Protein AF-0000000082285190 (afdb_homodimer)

Nearest PDB structures (foldseek):
  2ej2-assembly1_A  TM=8.551E-01  e=5.994E-19  Thermus thermophilus HB8
  2ej2-assembly1_F  TM=8.429E-01  e=4.702E-19  Thermus thermophilus HB8
  2ej0-assembly1_F  TM=8.413E-01  e=1.584E-18  Thermus thermophilus HB8
  7neb-assembly1_A  TM=8.436E-01  e=7.682E-18  Thermobaculum terrenum ATCC BAA-798
  7lv7-assembly1_B  TM=7.358E-01  e=7.722E-17  Giardia lamblia ATCC 50803

Radius of gyration: 26.36 Å; Cα contacts (8 Å, |Δi|>4): 1448; chains: 2; bounding box: 58×84×66 Å

InterPro domains:
  IPR001544 Aminotransferase class IV [PF01063] (46-298)
  IPR050571 Class-IV Pyridoxal-Phosphate-Dependent Aminotransferase [PTHR42743] (12-309)

Sequence (658 aa):
MASNEATVDTEVPIEERFVSINGRVISTFDAATISIFDTSFHRGDGVFEVMRIIPTSNGDAKIRCLDQQLGRLQTSADAVGCPLPPKDTLVQWLQDAATASGNRPGSLRLIATKGNHAYKVEPSVIISWSPIPPWPDTFTLYPVLAPWHPAGFPGWETPIKWTSYGPNVVSSNKAKAVGFTDALLLSPHWVERPVPPQTWNDVDIRKFHILDGPNFALAFVEEANDDVGGSQPILYLPCNERLGLLPSITQSRLAWVAEDTLGMAVKREMYTLGQMLDVADEVFVMSTTRGVRAVTKIGDHEIPCKSTSSGKERKSLWVDKFSKLLESEMASNEATVDTEVPIEERFVSINGRVISTFDAATISIFDTSFHRGDGVFEVMRIIPTSNGDAKIRCLDQQLGRLQTSADAVGCPLPPKDTLVQWLQDAATASGNRPGSLRLIATKGNHAYKVEPSVIISWSPIPPWPDTFTLYPVLAPWHPAGFPGWETPIKWTSYGPNVVSSNKAKAVGFTDALLLSPHWVERPVPPQTWNDVDIRKFHILDGPNFALAFVEEANDDVGGSQPILYLPCNERLGLLPSITQSRLAWVAEDTLGMAVKREMYTLGQMLDVADEVFVMSTTRGVRAVTKIGDHEIPCKSTSSGKERKSLWVDKFSKLLESE

Structure (mmCIF, N/CA/C/O backbone):
data_AF-0000000082285190-model_v1
#
loop_
_entity.id
_entity.type
_entity.pdbx_description
1 polymer Aminotransferase
#
loop_
_atom_site.group_PDB
_atom_site.id
_atom_site.type_symbol
_atom_site.label_atom_id
_atom_site.label_alt_id
_atom_site.label_comp_id
_atom_site.label_asym_id
_atom_site.label_entity_id
_atom_site.label_seq_id
_atom_site.pdbx_PDB_ins_code
_atom_site.Cartn_x
_atom_site.Cartn_y
_atom_site.Cartn_z
_atom_site.occupancy
_atom_site.B_iso_or_equiv
_atom_site.auth_seq_id
_atom_site.auth_comp_id
_atom_site.auth_asym_id
_atom_site.auth_atom_id
_atom_site.pdbx_PDB_model_num
ATOM 1 N N . MET A 1 1 ? -11.086 1.583 -29.516 1 22.03 1 MET A N 1
ATOM 2 C CA . MET A 1 1 ? -12.125 1.445 -28.5 1 22.03 1 MET A CA 1
ATOM 3 C C . MET A 1 1 ? -11.898 0.202 -27.641 1 22.03 1 MET A C 1
ATOM 5 O O . MET A 1 1 ? -12.344 -0.89 -28 1 22.03 1 MET A O 1
ATOM 9 N N . ALA A 1 2 ? -10.695 0.034 -27.062 1 24.72 2 ALA A N 1
ATOM 10 C CA . ALA A 1 2 ? -10.211 -1.219 -26.484 1 24.72 2 ALA A CA 1
ATOM 11 C C . ALA A 1 2 ? -11.117 -1.682 -25.344 1 24.72 2 ALA A C 1
ATOM 13 O O . ALA A 1 2 ? -11.211 -1.021 -24.312 1 24.72 2 ALA A O 1
ATOM 14 N N . SER A 1 3 ? -12.25 -2.301 -25.656 1 26.39 3 SER A N 1
ATOM 15 C CA . SER A 1 3 ? -13.195 -2.928 -24.734 1 26.39 3 SER A CA 1
ATOM 16 C C . SER A 1 3 ? -12.492 -3.936 -23.828 1 26.39 3 SER A C 1
ATOM 18 O O . SER A 1 3 ? -12.25 -5.074 -24.234 1 26.39 3 SER A O 1
ATOM 20 N N . ASN A 1 4 ? -11.414 -3.645 -23.297 1 28.25 4 ASN A N 1
ATOM 21 C CA . ASN A 1 4 ? -10.758 -4.57 -22.391 1 28.25 4 ASN A CA 1
ATOM 22 C C . ASN A 1 4 ? -11.688 -4.98 -21.25 1 28.25 4 ASN A C 1
ATOM 24 O O . ASN A 1 4 ? -11.914 -4.211 -20.312 1 28.25 4 ASN A O 1
ATOM 28 N N . GLU A 1 5 ? -12.688 -5.727 -21.672 1 29.81 5 GLU A N 1
ATOM 29 C CA . GLU A 1 5 ? -13.648 -6.336 -20.75 1 29.81 5 GLU A CA 1
ATOM 30 C C . GLU A 1 5 ? -12.945 -7.105 -19.641 1 29.81 5 GLU A C 1
ATOM 32 O O . GLU A 1 5 ? -12.25 -8.094 -19.906 1 29.81 5 GLU A O 1
ATOM 37 N N . ALA A 1 6 ? -12.469 -6.477 -18.703 1 34.25 6 ALA A N 1
ATOM 38 C CA . ALA A 1 6 ? -12.164 -7.254 -17.516 1 34.25 6 ALA A CA 1
ATOM 39 C C . ALA A 1 6 ? -13.18 -8.375 -17.312 1 34.25 6 ALA A C 1
ATOM 41 O O . ALA A 1 6 ? -14.383 -8.125 -17.234 1 34.25 6 ALA A O 1
ATOM 42 N N . THR A 1 7 ? -12.992 -9.523 -17.859 1 32.69 7 THR A N 1
ATOM 43 C CA . THR A 1 7 ? -13.828 -10.688 -17.609 1 32.69 7 THR A CA 1
ATOM 44 C C . THR A 1 7 ? -14.227 -10.766 -16.141 1 32.69 7 THR A C 1
ATOM 46 O O . THR A 1 7 ? -13.383 -10.984 -15.273 1 32.69 7 THR A O 1
ATOM 49 N N . VAL A 1 8 ? -15.172 -10.039 -15.719 1 37.19 8 VAL A N 1
ATOM 50 C CA . VAL A 1 8 ? -15.898 -10.18 -14.461 1 37.19 8 VAL A CA 1
ATOM 51 C C . VAL A 1 8 ? -16.172 -11.656 -14.18 1 37.19 8 VAL A C 1
ATOM 53 O O . VAL A 1 8 ? -16.609 -12.398 -15.07 1 37.19 8 VAL A O 1
ATOM 56 N N . ASP A 1 9 ? -15.508 -12.133 -13.281 1 41.06 9 ASP A N 1
ATOM 57 C CA . ASP A 1 9 ? -15.898 -13.406 -12.695 1 41.06 9 ASP A CA 1
ATOM 58 C C . ASP A 1 9 ? -17.422 -13.508 -12.562 1 41.06 9 ASP A C 1
ATOM 60 O O . ASP A 1 9 ? -17.9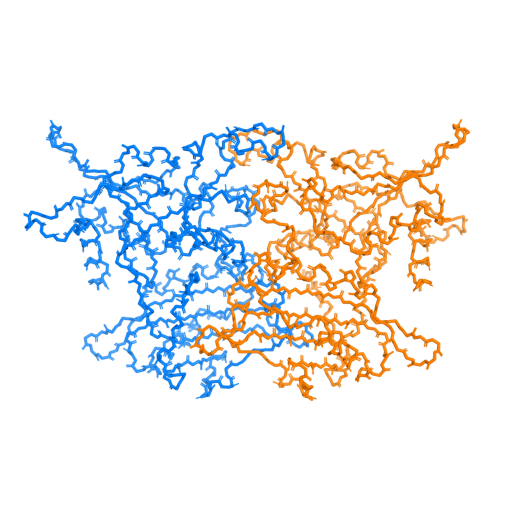69 -13.281 -11.484 1 41.06 9 ASP A O 1
ATOM 64 N N . THR A 1 10 ? -18.141 -13.016 -13.5 1 41.97 10 THR A N 1
ATOM 65 C CA . THR A 1 10 ? -19.578 -12.828 -13.594 1 41.97 10 THR A CA 1
ATOM 66 C C . THR A 1 10 ? -20.312 -14.164 -13.492 1 41.97 10 THR A C 1
ATOM 68 O O . THR A 1 10 ? -21.531 -14.203 -13.305 1 41.97 10 THR A O 1
ATOM 71 N N . GLU A 1 11 ? -19.609 -15.242 -13.617 1 46.38 11 GLU A N 1
ATOM 72 C CA . GLU A 1 11 ? -20.562 -16.281 -13.992 1 46.38 11 GLU A CA 1
ATOM 73 C C . GLU A 1 11 ? -21.125 -16.984 -12.758 1 46.38 11 GLU A C 1
ATOM 75 O O . GLU A 1 11 ? -22.141 -17.688 -12.836 1 46.38 11 GLU A O 1
ATOM 80 N N . VAL A 1 12 ? -20.406 -17.062 -11.742 1 51.62 12 VAL A N 1
ATOM 81 C CA . VAL A 1 12 ? -21.016 -17.891 -10.719 1 51.62 12 VAL A CA 1
ATOM 82 C C . VAL A 1 12 ? -21.969 -17.062 -9.859 1 51.62 12 VAL A C 1
ATOM 84 O O . VAL A 1 12 ? -21.547 -16.078 -9.234 1 51.62 12 VAL A O 1
ATOM 87 N N . PRO A 1 13 ? -23.203 -17.375 -10.055 1 56.09 13 PRO A N 1
ATOM 88 C CA . PRO A 1 13 ? -24.172 -16.703 -9.203 1 56.09 13 PRO A CA 1
ATOM 89 C C . PRO A 1 13 ? -23.734 -16.641 -7.738 1 56.09 13 PRO A C 1
ATOM 91 O O . PRO A 1 13 ? -23.172 -17.609 -7.219 1 56.09 13 PRO A O 1
ATOM 94 N N . ILE A 1 14 ? -23.703 -15.461 -7.145 1 56.25 14 ILE A N 1
ATOM 95 C CA . ILE A 1 14 ? -23.375 -15.195 -5.746 1 56.25 14 ILE A CA 1
ATOM 96 C C . ILE A 1 14 ? -24.016 -16.266 -4.855 1 56.25 14 ILE A C 1
ATOM 98 O O . ILE A 1 14 ? -23.469 -16.609 -3.811 1 56.25 14 ILE A O 1
ATOM 102 N N . GLU A 1 15 ? -25.109 -16.812 -5.391 1 56.94 15 GLU A N 1
ATOM 103 C CA . GLU A 1 15 ? -25.828 -17.812 -4.621 1 56.94 15 GLU A CA 1
ATOM 104 C C . GLU A 1 15 ? -24.984 -19.078 -4.422 1 56.94 15 GLU A C 1
ATOM 106 O O . GLU A 1 15 ? -25.234 -19.844 -3.496 1 56.94 15 GLU A O 1
ATOM 111 N N . GLU A 1 16 ? -23.953 -19.109 -5.164 1 64.75 16 GLU A N 1
ATOM 112 C CA . GLU A 1 16 ? -23.156 -20.328 -5.07 1 64.75 16 GLU A CA 1
ATOM 113 C C . GLU A 1 16 ? -21.859 -20.078 -4.293 1 64.75 16 GLU A C 1
ATOM 115 O O . GLU A 1 16 ? -21.062 -21 -4.098 1 64.75 16 GLU A O 1
ATOM 120 N N . ARG A 1 17 ? -21.891 -18.891 -3.75 1 72.81 17 ARG A N 1
ATOM 121 C CA . ARG A 1 17 ? -20.688 -18.562 -2.994 1 72.81 17 ARG A CA 1
ATOM 122 C C . ARG A 1 17 ? -20.906 -18.766 -1.498 1 72.81 17 ARG A C 1
ATOM 124 O O . ARG A 1 17 ? -22.047 -18.797 -1.032 1 72.81 17 ARG A O 1
ATOM 131 N N . PHE A 1 18 ? -19.922 -19.219 -0.866 1 81.5 18 PHE A N 1
ATOM 132 C CA . PHE A 1 18 ? -19.906 -19.328 0.588 1 81.5 18 PHE A CA 1
ATOM 133 C C . PHE A 1 18 ? -19.141 -18.156 1.21 1 81.5 18 PHE A C 1
ATOM 135 O O . PHE A 1 18 ? -18.109 -17.734 0.688 1 81.5 18 PHE A O 1
ATOM 142 N N . VAL A 1 19 ? -19.797 -17.578 2.168 1 88.44 19 VAL A N 1
ATOM 143 C CA . VAL A 1 19 ? -19.109 -16.547 2.936 1 88.44 19 VAL A CA 1
ATOM 144 C C . VAL A 1 19 ? -19.328 -16.781 4.43 1 88.44 19 VAL A C 1
ATOM 146 O O . VAL A 1 19 ? -20.438 -17.094 4.855 1 88.44 19 VAL A O 1
ATOM 149 N N . SER A 1 20 ? -18.25 -16.672 5.117 1 92.5 20 SER A N 1
ATOM 150 C CA . SER A 1 20 ? -18.344 -16.672 6.574 1 92.5 20 SER A CA 1
ATOM 151 C C . SER A 1 20 ? -17.562 -15.516 7.172 1 92.5 20 SER A C 1
ATOM 153 O O . SER A 1 20 ? -16.5 -15.133 6.648 1 92.5 20 SER A O 1
ATOM 155 N N . ILE A 1 21 ? -18.062 -14.922 8.234 1 92.81 21 ILE A N 1
ATOM 156 C CA . ILE A 1 21 ? -17.406 -13.867 9 1 92.81 21 ILE A CA 1
ATOM 157 C C . ILE A 1 21 ? -17.281 -14.297 10.461 1 92.81 21 ILE A C 1
ATOM 159 O O . ILE A 1 21 ? -18.297 -14.508 11.141 1 92.81 21 ILE A O 1
ATOM 163 N N . ASN A 1 22 ? -16.078 -14.438 10.852 1 93 22 ASN A N 1
ATOM 164 C CA . ASN A 1 22 ? -15.789 -14.898 12.203 1 93 22 ASN A CA 1
ATOM 165 C C . ASN A 1 22 ? -16.5 -16.219 12.516 1 93 22 ASN A C 1
ATOM 167 O O . ASN A 1 22 ? -17.109 -16.359 13.57 1 93 22 ASN A O 1
ATOM 171 N N . GLY A 1 23 ? -16.453 -17.031 11.523 1 91.88 23 GLY A N 1
ATOM 172 C CA . GLY A 1 23 ? -17 -18.359 11.703 1 91.88 23 GLY A CA 1
ATOM 173 C C . GLY A 1 23 ? -18.5 -18.438 11.461 1 91.88 23 GLY A C 1
ATOM 174 O O . GLY A 1 23 ? -19.062 -19.531 11.422 1 91.88 23 GLY A O 1
ATOM 175 N N . ARG A 1 24 ? -19.125 -17.344 11.297 1 90.69 24 ARG A N 1
ATOM 176 C CA . ARG A 1 24 ? -20.562 -17.328 11.047 1 90.69 24 ARG A CA 1
ATOM 177 C C . ARG A 1 24 ? -20.859 -17.297 9.547 1 90.69 24 ARG A C 1
ATOM 179 O O . ARG A 1 24 ? -20.406 -16.391 8.836 1 90.69 24 ARG A O 1
ATOM 186 N N . VAL A 1 25 ? -21.641 -18.219 9.141 1 88.88 25 VAL A N 1
ATOM 187 C CA . VAL A 1 25 ? -21.984 -18.344 7.727 1 88.88 25 VAL A CA 1
ATOM 188 C C . VAL A 1 25 ? -22.953 -17.234 7.332 1 88.88 25 VAL A C 1
ATOM 190 O O . VAL A 1 25 ? -23.922 -16.953 8.055 1 88.88 25 VAL A O 1
ATOM 193 N N . ILE A 1 26 ? -22.609 -16.625 6.27 1 87.06 26 ILE A N 1
ATOM 194 C CA . ILE A 1 26 ? -23.469 -15.594 5.711 1 87.06 26 ILE A CA 1
ATOM 195 C C . ILE A 1 26 ? -24.266 -16.156 4.539 1 87.06 26 ILE A C 1
ATOM 197 O O . ILE A 1 26 ? -23.688 -16.641 3.564 1 87.06 26 ILE A O 1
ATOM 201 N N . SER A 1 27 ? -25.516 -16.047 4.566 1 76.69 27 SER A N 1
ATOM 202 C CA . SER A 1 27 ? -26.375 -16.812 3.674 1 76.69 27 SER A CA 1
ATOM 203 C C . SER A 1 27 ? -26.656 -16.047 2.385 1 76.69 27 SER A C 1
ATOM 205 O O . SER A 1 27 ? -27.016 -16.641 1.367 1 76.69 27 SER A O 1
ATOM 207 N N . THR A 1 28 ? -26.562 -14.688 2.51 1 78.25 28 THR A N 1
ATOM 208 C CA . THR A 1 28 ? -26.891 -13.922 1.314 1 78.25 28 THR A CA 1
ATOM 209 C C . THR A 1 28 ? -25.75 -13.008 0.917 1 78.25 28 THR A C 1
ATOM 211 O O . THR A 1 28 ? -24.953 -12.586 1.768 1 78.25 28 THR A O 1
ATOM 214 N N . PHE A 1 29 ? -25.766 -12.75 -0.296 1 75.88 29 PHE A N 1
ATOM 215 C CA . PHE A 1 29 ? -24.719 -11.898 -0.865 1 75.88 29 PHE A CA 1
ATOM 216 C C . PHE A 1 29 ? -24.781 -10.492 -0.267 1 75.88 29 PHE A C 1
ATOM 218 O O . PHE A 1 29 ? -23.75 -9.906 0.062 1 75.88 29 PHE A O 1
ATOM 225 N N . ASP A 1 30 ? -25.938 -10.031 -0.08 1 78.31 30 ASP A N 1
ATOM 226 C CA . ASP A 1 30 ? -26.141 -8.68 0.439 1 78.31 30 ASP A CA 1
ATOM 227 C C . ASP A 1 30 ? -25.672 -8.578 1.888 1 78.31 30 ASP A C 1
ATOM 229 O O . ASP A 1 30 ? -25.312 -7.492 2.35 1 78.31 30 ASP A O 1
ATOM 233 N N . ALA A 1 31 ? -25.641 -9.742 2.486 1 84 31 ALA A N 1
ATOM 234 C CA . ALA A 1 31 ? -25.25 -9.758 3.891 1 84 31 ALA A CA 1
ATOM 235 C C . ALA A 1 31 ? -23.734 -9.953 4.027 1 84 31 ALA A C 1
ATOM 237 O O . ALA A 1 31 ? -23.188 -9.797 5.117 1 84 31 ALA A O 1
ATOM 238 N N . ALA A 1 32 ? -23.141 -10.273 2.967 1 89.25 32 ALA A N 1
ATOM 239 C CA . ALA A 1 32 ? -21.688 -10.43 2.982 1 89.25 32 ALA A CA 1
ATOM 240 C C . ALA A 1 32 ? -20.984 -9.078 2.934 1 89.25 32 ALA A C 1
ATOM 242 O O . ALA A 1 32 ? -20.547 -8.633 1.868 1 89.25 32 ALA A O 1
ATOM 243 N N . THR A 1 33 ? -20.984 -8.445 4.105 1 90.56 33 THR A N 1
ATOM 244 C CA . THR A 1 33 ? -20.5 -7.066 4.18 1 90.56 33 THR A CA 1
ATOM 245 C C . THR A 1 33 ? -19.562 -6.883 5.367 1 90.56 33 THR A C 1
ATOM 247 O O . THR A 1 33 ? -19.516 -7.727 6.266 1 90.56 33 THR A O 1
ATOM 250 N N . ILE A 1 34 ? -18.812 -5.918 5.316 1 91.12 34 ILE A N 1
ATOM 251 C CA . ILE A 1 34 ? -17.984 -5.457 6.422 1 91.12 34 ILE A CA 1
ATOM 252 C C . ILE A 1 34 ? -18.281 -3.99 6.719 1 91.12 34 ILE A C 1
ATOM 254 O O . ILE A 1 34 ? -18.812 -3.273 5.867 1 91.12 34 ILE A O 1
ATOM 258 N N . SER A 1 35 ? -17.984 -3.629 7.934 1 90.88 35 SER A N 1
ATOM 259 C CA . SER A 1 35 ? -18.188 -2.238 8.328 1 90.88 35 SER A CA 1
ATOM 260 C C . SER A 1 35 ? -17.375 -1.29 7.449 1 90.88 35 SER A C 1
ATOM 262 O O . SER A 1 35 ? -16.219 -1.568 7.137 1 90.88 35 SER A O 1
ATOM 264 N N . ILE A 1 36 ? -17.922 -0.127 7.113 1 91.38 36 ILE A N 1
ATOM 265 C CA . ILE A 1 36 ? -17.188 0.883 6.359 1 91.38 36 ILE A CA 1
ATOM 266 C C . ILE A 1 36 ? -16.094 1.48 7.23 1 91.38 36 ILE A C 1
ATOM 268 O O . ILE A 1 36 ? -15.211 2.193 6.734 1 91.38 36 ILE A O 1
ATOM 272 N N . PHE A 1 37 ? -16.062 1.166 8.508 1 90.62 37 PHE A N 1
ATOM 273 C CA . PHE A 1 37 ? -15.078 1.721 9.43 1 90.62 37 PHE A CA 1
ATOM 274 C C . PHE A 1 37 ? -13.977 0.713 9.719 1 90.62 37 PHE A C 1
ATOM 276 O O . PHE A 1 37 ? -13.141 0.932 10.594 1 90.62 37 PHE A O 1
ATOM 283 N N . ASP A 1 38 ? -14.055 -0.398 9.008 1 93.06 38 ASP A N 1
ATOM 284 C CA . ASP A 1 38 ? -12.969 -1.363 9.141 1 93.06 38 ASP A CA 1
ATOM 285 C C . ASP A 1 38 ? -11.633 -0.739 8.75 1 93.06 38 ASP A C 1
ATOM 287 O O . ASP A 1 38 ? -11.531 -0.06 7.723 1 93.06 38 ASP A O 1
ATOM 291 N N . THR A 1 39 ? -10.594 -0.983 9.492 1 94 39 THR A N 1
ATOM 292 C CA . THR A 1 39 ? -9.312 -0.319 9.266 1 94 39 THR A CA 1
ATOM 293 C C . THR A 1 39 ? -8.688 -0.791 7.957 1 94 39 THR A C 1
ATOM 295 O O . THR A 1 39 ? -7.973 -0.032 7.293 1 94 39 THR A O 1
ATOM 298 N N . SER A 1 40 ? -8.914 -2.049 7.637 1 96 40 SER A N 1
ATOM 299 C CA . SER A 1 40 ? -8.359 -2.541 6.383 1 96 40 SER A CA 1
ATOM 300 C C . SER A 1 40 ? -9.031 -1.876 5.184 1 96 40 SER A C 1
ATOM 302 O O . SER A 1 40 ? -8.391 -1.651 4.152 1 96 40 SER A O 1
ATOM 304 N N . PHE A 1 41 ? -10.32 -1.594 5.316 1 96.06 41 PHE A N 1
ATOM 305 C CA . PHE A 1 41 ? -11 -0.857 4.254 1 96.06 41 PHE A CA 1
ATOM 306 C C . PHE A 1 41 ? -10.445 0.559 4.141 1 96.06 41 PHE A C 1
ATOM 308 O O . PHE A 1 41 ? -10.312 1.094 3.039 1 96.06 41 PHE A O 1
ATOM 315 N N . HIS A 1 42 ? -10.031 1.138 5.223 1 95.75 42 HIS A N 1
ATOM 316 C CA . HIS A 1 42 ? -9.562 2.52 5.254 1 95.75 42 HIS A CA 1
ATOM 317 C C . HIS A 1 42 ? -8.102 2.617 4.844 1 95.75 42 HIS A C 1
ATOM 319 O O . HIS A 1 42 ? -7.695 3.578 4.184 1 95.75 42 HIS A O 1
ATOM 325 N N . ARG A 1 43 ? -7.348 1.581 5.25 1 96 43 ARG A N 1
ATOM 326 C CA . ARG A 1 43 ? -5.91 1.823 5.207 1 96 43 ARG A CA 1
ATOM 327 C C . ARG A 1 43 ? -5.176 0.649 4.566 1 96 43 ARG A C 1
ATOM 329 O O . ARG A 1 43 ? -3.957 0.695 4.391 1 96 43 ARG A O 1
ATOM 336 N N . GLY A 1 44 ? -5.855 -0.415 4.281 1 97.06 44 GLY A N 1
ATOM 337 C CA . GLY A 1 44 ? -5.215 -1.567 3.67 1 97.06 44 GLY A CA 1
ATOM 338 C C . GLY A 1 44 ? -4.27 -2.293 4.609 1 97.06 44 GLY A C 1
ATOM 339 O O . GLY A 1 44 ? -3.242 -2.818 4.18 1 97.06 44 GLY A O 1
ATOM 340 N N . ASP A 1 45 ? -4.59 -2.307 5.898 1 96 45 ASP A N 1
ATOM 341 C CA . ASP A 1 45 ? -3.684 -2.939 6.852 1 96 45 ASP A CA 1
ATOM 342 C C . ASP A 1 45 ? -4.191 -4.32 7.258 1 96 45 ASP A C 1
ATOM 344 O O . ASP A 1 45 ? -3.834 -4.832 8.32 1 96 45 ASP A O 1
ATOM 348 N N . GLY A 1 46 ? -5.094 -4.906 6.461 1 97.44 46 GLY A N 1
ATOM 349 C CA . GLY A 1 46 ? -5.461 -6.309 6.602 1 97.44 46 GLY A CA 1
ATOM 350 C C . GLY A 1 46 ? -4.477 -7.254 5.945 1 97.44 46 GLY A C 1
ATOM 351 O O . GLY A 1 46 ? -3.576 -6.816 5.219 1 97.44 46 GLY A O 1
ATOM 352 N N . VAL A 1 47 ? -4.648 -8.523 6.25 1 98.19 47 VAL A N 1
ATOM 353 C CA . VAL A 1 47 ? -3.818 -9.57 5.652 1 98.19 47 VAL A CA 1
ATOM 354 C C . VAL A 1 47 ? -4.707 -10.656 5.055 1 98.19 47 VAL A C 1
ATOM 356 O O . VAL A 1 47 ? -5.871 -10.797 5.438 1 98.19 47 VAL A O 1
ATOM 359 N N . PHE A 1 48 ? -4.121 -11.43 4.078 1 98.56 48 PHE A N 1
ATOM 360 C CA . PHE A 1 48 ? -5 -12.398 3.441 1 98.56 48 PHE A CA 1
ATOM 361 C C . PHE A 1 48 ? -4.211 -13.609 2.943 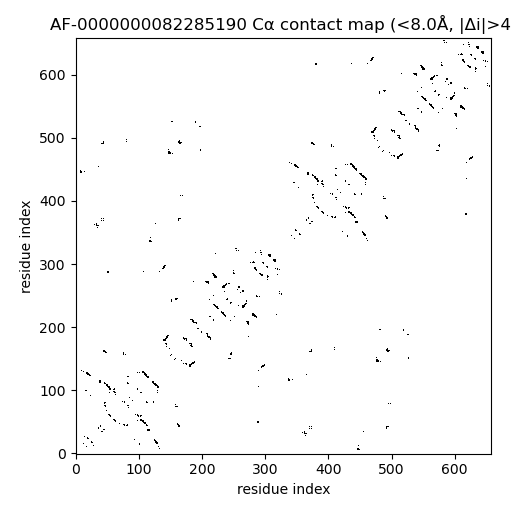1 98.56 48 PHE A C 1
ATOM 363 O O . PHE A 1 48 ? -2.98 -13.57 2.9 1 98.56 48 PHE A O 1
ATOM 370 N N . GLU A 1 49 ? -4.902 -14.617 2.668 1 98.38 49 GLU A N 1
ATOM 371 C CA . GLU A 1 49 ? -4.441 -15.812 1.958 1 98.38 49 GLU A CA 1
ATOM 372 C C . GLU A 1 49 ? -5.473 -16.281 0.933 1 98.38 49 GLU A C 1
ATOM 374 O O . GLU A 1 49 ? -6.676 -16.062 1.111 1 98.38 49 GLU A O 1
ATOM 379 N N . VAL A 1 50 ? -5.062 -16.828 -0.099 1 96.88 50 VAL A N 1
ATOM 380 C CA . VAL A 1 50 ? -5.887 -17.547 -1.067 1 96.88 50 VAL A CA 1
ATOM 381 C C . VAL A 1 50 ? -5.445 -19 -1.148 1 96.88 50 VAL A C 1
ATOM 383 O O . VAL A 1 50 ? -4.266 -19.297 -1.379 1 96.88 50 VAL A O 1
ATOM 386 N N . MET A 1 51 ? -6.41 -19.844 -0.973 1 95.81 51 MET A N 1
ATOM 387 C CA . MET A 1 51 ? -6.113 -21.281 -0.905 1 95.81 51 MET A CA 1
ATOM 388 C C . MET A 1 51 ? -6.949 -22.062 -1.917 1 95.81 51 MET A C 1
ATOM 390 O O . MET A 1 51 ? -8.062 -21.641 -2.26 1 95.81 51 MET A O 1
ATOM 394 N N . ARG A 1 52 ? -6.438 -23.125 -2.322 1 92.94 52 ARG A N 1
ATOM 395 C CA . ARG A 1 52 ? -7.137 -23.969 -3.281 1 92.94 52 ARG A CA 1
ATOM 396 C C . ARG A 1 52 ? -7.773 -25.172 -2.588 1 92.94 52 ARG A C 1
ATOM 398 O O . ARG A 1 52 ? -7.141 -25.828 -1.755 1 92.94 52 ARG A O 1
ATOM 405 N N . ILE A 1 53 ? -9 -25.438 -2.926 1 91 53 ILE A N 1
ATOM 406 C CA . ILE A 1 53 ? -9.688 -26.656 -2.492 1 91 53 ILE A CA 1
ATOM 407 C C . ILE A 1 53 ? -9.5 -27.75 -3.533 1 91 53 ILE A C 1
ATOM 409 O O . ILE A 1 53 ? -9.773 -27.547 -4.719 1 91 53 ILE A O 1
ATOM 413 N N . ILE A 1 54 ? -9.086 -28.875 -3.047 1 85.44 54 ILE A N 1
ATOM 414 C CA . ILE A 1 54 ? -8.898 -30.047 -3.906 1 85.44 54 ILE A CA 1
ATOM 415 C C . ILE A 1 54 ? -9.836 -31.156 -3.463 1 85.44 54 ILE A C 1
ATOM 417 O O . ILE A 1 54 ? -9.766 -31.625 -2.322 1 85.44 54 ILE A O 1
ATOM 421 N N . PRO A 1 55 ? -10.633 -31.547 -4.41 1 82.62 55 PRO A N 1
ATOM 422 C CA . PRO A 1 55 ? -11.477 -32.688 -4.055 1 82.62 55 PRO A CA 1
ATOM 423 C C . PRO A 1 55 ? -10.672 -33.969 -3.834 1 82.62 55 PRO A C 1
ATOM 425 O O . PRO A 1 55 ? -9.656 -34.188 -4.492 1 82.62 55 PRO A O 1
ATOM 428 N N . THR A 1 56 ? -11.102 -34.719 -2.865 1 83.25 56 THR A N 1
ATOM 429 C CA . THR A 1 56 ? -10.484 -36.031 -2.609 1 83.25 56 THR A CA 1
ATOM 430 C C . THR A 1 56 ? -11.383 -37.156 -3.109 1 83.25 56 THR A C 1
ATOM 432 O O . THR A 1 56 ? -12.547 -36.938 -3.426 1 83.25 56 THR A O 1
ATOM 435 N N . SER A 1 57 ? -10.75 -38.312 -3.189 1 81.88 57 SER A N 1
ATOM 436 C CA . SER A 1 57 ? -11.445 -39.5 -3.723 1 81.88 57 SER A CA 1
ATOM 437 C C . SER A 1 57 ? -12.602 -39.906 -2.822 1 81.88 57 SER A C 1
ATOM 439 O O . SER A 1 57 ? -13.562 -40.531 -3.285 1 81.88 57 SER A O 1
ATOM 441 N N . ASN A 1 58 ? -12.602 -39.594 -1.626 1 83 58 ASN A N 1
ATOM 442 C CA . ASN A 1 58 ? -13.625 -40 -0.681 1 83 58 ASN A CA 1
ATOM 443 C C . ASN A 1 58 ? -14.758 -38.969 -0.577 1 83 58 ASN A C 1
ATOM 445 O O . ASN A 1 58 ? -15.594 -39.062 0.325 1 83 58 ASN A O 1
ATOM 449 N N . GLY A 1 59 ? -14.766 -38 -1.44 1 78.88 59 GLY A N 1
ATOM 450 C CA . GLY A 1 59 ? -15.82 -37 -1.429 1 78.88 59 GLY A CA 1
ATOM 451 C C . GLY A 1 59 ? -15.531 -35.812 -0.512 1 78.88 59 GLY A C 1
ATOM 452 O O . GLY A 1 59 ? -16.297 -34.875 -0.462 1 78.88 59 GLY A O 1
ATOM 453 N N . ASP A 1 60 ? -14.5 -36 0.207 1 83.75 60 ASP A N 1
ATOM 454 C CA . ASP A 1 60 ? -14.055 -34.875 1.044 1 83.75 60 ASP A CA 1
ATOM 455 C C . ASP A 1 60 ? -13.211 -33.875 0.246 1 83.75 60 ASP A C 1
ATOM 457 O O . ASP A 1 60 ? -13.156 -33.969 -0.984 1 83.75 60 ASP A O 1
ATOM 461 N N . ALA A 1 61 ? -12.922 -32.812 0.882 1 85.81 61 ALA A N 1
ATOM 462 C CA . ALA A 1 61 ? -12.039 -31.828 0.246 1 85.81 61 ALA A CA 1
ATOM 463 C C . ALA A 1 61 ? -10.852 -31.5 1.146 1 85.81 61 ALA A C 1
ATOM 465 O O . ALA A 1 61 ? -10.961 -31.531 2.373 1 85.81 61 ALA A O 1
ATOM 466 N N . LYS A 1 62 ? -9.781 -31.406 0.489 1 88.44 62 LYS A N 1
ATOM 467 C CA . LYS A 1 62 ? -8.57 -30.938 1.161 1 88.44 62 LYS A CA 1
ATOM 468 C C . LYS A 1 62 ? -8.18 -29.547 0.691 1 88.44 62 LYS A C 1
ATOM 470 O O . LYS A 1 62 ? -8.43 -29.172 -0.458 1 88.44 62 LYS A O 1
ATOM 475 N N . ILE A 1 63 ? -7.695 -28.766 1.656 1 93.5 63 ILE A N 1
ATOM 476 C CA . ILE A 1 63 ? -7.129 -27.469 1.317 1 93.5 63 ILE A CA 1
ATOM 477 C C . ILE A 1 63 ? -5.621 -27.594 1.104 1 93.5 63 ILE A C 1
ATOM 479 O O . ILE A 1 63 ? -4.895 -28.016 2.008 1 93.5 63 ILE A O 1
ATOM 483 N N . ARG A 1 64 ? -5.18 -27.266 -0.045 1 92.19 64 ARG A N 1
ATOM 484 C CA . ARG A 1 64 ? -3.783 -27.453 -0.422 1 92.19 64 ARG A CA 1
ATOM 485 C C . ARG A 1 64 ? -2.869 -26.562 0.417 1 92.19 64 ARG A C 1
ATOM 487 O O . ARG A 1 64 ? -3.1 -25.359 0.535 1 92.19 64 ARG A O 1
ATOM 494 N N . CYS A 1 65 ? -1.797 -27.172 1.045 1 94.31 65 CYS A N 1
ATOM 495 C CA . CYS A 1 65 ? -0.717 -26.484 1.745 1 94.31 65 CYS A CA 1
ATOM 496 C C . CYS A 1 65 ? -1.267 -25.594 2.859 1 94.31 65 CYS A C 1
ATOM 498 O O . CYS A 1 65 ? -0.799 -24.469 3.053 1 94.31 65 CYS A O 1
ATOM 500 N N . LEU A 1 66 ? -2.232 -26.078 3.555 1 96.12 66 LEU A N 1
ATOM 501 C CA . LEU A 1 66 ? -2.938 -25.297 4.562 1 96.12 66 LEU A CA 1
ATOM 502 C C . LEU A 1 66 ? -1.974 -24.812 5.637 1 96.12 66 LEU A C 1
ATOM 504 O O . LEU A 1 66 ? -1.99 -23.625 5.996 1 96.12 66 LEU A O 1
ATOM 508 N N . ASP A 1 67 ? -1.113 -25.656 6.109 1 96.62 67 ASP A N 1
ATOM 509 C CA . ASP A 1 67 ? -0.185 -25.281 7.172 1 96.62 67 ASP A CA 1
ATOM 510 C C . ASP A 1 67 ? 0.75 -24.172 6.707 1 96.62 67 ASP A C 1
ATOM 512 O O . ASP A 1 67 ? 1.002 -23.219 7.449 1 96.62 67 ASP A O 1
ATOM 516 N N . GLN A 1 68 ? 1.289 -24.328 5.508 1 96.38 68 GLN A N 1
ATOM 517 C CA . GLN A 1 68 ? 2.188 -23.312 4.953 1 96.38 68 GLN A CA 1
ATOM 518 C C . GLN A 1 68 ? 1.469 -21.984 4.77 1 96.38 68 GLN A C 1
ATOM 520 O O . GLN A 1 68 ? 2.035 -20.922 5.047 1 96.38 68 GLN A O 1
ATOM 525 N N . GLN A 1 69 ? 0.242 -22.062 4.336 1 97.56 69 GLN A N 1
ATOM 526 C CA . GLN A 1 69 ? -0.545 -20.859 4.129 1 97.56 69 GLN A CA 1
ATOM 527 C C . GLN A 1 69 ? -0.838 -20.156 5.453 1 97.56 69 GLN A C 1
ATOM 529 O O . GLN A 1 69 ? -0.72 -18.938 5.555 1 97.56 69 GLN A O 1
ATOM 534 N N . LEU A 1 70 ? -1.185 -20.891 6.43 1 98.12 70 LEU A N 1
ATOM 535 C CA . LEU A 1 70 ? -1.486 -20.297 7.73 1 98.12 70 LEU A CA 1
ATOM 536 C C . LEU A 1 70 ? -0.227 -19.734 8.375 1 98.12 70 LEU A C 1
ATOM 538 O O . LEU A 1 70 ? -0.285 -18.734 9.086 1 98.12 70 LEU A O 1
ATOM 542 N N . GLY A 1 71 ? 0.875 -20.438 8.188 1 97.38 71 GLY A N 1
ATOM 543 C CA . GLY A 1 71 ? 2.139 -19.875 8.648 1 97.38 71 GLY A CA 1
ATOM 544 C C . GLY A 1 71 ? 2.463 -18.531 8.031 1 97.38 71 GLY A C 1
ATOM 545 O O . GLY A 1 71 ? 2.869 -17.609 8.727 1 97.38 71 GLY A O 1
ATOM 546 N N . ARG A 1 72 ? 2.291 -18.438 6.754 1 96.75 72 ARG A N 1
ATOM 547 C CA . ARG A 1 72 ? 2.537 -17.172 6.062 1 96.75 72 ARG A CA 1
ATOM 548 C C . ARG A 1 72 ? 1.542 -16.094 6.508 1 96.75 72 ARG A C 1
ATOM 550 O O . ARG A 1 72 ? 1.902 -14.93 6.648 1 96.75 72 ARG A O 1
ATOM 557 N N . LEU A 1 73 ? 0.312 -16.484 6.715 1 98.25 73 LEU A N 1
ATOM 558 C CA . LEU A 1 73 ? -0.683 -15.562 7.258 1 98.25 73 LEU A CA 1
ATOM 559 C C . LEU A 1 73 ? -0.226 -14.992 8.594 1 98.25 73 LEU A C 1
ATOM 561 O O . LEU A 1 73 ? -0.339 -13.789 8.828 1 98.25 73 LEU A O 1
ATOM 565 N N . GLN A 1 74 ? 0.251 -15.859 9.422 1 97.44 74 GLN A N 1
ATOM 566 C CA . GLN A 1 74 ? 0.704 -15.43 10.734 1 97.44 74 GLN A CA 1
ATOM 567 C C . GLN A 1 74 ? 1.852 -14.43 10.625 1 97.44 74 GLN A C 1
ATOM 569 O O . GLN A 1 74 ? 1.879 -13.43 11.344 1 97.44 74 GLN A O 1
ATOM 574 N N . THR A 1 75 ? 2.781 -14.727 9.758 1 94.75 75 THR A N 1
ATOM 575 C CA . THR A 1 75 ? 3.906 -13.82 9.547 1 94.75 75 THR A CA 1
ATOM 576 C C . THR A 1 75 ? 3.418 -12.445 9.109 1 94.75 75 THR A C 1
ATOM 578 O O . THR A 1 75 ? 3.869 -11.422 9.633 1 94.75 75 THR A O 1
ATOM 581 N N . SER A 1 76 ? 2.496 -12.422 8.164 1 96.25 76 SER A N 1
ATOM 582 C CA . SER A 1 76 ? 1.943 -11.156 7.688 1 96.25 76 SER A CA 1
ATOM 583 C C . SER A 1 76 ? 1.189 -10.43 8.797 1 96.25 76 SER A C 1
ATOM 585 O O . SER A 1 76 ? 1.316 -9.219 8.945 1 96.25 76 SER A O 1
ATOM 587 N N . ALA A 1 77 ? 0.395 -11.156 9.539 1 96.44 77 ALA A N 1
ATOM 588 C CA . ALA A 1 77 ? -0.393 -10.578 10.625 1 96.44 77 ALA A CA 1
ATOM 589 C C . ALA A 1 77 ? 0.509 -9.938 11.672 1 96.44 77 ALA A C 1
ATOM 591 O O . ALA A 1 77 ? 0.235 -8.836 12.148 1 96.44 77 ALA A O 1
ATOM 592 N N . ASP A 1 78 ? 1.586 -10.602 12.016 1 93.5 78 ASP A N 1
ATOM 593 C CA . ASP A 1 78 ? 2.539 -10.078 12.992 1 93.5 78 ASP A CA 1
ATOM 594 C C . ASP A 1 78 ? 3.164 -8.773 12.508 1 93.5 78 ASP A C 1
ATOM 596 O O . ASP A 1 78 ? 3.34 -7.836 13.289 1 93.5 78 ASP A O 1
ATOM 600 N N . ALA A 1 79 ? 3.406 -8.703 11.289 1 91.38 79 ALA A N 1
ATOM 601 C CA . ALA A 1 79 ? 4.078 -7.547 10.711 1 91.38 79 ALA A CA 1
ATOM 602 C C . ALA A 1 79 ? 3.199 -6.301 10.805 1 91.38 79 ALA A C 1
ATOM 604 O O . ALA A 1 79 ? 3.707 -5.184 10.938 1 91.38 79 ALA A O 1
ATOM 605 N N . VAL A 1 80 ? 1.876 -6.461 10.781 1 92.88 80 VAL A N 1
ATOM 606 C CA . VAL A 1 80 ? 1.001 -5.293 10.766 1 92.88 80 VAL A CA 1
ATOM 607 C C . VAL A 1 80 ? 0.315 -5.145 12.125 1 92.88 80 VAL A C 1
ATOM 609 O O . VAL A 1 80 ? -0.475 -4.223 12.328 1 92.88 80 VAL A O 1
ATOM 612 N N . GLY A 1 81 ? 0.561 -6.047 13.016 1 91.31 81 GLY A N 1
ATOM 613 C CA . GLY A 1 81 ? -0.073 -6.023 14.32 1 91.31 81 GLY A CA 1
ATOM 614 C C . GLY A 1 81 ? -1.536 -6.426 14.281 1 91.31 81 GLY A C 1
ATOM 615 O O . GLY A 1 81 ? -2.363 -5.84 14.984 1 91.31 81 GLY A O 1
ATOM 616 N N . CYS A 1 82 ? -1.895 -7.328 13.461 1 94.25 82 CYS A N 1
ATOM 617 C CA . CYS A 1 82 ? -3.256 -7.836 13.344 1 94.25 82 CYS A CA 1
ATOM 618 C C . CYS A 1 82 ? -3.436 -9.109 14.164 1 94.25 82 CYS A C 1
ATOM 620 O O . CYS A 1 82 ? -2.824 -10.133 13.867 1 94.25 82 CYS A O 1
ATOM 622 N N . PRO A 1 83 ? -4.254 -9.062 15.133 1 93.75 83 PRO A N 1
ATOM 623 C CA . PRO A 1 83 ? -4.484 -10.289 15.898 1 93.75 83 PRO A CA 1
ATOM 624 C C . PRO A 1 83 ? -5.27 -11.336 15.102 1 93.75 83 PRO A C 1
ATOM 626 O O . PRO A 1 83 ? -6.18 -10.992 14.352 1 93.75 83 PRO A O 1
ATOM 629 N N . LEU A 1 84 ? -4.855 -12.555 15.266 1 97 84 LEU A N 1
ATOM 630 C CA . LEU A 1 84 ? -5.555 -13.68 14.648 1 97 84 LEU A CA 1
ATOM 631 C C . LEU A 1 84 ? -6.148 -14.594 15.711 1 97 84 LEU A C 1
ATOM 633 O O . LEU A 1 84 ? -5.609 -14.711 16.812 1 97 84 LEU A O 1
ATOM 637 N N . PRO A 1 85 ? -7.227 -15.242 15.367 1 96.12 85 PRO A N 1
ATOM 638 C CA . PRO A 1 85 ? -7.668 -16.328 16.234 1 96.12 85 PRO A CA 1
ATOM 639 C C . PRO A 1 85 ? -6.66 -17.484 16.297 1 96.12 85 PRO A C 1
ATOM 641 O O . PRO A 1 85 ? -5.738 -17.547 15.484 1 96.12 85 PRO A O 1
ATOM 644 N N . PRO A 1 86 ? -6.891 -18.344 17.297 1 96.81 86 PRO A N 1
ATOM 645 C CA . PRO A 1 86 ? -6.035 -19.531 17.344 1 96.81 86 PRO A CA 1
ATOM 646 C C . PRO A 1 86 ? -6.043 -20.312 16.031 1 96.81 86 PRO A C 1
ATOM 648 O O . PRO A 1 86 ? -7.07 -20.375 15.344 1 96.81 86 PRO A O 1
ATOM 651 N N . LYS A 1 87 ? -4.926 -20.906 15.758 1 97.5 87 LYS A N 1
ATOM 652 C CA . LYS A 1 87 ? -4.758 -21.656 14.516 1 97.5 87 LYS A CA 1
ATOM 653 C C . LYS A 1 87 ? -5.848 -22.703 14.352 1 97.5 87 LYS A C 1
ATOM 655 O O . LYS A 1 87 ? -6.402 -22.859 13.258 1 97.5 87 LYS A O 1
ATOM 660 N N . ASP A 1 88 ? -6.176 -23.391 15.391 1 97.56 88 ASP A N 1
ATOM 661 C CA . ASP A 1 88 ? -7.188 -24.453 15.336 1 97.56 88 ASP A CA 1
ATOM 662 C C . ASP A 1 88 ? -8.547 -23.891 14.93 1 97.56 88 ASP A C 1
ATOM 664 O O . ASP A 1 88 ? -9.297 -24.531 14.195 1 97.56 88 ASP A O 1
ATOM 668 N N . THR A 1 89 ? -8.859 -22.734 15.422 1 97.5 89 THR A N 1
ATOM 669 C CA . THR A 1 89 ? -10.109 -22.062 15.055 1 97.5 89 THR A CA 1
ATOM 670 C C . THR A 1 89 ? -10.125 -21.719 13.57 1 97.5 89 THR A C 1
ATOM 672 O O . THR A 1 89 ? -11.117 -21.953 12.883 1 97.5 89 THR A O 1
ATOM 675 N N . LEU A 1 90 ? -9.039 -21.219 13.078 1 97.81 90 LEU A N 1
ATOM 676 C CA . LEU A 1 90 ? -8.938 -20.891 11.664 1 97.81 90 LEU A CA 1
ATOM 677 C C . LEU A 1 90 ? -9.094 -22.125 10.797 1 97.81 90 LEU A C 1
ATOM 679 O O . LEU A 1 90 ? -9.797 -22.094 9.781 1 97.81 90 LEU A O 1
ATOM 683 N N . VAL A 1 91 ? -8.43 -23.188 11.195 1 97.12 91 VAL A N 1
ATOM 684 C CA . VAL A 1 91 ? -8.508 -24.453 10.461 1 97.12 91 VAL A CA 1
ATOM 685 C C . VAL A 1 91 ? -9.953 -24.922 10.398 1 97.12 91 VAL A C 1
ATOM 687 O O . VAL A 1 91 ? -10.445 -25.312 9.336 1 97.12 91 VAL A O 1
ATOM 690 N N . GLN A 1 92 ? -10.594 -24.859 11.5 1 96.19 92 GLN A N 1
ATOM 691 C CA . GLN A 1 92 ? -11.992 -25.281 11.555 1 96.19 92 GLN A CA 1
ATOM 692 C C . GLN A 1 92 ? -12.859 -24.438 10.641 1 96.19 92 GLN A C 1
ATOM 694 O O . GLN A 1 92 ? -13.688 -24.953 9.891 1 96.19 92 GLN A O 1
ATOM 699 N N . TRP A 1 93 ? -12.695 -23.109 10.695 1 95.94 93 TRP A N 1
ATOM 700 C CA . TRP A 1 93 ? -13.492 -22.203 9.867 1 95.94 93 TRP A CA 1
ATOM 701 C C . TRP A 1 93 ? -13.242 -22.469 8.383 1 95.94 93 TRP A C 1
ATOM 703 O O . TRP A 1 93 ? -14.172 -22.438 7.574 1 95.94 93 TRP A O 1
ATOM 713 N N . LEU A 1 94 ? -12.039 -22.766 8.039 1 96 94 LEU A N 1
ATOM 714 C CA . LEU A 1 94 ? -11.688 -23.047 6.652 1 96 94 LEU A CA 1
ATOM 715 C C . LEU A 1 94 ? -12.289 -24.375 6.199 1 96 94 LEU A C 1
ATOM 717 O O . LEU A 1 94 ? -12.812 -24.469 5.086 1 96 94 LEU A O 1
ATOM 721 N N . GLN A 1 95 ? -12.219 -25.328 7.027 1 92.56 95 GLN A N 1
ATOM 722 C CA . GLN A 1 95 ? -12.82 -26.625 6.715 1 92.56 95 GLN A CA 1
ATOM 723 C C . GLN A 1 95 ? -14.336 -26.5 6.574 1 92.56 95 GLN A C 1
ATOM 725 O O . GLN A 1 95 ? -14.93 -27.109 5.68 1 92.56 95 GLN A O 1
ATOM 730 N N . ASP A 1 96 ? -14.883 -25.75 7.434 1 91.25 96 ASP A N 1
ATOM 731 C CA . ASP A 1 96 ? -16.328 -25.5 7.344 1 91.25 96 ASP A CA 1
ATOM 732 C C . ASP A 1 96 ? -16.688 -24.844 6.012 1 91.25 96 ASP A C 1
ATOM 734 O O . ASP A 1 96 ? -17.688 -25.203 5.395 1 91.25 96 ASP A O 1
ATOM 738 N N . ALA A 1 97 ? -15.891 -23.938 5.656 1 89.94 97 ALA A N 1
ATOM 739 C CA . ALA A 1 97 ? -16.125 -23.266 4.387 1 89.94 97 ALA A CA 1
ATOM 740 C C . ALA A 1 97 ? -16.031 -24.234 3.215 1 89.94 97 ALA A C 1
ATOM 742 O O . ALA A 1 97 ? -16.844 -24.188 2.293 1 89.94 97 ALA A O 1
ATOM 743 N N . ALA A 1 98 ? -15.039 -25.094 3.236 1 89.44 98 ALA A N 1
ATOM 744 C CA . ALA A 1 98 ? -14.875 -26.109 2.191 1 89.44 98 ALA A CA 1
ATOM 745 C C . ALA A 1 98 ? -16.094 -27.031 2.131 1 89.44 98 ALA A C 1
ATOM 747 O O . ALA A 1 98 ? -16.625 -27.281 1.053 1 89.44 98 ALA A O 1
ATOM 748 N N . THR A 1 99 ? -16.516 -27.406 3.273 1 87.81 99 THR A N 1
ATOM 749 C CA . THR A 1 99 ? -17.672 -28.297 3.359 1 87.81 99 THR A CA 1
ATOM 750 C C . THR A 1 99 ? -18.938 -27.594 2.859 1 87.81 99 THR A C 1
ATOM 752 O O . THR A 1 99 ? -19.719 -28.188 2.104 1 87.81 99 THR A O 1
ATOM 755 N N . ALA A 1 100 ? -19.062 -26.406 3.211 1 84.25 100 ALA A N 1
ATOM 756 C CA . ALA A 1 100 ? -20.25 -25.641 2.838 1 84.25 100 ALA A CA 1
ATOM 757 C C . ALA A 1 100 ? -20.297 -25.391 1.331 1 84.25 100 ALA A C 1
ATOM 759 O O . ALA A 1 100 ? -21.375 -25.234 0.757 1 84.25 100 ALA A O 1
ATOM 760 N N . SER A 1 101 ? -19.219 -25.391 0.741 1 82.62 101 SER A N 1
ATOM 761 C CA . SER A 1 101 ? -19.156 -25.203 -0.706 1 82.62 101 SER A CA 1
ATOM 762 C C . SER A 1 101 ? -19.453 -26.516 -1.437 1 82.62 101 SER A C 1
ATOM 764 O O . SER A 1 101 ? -19.391 -26.562 -2.668 1 82.62 101 SER A O 1
ATOM 766 N N . GLY A 1 102 ? -19.719 -27.547 -0.721 1 82.5 102 GLY A N 1
ATOM 767 C CA . GLY A 1 102 ? -19.953 -28.859 -1.3 1 82.5 102 GLY A CA 1
ATOM 768 C C . GLY A 1 102 ? -18.688 -29.594 -1.668 1 82.5 102 GLY A C 1
ATOM 769 O O . GLY A 1 102 ? -18.688 -30.453 -2.553 1 82.5 102 GLY A O 1
ATOM 770 N N . ASN A 1 103 ? -17.562 -29.109 -1.125 1 79.44 103 ASN A N 1
ATOM 771 C CA . ASN A 1 103 ? -16.25 -29.688 -1.404 1 79.44 103 ASN A CA 1
ATOM 772 C C . ASN A 1 103 ? -15.906 -29.594 -2.887 1 79.44 103 ASN A C 1
ATOM 774 O O . ASN A 1 103 ? -15.188 -30.438 -3.416 1 79.44 103 ASN A O 1
ATOM 778 N N . ARG A 1 104 ? -16.516 -28.578 -3.559 1 84.88 104 ARG A N 1
ATOM 779 C CA . ARG A 1 104 ? -16.234 -28.328 -4.973 1 84.88 104 ARG A CA 1
ATOM 780 C C . ARG A 1 104 ? -14.883 -27.656 -5.16 1 84.88 104 ARG A C 1
ATOM 782 O O . ARG A 1 104 ? -14.43 -26.906 -4.293 1 84.88 104 ARG A O 1
ATOM 789 N N . PRO A 1 105 ? -14.273 -28.047 -6.297 1 87.12 105 PRO A N 1
ATOM 790 C CA . PRO A 1 105 ? -13.047 -27.312 -6.59 1 87.12 105 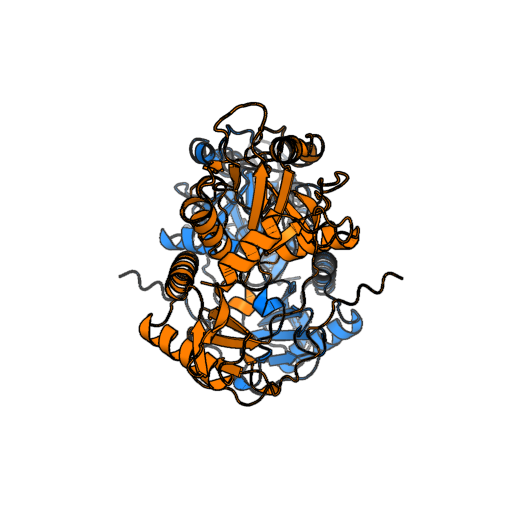PRO A CA 1
ATOM 791 C C . PRO A 1 105 ? -13.258 -25.797 -6.609 1 87.12 105 PRO A C 1
ATOM 793 O O . PRO A 1 105 ? -14.305 -25.328 -7.047 1 87.12 105 PRO A O 1
ATOM 796 N N . GLY A 1 106 ? -12.344 -25.062 -6.031 1 90.69 106 GLY A N 1
ATOM 797 C CA . GLY A 1 106 ? -12.422 -23.609 -5.957 1 90.69 106 GLY A CA 1
ATOM 798 C C . GLY A 1 106 ? -11.352 -23 -5.066 1 90.69 106 GLY A C 1
ATOM 799 O O . GLY A 1 106 ? -10.352 -23.656 -4.754 1 90.69 106 GLY A O 1
ATOM 800 N N . SER A 1 107 ? -11.523 -21.75 -4.816 1 92.75 107 SER A N 1
ATOM 801 C CA . SER A 1 107 ? -10.578 -21.031 -3.973 1 92.75 107 SER A CA 1
ATOM 802 C C . SER A 1 107 ? -11.25 -20.5 -2.711 1 92.75 107 SER A C 1
ATOM 804 O O . SER A 1 107 ? -12.406 -20.078 -2.744 1 92.75 107 SER A O 1
ATOM 806 N N . LEU A 1 108 ? -10.523 -20.609 -1.636 1 94.69 108 LEU A N 1
ATOM 807 C CA . LEU A 1 108 ? -10.891 -19.953 -0.385 1 94.69 108 LEU A CA 1
ATOM 808 C C . LEU A 1 108 ? -10.023 -18.719 -0.148 1 94.69 108 LEU A C 1
ATOM 810 O O . LEU A 1 108 ? -8.789 -18.812 -0.115 1 94.69 108 LEU A O 1
ATOM 814 N N . ARG A 1 109 ? -10.672 -17.625 -0.057 1 95.69 109 ARG A N 1
ATOM 815 C CA . ARG A 1 109 ? -9.969 -16.422 0.344 1 95.69 109 ARG A CA 1
ATOM 816 C C . ARG A 1 109 ? -10.242 -16.094 1.81 1 95.69 109 ARG A C 1
ATOM 818 O O . ARG A 1 109 ? -11.391 -16 2.232 1 95.69 109 ARG A O 1
ATOM 825 N N . LEU A 1 110 ? -9.227 -15.992 2.557 1 98 110 LEU A N 1
ATOM 826 C CA . LEU A 1 110 ? -9.297 -15.547 3.943 1 98 110 LEU A CA 1
ATOM 827 C C . LEU A 1 110 ? -8.711 -14.148 4.098 1 98 110 LEU A C 1
ATOM 829 O O . LEU A 1 110 ? -7.574 -13.891 3.682 1 98 110 LEU A O 1
ATOM 833 N N . ILE A 1 111 ? -9.461 -13.211 4.625 1 98.31 111 ILE A N 1
ATOM 834 C CA . ILE A 1 111 ? -8.984 -11.883 4.973 1 98.31 111 ILE A CA 1
ATOM 835 C C . ILE A 1 111 ? -9.148 -11.648 6.473 1 98.31 111 ILE A C 1
ATOM 837 O O . ILE A 1 111 ? -10.234 -11.867 7.023 1 98.31 111 ILE A O 1
ATOM 841 N N . ALA A 1 112 ? -8.109 -11.273 7.117 1 98.12 112 ALA A N 1
ATOM 842 C CA . ALA A 1 112 ? -8.148 -10.867 8.523 1 98.12 112 ALA A CA 1
ATOM 843 C C . ALA A 1 112 ? -7.867 -9.375 8.672 1 98.12 112 ALA A C 1
ATOM 845 O O . ALA A 1 112 ? -6.984 -8.836 8 1 98.12 112 ALA A O 1
ATOM 846 N N . THR A 1 113 ? -8.641 -8.734 9.453 1 97.06 113 THR A N 1
ATOM 847 C CA . THR A 1 113 ? -8.477 -7.309 9.719 1 97.06 113 THR A CA 1
ATOM 848 C C . THR A 1 113 ? -8.484 -7.039 11.227 1 97.06 113 THR A C 1
ATOM 850 O O . THR A 1 113 ? -8.859 -7.902 12.016 1 97.06 113 THR A O 1
ATOM 853 N N . LYS A 1 114 ? -8.047 -5.848 11.586 1 94 114 LYS A N 1
ATOM 854 C CA . LYS A 1 114 ? -8.055 -5.434 12.984 1 94 114 LYS A CA 1
ATOM 855 C C . LYS A 1 114 ? -9.453 -4.996 13.422 1 94 114 LYS A C 1
ATOM 857 O O . LYS A 1 114 ? -9.68 -4.73 14.602 1 94 114 LYS A O 1
ATOM 862 N N . GLY A 1 115 ? -10.297 -4.922 12.539 1 89.81 115 GLY A N 1
ATOM 863 C CA . GLY A 1 115 ? -11.68 -4.594 12.859 1 89.81 115 GLY A CA 1
ATOM 864 C C . GLY A 1 115 ? -11.969 -3.107 12.789 1 89.81 115 GLY A C 1
ATOM 865 O O . GLY A 1 115 ? -11.266 -2.361 12.109 1 89.81 115 GLY A O 1
ATOM 866 N N . ASN A 1 116 ? -13.086 -2.734 13.453 1 77.31 116 ASN A N 1
ATOM 867 C CA . ASN A 1 116 ? -13.664 -1.394 13.406 1 77.31 116 ASN A CA 1
ATOM 868 C C . ASN A 1 116 ? -12.977 -0.455 14.398 1 77.31 116 ASN A C 1
ATOM 870 O O . ASN A 1 116 ? -12.938 -0.735 15.594 1 77.31 116 ASN A O 1
ATOM 874 N N . HIS A 1 117 ? -12.469 0.657 13.906 1 67.31 117 HIS A N 1
ATOM 875 C CA . HIS A 1 117 ? -11.75 1.579 14.781 1 67.31 117 HIS A CA 1
ATOM 876 C C . HIS A 1 117 ? -12.703 2.568 15.445 1 67.31 117 HIS A C 1
ATOM 878 O O . HIS A 1 117 ? -12.328 3.279 16.375 1 67.31 117 HIS A O 1
ATOM 884 N N . ALA A 1 118 ? -13.891 2.744 14.891 1 58.59 118 ALA A N 1
ATOM 885 C CA . ALA A 1 118 ? -14.844 3.719 15.422 1 58.59 118 ALA A CA 1
ATOM 886 C C . ALA A 1 118 ? -15.492 3.209 16.703 1 58.59 118 ALA A C 1
ATOM 888 O O . ALA A 1 118 ? -15.977 4 17.516 1 58.59 118 ALA A O 1
ATOM 889 N N . TYR A 1 119 ? -15.625 1.896 16.859 1 56.28 119 TYR A N 1
ATOM 890 C CA . TYR A 1 119 ? -16.266 1.381 18.062 1 56.28 119 TYR A CA 1
ATOM 891 C C . TYR A 1 119 ? -15.398 0.314 18.719 1 56.28 119 TYR A C 1
ATOM 893 O O . TYR A 1 119 ? -14.195 0.508 18.906 1 56.28 119 TYR A O 1
ATOM 901 N N . LYS A 1 120 ? -15.992 -0.816 18.922 1 55.44 120 LYS A N 1
ATOM 902 C CA . LYS A 1 120 ? -15.297 -1.958 19.5 1 55.44 120 LYS A CA 1
ATOM 903 C C . LYS A 1 120 ? -14.43 -2.664 18.469 1 55.44 120 LYS A C 1
ATOM 905 O O . LYS A 1 120 ? -14.93 -3.082 17.422 1 55.44 120 LYS A O 1
ATOM 910 N N . VAL A 1 121 ? -13.086 -2.221 18.547 1 61.12 121 VAL A N 1
ATOM 911 C CA . VAL A 1 121 ? -12.125 -2.885 17.672 1 61.12 121 VAL A CA 1
ATOM 912 C C . VAL A 1 121 ? -12.164 -4.391 17.906 1 61.12 121 VAL A C 1
ATOM 914 O O . VAL A 1 121 ? -11.602 -4.879 18.891 1 61.12 121 VAL A O 1
ATOM 917 N N . GLU A 1 122 ? -13.109 -5.129 17.062 1 78.88 122 GLU A N 1
ATOM 918 C CA . GLU A 1 122 ? -12.953 -6.582 17.062 1 78.88 122 GLU A CA 1
ATOM 919 C C . GLU A 1 122 ? -12.375 -7.074 15.742 1 78.88 122 GLU A C 1
ATOM 921 O O . GLU A 1 122 ? -12.906 -6.77 14.672 1 78.88 122 GLU A O 1
ATOM 926 N N . PRO A 1 123 ? -11.266 -7.707 15.852 1 89.12 123 PRO A N 1
ATOM 927 C CA . PRO A 1 123 ? -10.688 -8.312 14.648 1 89.12 123 PRO A CA 1
ATOM 928 C C . PRO A 1 123 ? -11.688 -9.172 13.891 1 89.12 123 PRO A C 1
ATOM 930 O O . PRO A 1 123 ? -12.609 -9.734 14.484 1 89.12 123 PRO A O 1
ATOM 933 N N . SER A 1 124 ? -11.688 -9.07 12.641 1 93.38 124 SER A N 1
ATOM 934 C CA . SER A 1 124 ? -12.578 -9.852 11.789 1 93.38 124 SER A CA 1
ATOM 935 C C . SER A 1 124 ? -11.805 -10.789 10.875 1 93.38 124 SER A C 1
ATOM 937 O O . SER A 1 124 ? -10.734 -10.438 10.375 1 93.38 124 SER A O 1
ATOM 939 N N . VAL A 1 125 ? -12.336 -11.984 10.742 1 97.06 125 VAL A N 1
ATOM 940 C CA . VAL A 1 125 ? -11.852 -12.938 9.75 1 97.06 125 VAL A CA 1
ATOM 941 C C . VAL A 1 125 ? -12.961 -13.266 8.766 1 97.06 125 VAL A C 1
ATOM 943 O O . VAL A 1 125 ? -14.023 -13.75 9.156 1 97.06 125 VAL A O 1
ATOM 946 N N . ILE A 1 126 ? -12.711 -12.977 7.527 1 96.56 126 ILE A N 1
ATOM 947 C CA . ILE A 1 126 ? -13.648 -13.258 6.441 1 96.56 126 ILE A CA 1
ATOM 948 C C . ILE A 1 126 ? -13.125 -14.406 5.594 1 96.56 126 ILE A C 1
ATOM 950 O O . ILE A 1 126 ? -11.961 -14.398 5.172 1 96.56 126 ILE A O 1
ATOM 954 N N . ILE A 1 127 ? -13.922 -15.383 5.395 1 96.19 127 ILE A N 1
ATOM 955 C CA . ILE A 1 127 ? -13.594 -16.484 4.5 1 96.19 127 ILE A CA 1
ATOM 956 C C . ILE A 1 127 ? -14.648 -16.609 3.406 1 96.19 127 ILE A C 1
ATOM 958 O O . ILE A 1 127 ? -15.852 -16.641 3.695 1 96.19 127 ILE A O 1
ATOM 962 N N . SER A 1 128 ? -14.203 -16.609 2.162 1 93 128 SER A N 1
ATOM 963 C CA . SER A 1 128 ? -15.125 -16.75 1.035 1 93 128 SER A CA 1
ATOM 964 C C . SER A 1 128 ? -14.641 -17.797 0.046 1 93 128 SER A C 1
ATOM 966 O O . SER A 1 128 ? -13.438 -17.938 -0.185 1 93 128 SER A O 1
ATOM 968 N N . TRP A 1 129 ? -15.539 -18.531 -0.462 1 91.56 129 TRP A N 1
ATOM 969 C CA . TRP A 1 129 ? -15.258 -19.484 -1.533 1 91.56 129 TRP A CA 1
ATOM 970 C C . TRP A 1 129 ? -15.727 -18.938 -2.879 1 91.56 129 TRP A C 1
ATOM 972 O O . TRP A 1 129 ? -16.812 -18.359 -2.979 1 91.56 129 TRP A O 1
ATOM 982 N N . SER A 1 130 ? -14.953 -19.094 -3.908 1 86.75 130 SER A N 1
ATOM 983 C CA . SER A 1 130 ? -15.297 -18.781 -5.289 1 86.75 130 SER A CA 1
ATOM 984 C C . SER A 1 130 ? -14.695 -19.797 -6.258 1 86.75 130 SER A C 1
ATOM 986 O O . SER A 1 130 ? -13.688 -20.438 -5.949 1 86.75 130 SER A O 1
ATOM 988 N N . PRO A 1 131 ? -15.375 -20 -7.375 1 86.12 131 PRO A N 1
ATOM 989 C CA . PRO A 1 131 ? -14.695 -20.812 -8.398 1 86.12 131 PRO A CA 1
ATOM 990 C C . PRO A 1 131 ? -13.375 -20.188 -8.852 1 86.12 131 PRO A C 1
ATOM 992 O O . PRO A 1 131 ? -13.203 -18.969 -8.766 1 86.12 131 PRO A O 1
ATOM 995 N N . ILE A 1 132 ? -12.469 -21.062 -9.273 1 86.56 132 ILE A N 1
ATOM 996 C CA . ILE A 1 132 ? -11.219 -20.562 -9.836 1 86.56 132 ILE A CA 1
ATOM 997 C C . ILE A 1 132 ? -11.508 -19.828 -11.148 1 86.56 132 ILE A C 1
ATOM 999 O O . ILE A 1 132 ? -12.164 -20.375 -12.039 1 86.56 132 ILE A O 1
ATOM 1003 N N . PRO A 1 133 ? -11.062 -18.625 -11.219 1 80.25 133 PRO A N 1
ATOM 1004 C CA . PRO A 1 133 ? -11.281 -17.906 -12.477 1 80.25 133 PRO A CA 1
ATOM 1005 C C . PRO A 1 133 ? -10.523 -18.531 -13.648 1 80.25 133 PRO A C 1
ATOM 1007 O O . PRO A 1 133 ? -9.484 -19.156 -13.445 1 80.25 133 PRO A O 1
ATOM 1010 N N . PRO A 1 134 ? -11.078 -18.297 -14.805 1 85.12 134 PRO A N 1
ATOM 1011 C CA . PRO A 1 134 ? -10.312 -18.734 -15.977 1 85.12 134 PRO A CA 1
ATOM 1012 C C . PRO A 1 134 ? -9.062 -17.875 -16.219 1 85.12 134 PRO A C 1
ATOM 1014 O O . PRO A 1 134 ? -9.102 -16.656 -16.031 1 85.12 134 PRO A O 1
ATOM 1017 N N . TRP A 1 135 ? -7.988 -18.531 -16.516 1 86.94 135 TRP A N 1
ATOM 1018 C CA . TRP A 1 135 ? -6.746 -17.844 -16.828 1 86.94 135 TRP A CA 1
ATOM 1019 C C . TRP A 1 135 ? -6.273 -18.172 -18.234 1 86.94 135 TRP A C 1
ATOM 1021 O O . TRP A 1 135 ? -6.469 -19.297 -18.719 1 86.94 135 TRP A O 1
ATOM 1031 N N . PRO A 1 136 ? -5.617 -17.203 -18.891 1 88.88 136 PRO A N 1
ATOM 1032 C CA . PRO A 1 136 ? -5.008 -17.531 -20.188 1 88.88 136 PRO A CA 1
A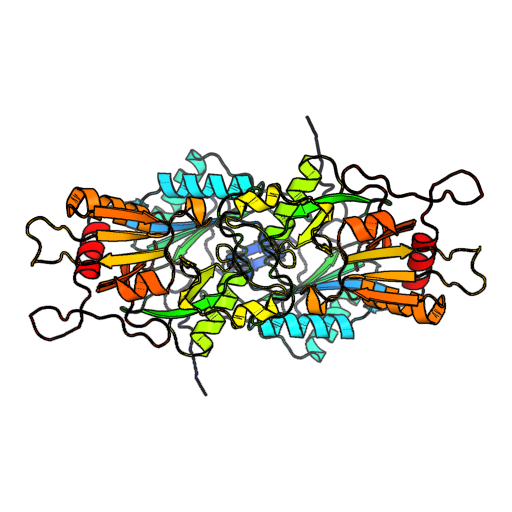TOM 1033 C C . PRO A 1 136 ? -3.924 -18.609 -20.062 1 88.88 136 PRO A C 1
ATOM 1035 O O . PRO A 1 136 ? -3.248 -18.688 -19.031 1 88.88 136 PRO A O 1
ATOM 1038 N N . ASP A 1 137 ? -3.758 -19.312 -21.125 1 84.75 137 ASP A N 1
ATOM 1039 C CA . ASP A 1 137 ? -2.756 -20.375 -21.141 1 84.75 137 ASP A CA 1
ATOM 1040 C C . ASP A 1 137 ? -1.343 -19.797 -21.125 1 84.75 137 ASP A C 1
ATOM 1042 O O . ASP A 1 137 ? -0.412 -20.422 -20.625 1 84.75 137 ASP A O 1
ATOM 1046 N N . THR A 1 138 ? -1.289 -18.672 -21.766 1 91.81 138 THR A N 1
ATOM 1047 C CA . THR A 1 138 ? 0.018 -18.016 -21.844 1 91.81 138 THR A CA 1
ATOM 1048 C C . THR A 1 138 ? -0.058 -16.578 -21.359 1 91.81 138 THR A C 1
ATOM 1050 O O . THR A 1 138 ? -1.119 -15.953 -21.422 1 91.81 138 THR A O 1
ATOM 1053 N N . PHE A 1 139 ? 1.049 -16.156 -20.859 1 95.06 139 PHE A N 1
ATOM 1054 C CA . PHE A 1 139 ? 1.167 -14.797 -20.375 1 95.06 139 PHE A CA 1
ATOM 1055 C C . PHE A 1 139 ? 2.186 -14.008 -21.188 1 95.06 139 PHE A C 1
ATOM 1057 O O . PHE A 1 139 ? 3.209 -14.555 -21.609 1 95.06 139 PHE A O 1
ATOM 1064 N N . THR A 1 140 ? 1.888 -12.781 -21.438 1 97.56 140 THR A N 1
ATOM 1065 C CA . THR A 1 140 ? 2.855 -11.773 -21.859 1 97.56 140 THR A CA 1
ATOM 1066 C C . THR A 1 140 ? 3.098 -10.766 -20.734 1 97.56 140 THR A C 1
ATOM 1068 O O . THR A 1 140 ? 2.154 -10.328 -20.078 1 97.56 140 THR A O 1
ATOM 1071 N N . LEU A 1 141 ? 4.387 -10.445 -20.531 1 98.62 141 LEU A N 1
ATOM 1072 C CA . LEU A 1 141 ? 4.723 -9.609 -19.391 1 98.62 141 LEU A CA 1
ATOM 1073 C C . LEU A 1 141 ? 5.414 -8.328 -19.844 1 98.62 141 LEU A C 1
ATOM 1075 O O . LEU A 1 141 ? 6.285 -8.359 -20.719 1 98.62 141 LEU A O 1
ATOM 1079 N N . TYR A 1 142 ? 4.98 -7.23 -19.297 1 98.62 142 TYR A N 1
ATOM 1080 C CA . TYR A 1 142 ? 5.617 -5.938 -19.516 1 98.62 142 TYR A CA 1
ATOM 1081 C C . TYR A 1 142 ? 6.504 -5.562 -18.328 1 98.62 142 TYR A C 1
ATOM 1083 O O . TYR A 1 142 ? 6.035 -5.48 -17.188 1 98.62 142 TYR A O 1
ATOM 1091 N N . PRO A 1 143 ? 7.879 -5.371 -18.594 1 97.94 143 PRO A N 1
ATOM 1092 C CA . PRO A 1 143 ? 8.734 -4.965 -17.469 1 97.94 143 PRO A CA 1
ATOM 1093 C C . PRO A 1 143 ? 8.352 -3.604 -16.891 1 97.94 143 PRO A C 1
ATOM 1095 O O . PRO A 1 143 ? 8.242 -2.623 -17.641 1 97.94 143 PRO A O 1
ATOM 1098 N N . VAL A 1 144 ? 8.125 -3.562 -15.609 1 95.69 144 VAL A N 1
ATOM 1099 C CA . VAL A 1 144 ? 7.754 -2.342 -14.898 1 95.69 144 VAL A CA 1
ATOM 1100 C C . VAL A 1 144 ? 8.648 -2.17 -13.672 1 95.69 144 VAL A C 1
ATOM 1102 O O . VAL A 1 144 ? 8.758 -3.074 -12.836 1 95.69 144 VAL A O 1
ATOM 1105 N N . LEU A 1 145 ? 9.352 -1.028 -13.586 1 93.44 145 LEU A N 1
ATOM 1106 C CA . LEU A 1 145 ? 10.117 -0.74 -12.375 1 93.44 145 LEU A CA 1
ATOM 1107 C C . LEU A 1 145 ? 9.195 -0.606 -11.164 1 93.44 145 LEU A C 1
ATOM 1109 O O . LEU A 1 145 ? 8.133 0.003 -11.258 1 93.44 145 LEU A O 1
ATOM 1113 N N . ALA A 1 146 ? 9.656 -1.179 -10.062 1 92.19 146 ALA A N 1
ATOM 1114 C CA . ALA A 1 146 ? 8.859 -1.174 -8.836 1 92.19 146 ALA A CA 1
ATOM 1115 C C . ALA A 1 146 ? 9.609 -0.479 -7.707 1 92.19 146 ALA A C 1
ATOM 1117 O O . ALA A 1 146 ? 9.945 -1.107 -6.699 1 92.19 146 ALA A O 1
ATOM 1118 N N . PRO A 1 147 ? 9.75 0.818 -7.758 1 89.5 147 PRO A N 1
ATOM 1119 C CA . PRO A 1 147 ? 10.422 1.536 -6.676 1 89.5 147 PRO A CA 1
ATOM 1120 C C . PRO A 1 147 ? 9.648 1.485 -5.359 1 89.5 147 PRO A C 1
ATOM 1122 O O . PRO A 1 147 ? 10.195 1.824 -4.309 1 89.5 147 PRO A O 1
ATOM 1125 N N . TRP A 1 148 ? 8.406 1.047 -5.395 1 90.12 148 TRP A N 1
ATOM 1126 C CA . TRP A 1 148 ? 7.543 0.965 -4.223 1 90.12 148 TRP A CA 1
ATOM 1127 C C . TRP A 1 148 ? 7.801 -0.317 -3.441 1 90.12 148 TRP A C 1
ATOM 1129 O O . TRP A 1 148 ? 7.344 -0.462 -2.305 1 90.12 148 TRP A O 1
ATOM 1139 N N . HIS A 1 149 ? 8.461 -1.234 -4.062 1 91.81 149 HIS A N 1
ATOM 1140 C CA . HIS A 1 149 ? 8.82 -2.467 -3.373 1 91.81 149 HIS A CA 1
ATOM 1141 C C . HIS A 1 149 ? 10.148 -2.314 -2.635 1 91.81 149 HIS A C 1
ATOM 1143 O O . HIS A 1 149 ? 11.164 -1.959 -3.238 1 91.81 149 HIS A O 1
ATOM 1149 N N . PRO A 1 150 ? 10.227 -2.582 -1.349 1 86.5 150 PRO A N 1
ATOM 1150 C CA . PRO A 1 150 ? 11.414 -2.273 -0.55 1 86.5 150 PRO A CA 1
ATOM 1151 C C . PRO A 1 150 ? 12.562 -3.244 -0.808 1 86.5 150 PRO A C 1
ATOM 1153 O O . PRO A 1 150 ? 13.688 -3.014 -0.346 1 86.5 150 PRO A O 1
ATOM 1156 N N . ALA A 1 151 ? 12.523 -4.199 -1.642 1 74.44 151 ALA A N 1
ATOM 1157 C CA . ALA A 1 151 ? 13.523 -5.125 -2.166 1 74.44 151 ALA A CA 1
ATOM 1158 C C . ALA A 1 151 ? 14.477 -5.59 -1.062 1 74.44 151 ALA A C 1
ATOM 1160 O O . ALA A 1 151 ? 15.695 -5.508 -1.212 1 74.44 151 ALA A O 1
ATOM 1161 N N . GLY A 1 152 ? 14.055 -5.973 0.025 1 78 152 GLY A N 1
ATOM 1162 C CA . GLY A 1 152 ? 14.859 -6.617 1.057 1 78 152 GLY A CA 1
ATOM 1163 C C . GLY A 1 152 ? 15.516 -5.629 2.004 1 78 152 GLY A C 1
ATOM 1164 O O . GLY A 1 152 ? 16.469 -5.973 2.701 1 78 152 GLY A O 1
ATOM 1165 N N . PHE A 1 153 ? 15.148 -4.359 1.924 1 80.81 153 PHE A N 1
ATOM 1166 C CA . PHE A 1 153 ? 15.672 -3.393 2.881 1 80.81 153 PHE A CA 1
ATOM 1167 C C . PHE A 1 153 ? 15.484 -3.889 4.309 1 80.81 153 PHE A C 1
ATOM 1169 O O . PHE A 1 153 ? 14.375 -4.27 4.699 1 80.81 153 PHE A O 1
ATOM 1176 N N . PRO A 1 154 ? 16.75 -3.812 4.969 1 71 154 PRO A N 1
ATOM 1177 C CA . PRO A 1 154 ? 16.625 -4.258 6.359 1 71 154 PRO A CA 1
ATOM 1178 C C . PRO A 1 154 ? 15.789 -3.309 7.211 1 71 154 PRO A C 1
ATOM 1180 O O . PRO A 1 154 ? 15.875 -2.088 7.055 1 71 154 PRO A O 1
ATOM 1183 N N . GLY A 1 155 ? 14.891 -3.797 7.992 1 67.62 155 GLY A N 1
ATOM 1184 C CA . GLY A 1 155 ? 14.039 -2.994 8.852 1 67.62 155 GLY A CA 1
ATOM 1185 C C . GLY A 1 155 ? 12.586 -2.967 8.406 1 67.62 155 GLY A C 1
ATOM 1186 O O . GLY A 1 155 ? 11.703 -2.582 9.172 1 67.62 155 GLY A O 1
ATOM 1187 N N . TRP A 1 156 ? 12.539 -2.98 7.105 1 69.75 156 TRP A N 1
ATOM 1188 C CA . TRP A 1 156 ? 11.164 -3.197 6.676 1 69.75 156 TRP A CA 1
ATOM 1189 C C . TRP A 1 156 ? 10.758 -4.656 6.855 1 69.75 156 TRP A C 1
ATOM 1191 O O . TRP A 1 156 ? 11.586 -5.559 6.723 1 69.75 156 TRP A O 1
ATOM 1201 N N . GLU A 1 157 ? 9.711 -4.633 7.531 1 63.09 157 GLU A N 1
ATOM 1202 C CA . GLU A 1 157 ? 9.211 -5.988 7.75 1 63.09 157 GLU A CA 1
ATOM 1203 C C . GLU A 1 157 ? 9.102 -6.754 6.434 1 63.09 157 GLU A C 1
ATOM 1205 O O . GLU A 1 157 ? 8.93 -6.152 5.371 1 63.09 157 GLU A O 1
ATOM 1210 N N . THR A 1 158 ? 9.203 -8.125 6.465 1 65.25 158 THR A N 1
ATOM 1211 C CA . THR A 1 158 ? 9.07 -9.242 5.527 1 65.25 158 THR A CA 1
ATOM 1212 C C . THR A 1 158 ? 8.016 -8.922 4.469 1 65.25 158 THR A C 1
ATOM 1214 O O . THR A 1 158 ? 7.203 -8.016 4.645 1 65.25 158 THR A O 1
ATOM 1217 N N . PRO A 1 159 ? 8.164 -9.406 3.291 1 82.62 159 PRO A N 1
ATOM 1218 C CA . PRO A 1 159 ? 6.996 -9.344 2.412 1 82.62 159 PRO A CA 1
ATOM 1219 C C . PRO A 1 159 ? 5.688 -9.633 3.148 1 82.62 159 PRO A C 1
ATOM 1221 O O . PRO A 1 159 ? 5.652 -10.492 4.035 1 82.62 159 PRO A O 1
ATOM 1224 N N . ILE A 1 160 ? 4.891 -8.789 3.168 1 93.19 160 ILE A N 1
ATOM 1225 C CA . ILE A 1 160 ? 3.576 -8.891 3.795 1 93.19 160 ILE A CA 1
ATOM 1226 C C . ILE A 1 160 ? 2.514 -9.156 2.73 1 93.19 160 ILE A C 1
ATOM 1228 O O . ILE A 1 160 ? 2.443 -8.445 1.723 1 93.19 160 ILE A O 1
ATOM 1232 N N . LYS A 1 161 ? 1.848 -10.266 2.9 1 96.88 161 LYS A N 1
ATOM 1233 C CA . LYS A 1 161 ? 0.67 -10.461 2.061 1 96.88 161 LYS A CA 1
ATOM 1234 C C . LYS A 1 161 ? -0.542 -9.734 2.631 1 96.88 161 LYS A C 1
ATOM 1236 O O . LYS A 1 161 ? -1.321 -10.312 3.391 1 96.88 161 LYS A O 1
ATOM 1241 N N . TRP A 1 162 ? -0.756 -8.5 2.199 1 96.94 162 TRP A N 1
ATOM 1242 C CA . TRP A 1 162 ? -1.727 -7.605 2.822 1 96.94 162 TRP A CA 1
ATOM 1243 C C . TRP A 1 162 ? -2.658 -7 1.778 1 96.94 162 TRP A C 1
ATOM 1245 O O . TRP A 1 162 ? -2.559 -7.316 0.59 1 96.94 162 TRP A O 1
ATOM 1255 N N . THR A 1 163 ? -3.623 -6.246 2.293 1 97.94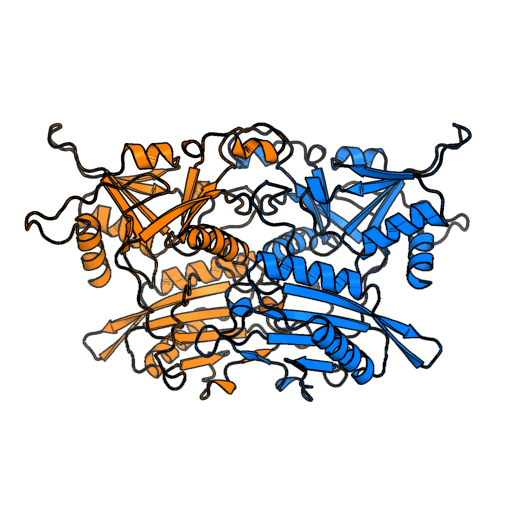 163 THR A N 1
ATOM 1256 C CA . THR A 1 163 ? -4.633 -5.664 1.415 1 97.94 163 THR A CA 1
ATOM 1257 C C . THR A 1 163 ? -4.152 -4.328 0.852 1 97.94 163 THR A C 1
ATOM 1259 O O . THR A 1 163 ? -4.91 -3.625 0.18 1 97.94 163 THR A O 1
ATOM 1262 N N . SER A 1 164 ? -2.898 -3.99 1.018 1 96.88 164 SER A N 1
ATOM 1263 C CA . SER A 1 164 ? -2.305 -2.797 0.423 1 96.88 164 SER A CA 1
ATOM 1264 C C . SER A 1 164 ? -1.597 -3.125 -0.888 1 96.88 164 SER A C 1
ATOM 1266 O O . SER A 1 164 ? -0.411 -2.83 -1.05 1 96.88 164 SER A O 1
ATOM 1268 N N . TYR A 1 165 ? -2.365 -3.602 -1.842 1 96.44 165 TYR A N 1
ATOM 1269 C CA . TYR A 1 165 ? -1.841 -4.004 -3.143 1 96.44 165 TYR A CA 1
ATOM 1270 C C . TYR A 1 165 ? -2.021 -2.893 -4.172 1 96.44 165 TYR A C 1
ATOM 1272 O O . TYR A 1 165 ? -1.862 -3.119 -5.371 1 96.44 165 TYR A O 1
ATOM 1280 N N . GLY A 1 166 ? -2.299 -1.713 -3.697 1 94.75 166 GLY A N 1
ATOM 1281 C CA . GLY A 1 166 ? -2.455 -0.6 -4.621 1 94.75 166 GLY A CA 1
ATOM 1282 C C . GLY A 1 166 ? -1.332 -0.508 -5.637 1 94.75 166 GLY A C 1
ATOM 1283 O O . GLY A 1 166 ? -1.583 -0.452 -6.844 1 94.75 166 GLY A O 1
ATOM 1284 N N . PRO A 1 167 ? -0.104 -0.512 -5.211 1 94.19 167 PRO A N 1
ATOM 1285 C CA . PRO A 1 167 ? 1.005 -0.414 -6.164 1 94.19 167 PRO A CA 1
ATOM 1286 C C . PRO A 1 167 ? 1.039 -1.578 -7.152 1 94.19 167 PRO A C 1
ATOM 1288 O O . PRO A 1 167 ? 1.41 -1.396 -8.312 1 94.19 167 PRO A O 1
ATOM 1291 N N . ASN A 1 168 ? 0.662 -2.75 -6.695 1 95.5 168 ASN A N 1
ATOM 1292 C CA . ASN A 1 168 ? 0.549 -3.895 -7.594 1 95.5 168 ASN A CA 1
ATOM 1293 C C . ASN A 1 168 ? -0.489 -3.65 -8.688 1 95.5 168 ASN A C 1
ATOM 1295 O O . ASN A 1 168 ? -0.24 -3.934 -9.859 1 95.5 168 ASN A O 1
ATOM 1299 N N . VAL A 1 169 ? -1.622 -3.115 -8.234 1 94.94 169 VAL A N 1
ATOM 1300 C CA . VAL A 1 169 ? -2.711 -2.838 -9.164 1 94.94 169 VAL A CA 1
ATOM 1301 C C . VAL A 1 169 ? -2.254 -1.818 -10.211 1 94.94 169 VAL A C 1
ATOM 1303 O O . VAL A 1 169 ? -2.467 -2.01 -11.406 1 94.94 169 VAL A O 1
ATOM 1306 N N . VAL A 1 170 ? -1.597 -0.798 -9.781 1 93.94 170 VAL A N 1
ATOM 1307 C CA . VAL A 1 170 ? -1.133 0.246 -10.688 1 93.94 170 VAL A CA 1
ATOM 1308 C C . VAL A 1 170 ? -0.123 -0.336 -11.672 1 93.94 170 VAL A C 1
ATOM 1310 O O . VAL A 1 170 ? -0.158 -0.024 -12.867 1 93.94 170 VAL A O 1
ATOM 1313 N N . SER A 1 171 ? 0.749 -1.174 -11.242 1 95.44 171 SER A N 1
ATOM 1314 C CA . SER A 1 171 ? 1.732 -1.816 -12.102 1 95.44 171 SER A CA 1
ATOM 1315 C C . SER A 1 171 ? 1.059 -2.707 -13.141 1 95.44 171 SER A C 1
ATOM 1317 O O . SER A 1 171 ? 1.438 -2.699 -14.312 1 95.44 171 SER A O 1
ATOM 1319 N N . SER A 1 172 ? 0.061 -3.445 -12.688 1 96.88 172 SER A N 1
ATOM 1320 C CA . SER A 1 172 ? -0.7 -4.27 -13.617 1 96.88 172 SER A CA 1
ATOM 1321 C C . SER A 1 172 ? -1.393 -3.412 -14.672 1 96.88 172 SER A C 1
ATOM 1323 O O . SER A 1 172 ? -1.38 -3.75 -15.859 1 96.88 172 SER A O 1
ATOM 1325 N N . ASN A 1 173 ? -1.993 -2.354 -14.195 1 94.25 173 ASN A N 1
ATOM 1326 C CA . ASN A 1 173 ? -2.691 -1.46 -15.117 1 94.25 173 ASN A CA 1
ATOM 1327 C C . ASN A 1 173 ? -1.755 -0.915 -16.188 1 94.25 173 ASN A C 1
ATOM 1329 O O . ASN A 1 173 ? -2.141 -0.792 -17.344 1 94.25 173 ASN A O 1
ATOM 1333 N N . LYS A 1 174 ? -0.545 -0.607 -15.844 1 94.69 174 LYS A N 1
ATOM 1334 C CA . LYS A 1 174 ? 0.437 -0.104 -16.797 1 94.69 174 LYS A CA 1
ATOM 1335 C C . LYS A 1 174 ? 0.716 -1.132 -17.891 1 94.69 174 LYS A C 1
ATOM 1337 O O . LYS A 1 174 ? 0.774 -0.788 -19.078 1 94.69 174 LYS A O 1
ATOM 1342 N N . ALA A 1 175 ? 0.879 -2.342 -17.5 1 97.62 175 ALA A N 1
ATOM 1343 C CA . ALA A 1 175 ? 1.154 -3.41 -18.453 1 97.62 175 ALA A CA 1
ATOM 1344 C C . ALA A 1 175 ? -0.042 -3.646 -19.375 1 97.62 175 ALA A C 1
ATOM 1346 O O . ALA A 1 175 ? 0.115 -3.754 -20.594 1 97.62 175 ALA A O 1
ATOM 1347 N N . LYS A 1 176 ? -1.192 -3.652 -18.781 1 96.69 176 LYS A N 1
ATOM 1348 C CA . LYS A 1 176 ? -2.41 -3.918 -19.547 1 96.69 176 LYS A CA 1
ATOM 1349 C C . LYS A 1 176 ? -2.711 -2.781 -20.516 1 96.69 176 LYS A C 1
ATOM 1351 O O . LYS A 1 176 ? -3.215 -3.014 -21.625 1 96.69 176 LYS A O 1
ATOM 1356 N N . ALA A 1 177 ? -2.391 -1.611 -20.125 1 95.12 177 ALA A N 1
ATOM 1357 C CA . ALA A 1 177 ? -2.635 -0.441 -20.953 1 95.12 177 ALA A CA 1
ATOM 1358 C C . ALA A 1 177 ? -1.857 -0.535 -22.266 1 95.12 177 ALA A C 1
ATOM 1360 O O . ALA A 1 177 ? -2.238 0.079 -23.266 1 95.12 177 ALA A O 1
ATOM 1361 N N . VAL A 1 178 ? -0.819 -1.314 -22.266 1 97.12 178 VAL A N 1
ATOM 1362 C CA . VAL A 1 178 ? -0.02 -1.409 -23.484 1 97.12 178 VAL A CA 1
ATOM 1363 C C . VAL A 1 178 ? -0.163 -2.805 -24.094 1 97.12 178 VAL A C 1
ATOM 1365 O O . VAL A 1 178 ? 0.676 -3.23 -24.891 1 97.12 178 VAL A O 1
ATOM 1368 N N . GLY A 1 179 ? -1.112 -3.598 -23.594 1 97.31 179 GLY A N 1
ATOM 1369 C CA . GLY A 1 179 ? -1.542 -4.793 -24.312 1 97.31 179 GLY A CA 1
ATOM 1370 C C . GLY A 1 179 ? -0.933 -6.066 -23.75 1 97.31 179 GLY A C 1
ATOM 1371 O O . GLY A 1 179 ? -1.08 -7.137 -24.344 1 97.31 179 GLY A O 1
ATOM 1372 N N . PHE A 1 180 ? -0.245 -6.039 -22.719 1 98.31 180 PHE A N 1
ATOM 1373 C CA . PHE A 1 180 ? 0.331 -7.23 -22.109 1 98.31 180 PHE A CA 1
ATOM 1374 C C . PHE A 1 180 ? -0.626 -7.836 -21.094 1 98.31 180 PHE A C 1
ATOM 1376 O O . PHE A 1 180 ? -1.547 -7.164 -20.625 1 98.31 180 PHE A O 1
ATOM 1383 N N . THR A 1 181 ? -0.429 -9.125 -20.781 1 97.62 181 THR A N 1
ATOM 1384 C CA . THR A 1 181 ? -1.268 -9.789 -19.781 1 97.62 181 THR A CA 1
ATOM 1385 C C . THR A 1 181 ? -1.084 -9.164 -18.406 1 97.62 181 THR A C 1
ATOM 1387 O O . THR A 1 181 ? -2.057 -8.945 -17.688 1 97.62 181 THR A O 1
ATOM 1390 N N . ASP A 1 182 ? 0.139 -8.875 -18 1 98.31 182 ASP A N 1
ATOM 1391 C CA . ASP A 1 182 ? 0.432 -8.289 -16.703 1 98.31 182 ASP A CA 1
ATOM 1392 C C . ASP A 1 182 ? 1.857 -7.746 -16.641 1 98.31 182 ASP A C 1
ATOM 1394 O O . ASP A 1 182 ? 2.547 -7.703 -17.672 1 98.31 182 ASP A O 1
ATOM 1398 N N . ALA A 1 183 ? 2.27 -7.297 -15.469 1 98.44 183 ALA A N 1
ATOM 1399 C CA . ALA A 1 183 ? 3.586 -6.688 -15.305 1 98.44 183 ALA A CA 1
ATOM 1400 C C . ALA A 1 183 ? 4.609 -7.711 -14.82 1 98.44 183 ALA A C 1
ATOM 1402 O O . ALA A 1 183 ? 4.27 -8.633 -14.078 1 98.44 183 ALA A O 1
ATOM 1403 N N . LEU A 1 184 ? 5.84 -7.617 -15.266 1 98.81 184 LEU A N 1
ATOM 1404 C CA . LEU A 1 184 ? 7.023 -8.133 -14.586 1 98.81 184 LEU A CA 1
ATOM 1405 C C . LEU A 1 184 ? 7.691 -7.043 -13.758 1 98.81 184 LEU A C 1
ATOM 1407 O O . LEU A 1 184 ? 8.219 -6.074 -14.305 1 98.81 184 LEU A O 1
ATOM 1411 N N . LEU A 1 185 ? 7.668 -7.207 -12.508 1 97.38 185 LEU A N 1
ATOM 1412 C CA . LEU A 1 185 ? 8.203 -6.176 -11.625 1 97.38 185 LEU A CA 1
ATOM 1413 C C . LEU A 1 185 ? 9.727 -6.266 -11.539 1 97.38 185 LEU A C 1
ATOM 1415 O O . LEU A 1 185 ? 10.281 -7.359 -11.414 1 97.38 185 LEU A O 1
ATOM 1419 N N . LEU A 1 186 ? 10.367 -5.129 -11.594 1 96.44 186 LEU A N 1
ATOM 1420 C CA . LEU A 1 186 ? 11.82 -5.035 -11.5 1 96.44 186 LEU A CA 1
ATOM 1421 C C . LEU A 1 186 ? 12.242 -4.148 -10.336 1 96.44 186 LEU A C 1
ATOM 1423 O O . LEU A 1 186 ? 11.625 -3.104 -10.094 1 96.44 186 LEU A O 1
ATOM 1427 N N . SER A 1 187 ? 13.258 -4.551 -9.625 1 93.5 187 SER A N 1
ATOM 1428 C CA . SER A 1 187 ? 13.773 -3.758 -8.516 1 93.5 187 SER A CA 1
ATOM 1429 C C . SER A 1 187 ? 14.883 -2.82 -8.977 1 93.5 187 SER A C 1
ATOM 1431 O O . SER A 1 187 ? 15.875 -3.262 -9.57 1 93.5 187 SER A O 1
ATOM 1433 N N . PRO A 1 188 ? 14.734 -1.62 -8.633 1 89.19 188 PRO A N 1
ATOM 1434 C CA . PRO A 1 188 ? 15.828 -0.7 -8.938 1 89.19 188 PRO A CA 1
ATOM 1435 C C . PRO A 1 188 ? 16.859 -0.609 -7.816 1 89.19 188 PRO A C 1
ATOM 1437 O O . PRO A 1 188 ? 17.875 0.07 -7.965 1 89.19 188 PRO A O 1
ATOM 1440 N N . HIS A 1 189 ? 16.734 -1.369 -6.738 1 87.81 189 HIS A N 1
ATOM 1441 C CA . HIS A 1 189 ? 17.453 -1.073 -5.508 1 87.81 189 HIS A CA 1
ATOM 1442 C C . HIS A 1 189 ? 18.812 -1.764 -5.484 1 87.81 189 HIS A C 1
ATOM 1444 O O . HIS A 1 189 ? 19.672 -1.424 -4.668 1 87.81 189 HIS A O 1
ATOM 1450 N N . TRP A 1 190 ? 19 -2.635 -6.348 1 89.25 190 TRP A N 1
ATOM 1451 C CA . TRP A 1 190 ? 20.203 -3.447 -6.297 1 89.25 190 TRP A CA 1
ATOM 1452 C C . TRP A 1 190 ? 21.203 -3.006 -7.367 1 89.25 190 TRP A C 1
ATOM 1454 O O . TRP A 1 190 ? 22.219 -3.672 -7.594 1 89.25 190 TRP A O 1
ATOM 1464 N N . VAL A 1 191 ? 20.859 -1.952 -8.023 1 88.5 191 VAL A N 1
ATOM 1465 C CA . VAL A 1 191 ? 21.734 -1.36 -9.023 1 88.5 191 VAL A CA 1
ATOM 1466 C C . VAL A 1 191 ? 22.156 0.04 -8.586 1 88.5 191 VAL A C 1
ATOM 1468 O O . VAL A 1 191 ? 21.312 0.853 -8.195 1 88.5 191 VAL A O 1
ATOM 1471 N N . GLU A 1 192 ? 23.453 0.221 -8.594 1 83.5 192 GLU A N 1
ATOM 1472 C CA . GLU A 1 192 ? 23.906 1.59 -8.352 1 83.5 192 GLU A CA 1
ATOM 1473 C C . GLU A 1 192 ? 23.438 2.523 -9.469 1 83.5 192 GLU A C 1
ATOM 1475 O O . GLU A 1 192 ? 23.547 2.189 -10.648 1 83.5 192 GLU A O 1
ATOM 1480 N N . ARG A 1 193 ? 22.891 3.59 -9.031 1 78.94 193 ARG A N 1
ATOM 1481 C CA . ARG A 1 193 ? 22.328 4.512 -10.016 1 78.94 193 ARG A CA 1
ATOM 1482 C C . ARG A 1 193 ? 22.641 5.957 -9.648 1 78.94 193 ARG A C 1
ATOM 1484 O O . ARG A 1 193 ? 22.828 6.281 -8.477 1 78.94 193 ARG A O 1
ATOM 1491 N N . PRO A 1 194 ? 22.656 6.68 -10.734 1 80.75 194 PRO A N 1
ATOM 1492 C CA . PRO A 1 194 ? 22.812 8.117 -10.461 1 80.75 194 PRO A CA 1
ATOM 1493 C C . PRO A 1 194 ? 21.609 8.703 -9.727 1 80.75 194 PRO A C 1
ATOM 1495 O O . PRO A 1 194 ? 20.5 8.164 -9.805 1 80.75 194 PRO A O 1
ATOM 1498 N N . VAL A 1 195 ? 21.891 9.695 -8.977 1 84.38 195 VAL A N 1
ATOM 1499 C CA . VAL A 1 195 ? 20.875 10.516 -8.336 1 84.38 195 VAL A CA 1
ATOM 1500 C C . VAL A 1 195 ? 20.688 11.82 -9.109 1 84.38 195 VAL A C 1
ATOM 1502 O O . VAL A 1 195 ? 21.656 12.414 -9.57 1 84.38 195 VAL A O 1
ATOM 1505 N N . PRO A 1 196 ? 19.312 12.055 -9.375 1 84.44 196 PRO A N 1
ATOM 1506 C CA . PRO A 1 196 ? 18.047 11.719 -8.734 1 84.44 196 PRO A CA 1
ATOM 1507 C C . PRO A 1 196 ? 17.344 10.531 -9.398 1 84.44 196 PRO A C 1
ATOM 1509 O O . PRO A 1 196 ? 17.781 10.062 -10.445 1 84.44 196 PRO A O 1
ATOM 1512 N N . PRO A 1 197 ? 16.219 10.078 -8.758 1 84.19 197 PRO A N 1
ATOM 1513 C CA . PRO A 1 197 ? 15.484 8.914 -9.266 1 84.19 197 PRO A CA 1
ATOM 1514 C C . PRO A 1 197 ? 15.062 9.078 -10.727 1 84.19 197 PRO A C 1
ATOM 1516 O O . PRO A 1 197 ? 14.914 8.086 -11.445 1 84.19 197 PRO A O 1
ATOM 1519 N N . GLN A 1 198 ? 14.945 10.219 -11.172 1 83.56 198 GLN A N 1
ATOM 1520 C CA . GLN A 1 198 ? 14.555 10.477 -12.555 1 83.56 198 GLN A CA 1
ATOM 1521 C C . GLN A 1 198 ? 15.547 9.859 -13.539 1 83.56 198 GLN A C 1
ATOM 1523 O O . GLN A 1 198 ? 15.188 9.523 -14.664 1 83.56 198 GLN A O 1
ATOM 1528 N N . THR A 1 199 ? 16.75 9.672 -13.094 1 87.06 199 THR A N 1
ATOM 1529 C CA . THR A 1 199 ? 17.812 9.203 -13.969 1 87.06 199 THR A CA 1
ATOM 1530 C C . THR A 1 199 ? 17.766 7.684 -14.125 1 87.06 199 THR A C 1
ATOM 1532 O O . THR A 1 199 ? 18.453 7.113 -14.977 1 87.06 199 THR A O 1
ATOM 1535 N N . TRP A 1 200 ? 16.906 7.062 -13.352 1 86.12 200 TRP A N 1
ATOM 1536 C CA . TRP A 1 200 ? 16.859 5.605 -13.414 1 86.12 200 TRP A CA 1
ATOM 1537 C C . TRP A 1 200 ? 16.359 5.137 -14.781 1 86.12 200 TRP A C 1
ATOM 1539 O O . TRP A 1 200 ? 16.703 4.039 -15.227 1 86.12 200 TRP A O 1
ATOM 1549 N N . ASN A 1 201 ? 15.578 5.957 -15.406 1 84.88 201 ASN A N 1
ATOM 1550 C CA . ASN A 1 201 ? 15.07 5.629 -16.734 1 84.88 201 ASN A CA 1
ATOM 1551 C C . ASN A 1 201 ? 16.203 5.59 -17.766 1 84.88 201 ASN A C 1
ATOM 1553 O O . ASN A 1 201 ? 16.016 5.078 -18.875 1 84.88 201 ASN A O 1
ATOM 1557 N N . ASP A 1 202 ? 17.312 6.117 -17.359 1 88.56 202 ASP A N 1
ATOM 1558 C CA . ASP A 1 202 ? 18.453 6.125 -18.266 1 88.56 202 ASP A CA 1
ATOM 1559 C C . ASP A 1 202 ? 19.266 4.828 -18.156 1 88.56 202 ASP A C 1
ATOM 1561 O O . ASP A 1 202 ? 20.156 4.57 -18.953 1 88.56 202 ASP A O 1
ATOM 1565 N N . VAL A 1 203 ? 18.953 4.105 -17.203 1 91.56 203 VAL A N 1
ATOM 1566 C CA . VAL A 1 203 ? 19.625 2.824 -17.016 1 91.56 203 VAL A CA 1
ATOM 1567 C C . VAL A 1 203 ? 18.969 1.753 -17.875 1 91.56 203 VAL A C 1
ATOM 1569 O O . VAL A 1 203 ? 17.734 1.682 -17.953 1 91.56 203 VAL A O 1
ATOM 1572 N N . ASP A 1 204 ? 19.797 0.943 -18.531 1 94.75 204 ASP A N 1
ATOM 1573 C CA . ASP A 1 204 ? 19.266 -0.176 -19.312 1 94.75 204 ASP A CA 1
ATOM 1574 C C . ASP A 1 204 ? 18.375 -1.066 -18.453 1 94.75 204 ASP A C 1
ATOM 1576 O O . ASP A 1 204 ? 18.797 -1.553 -17.406 1 94.75 204 ASP A O 1
ATOM 1580 N N . ILE A 1 205 ? 17.203 -1.294 -18.906 1 95.19 205 ILE A N 1
ATOM 1581 C CA . ILE A 1 205 ? 16.188 -2.039 -18.172 1 95.19 205 ILE A CA 1
ATOM 1582 C C . ILE A 1 205 ? 16.688 -3.447 -17.875 1 95.19 205 ILE A C 1
ATOM 1584 O O . ILE A 1 205 ? 16.281 -4.062 -16.891 1 95.19 205 ILE A O 1
ATOM 1588 N N . ARG A 1 206 ? 17.594 -3.951 -18.641 1 96.94 206 ARG A N 1
ATOM 1589 C CA . ARG A 1 206 ? 18.141 -5.297 -18.5 1 96.94 206 ARG A CA 1
ATOM 1590 C C . ARG A 1 206 ? 19 -5.41 -17.25 1 96.94 206 ARG A C 1
ATOM 1592 O O . ARG A 1 206 ? 19.328 -6.52 -16.812 1 96.94 206 ARG A O 1
ATOM 1599 N N . LYS A 1 207 ? 19.391 -4.301 -16.688 1 96.44 207 LYS A N 1
ATOM 1600 C CA . LYS A 1 207 ? 20.297 -4.305 -15.555 1 96.44 207 LYS A CA 1
ATOM 1601 C C . LYS A 1 207 ? 19.531 -4.418 -14.242 1 96.44 207 LYS A C 1
ATOM 1603 O O . LYS A 1 207 ? 20.125 -4.68 -13.188 1 96.44 207 LYS A O 1
ATOM 1608 N N . PHE A 1 208 ? 18.297 -4.184 -14.289 1 95.69 208 PHE A N 1
ATOM 1609 C CA . PHE A 1 208 ? 17.5 -4.246 -13.07 1 95.69 208 PHE A CA 1
ATOM 1610 C C . PHE A 1 208 ? 17.141 -5.688 -12.727 1 95.69 208 PHE A C 1
ATOM 1612 O O . PHE A 1 208 ? 17.047 -6.539 -13.609 1 95.69 208 PHE A O 1
ATOM 1619 N N . HIS A 1 209 ? 17.016 -5.938 -11.445 1 96.69 209 HIS A N 1
ATOM 1620 C CA . HIS A 1 209 ? 16.766 -7.293 -10.977 1 96.69 209 HIS A CA 1
ATOM 1621 C C . HIS A 1 209 ? 15.273 -7.645 -11.055 1 96.69 209 HIS A C 1
ATOM 1623 O O . HIS A 1 209 ? 14.422 -6.809 -10.75 1 96.69 209 HIS A O 1
ATOM 1629 N N . ILE A 1 210 ? 14.992 -8.875 -11.438 1 98.12 210 ILE A N 1
ATOM 1630 C CA . ILE A 1 210 ? 13.617 -9.336 -11.555 1 98.12 210 ILE A CA 1
ATOM 1631 C C . ILE A 1 210 ? 13.07 -9.68 -10.172 1 98.12 210 ILE A C 1
ATOM 1633 O O . ILE A 1 210 ? 13.789 -10.227 -9.328 1 98.12 210 ILE A O 1
ATOM 1637 N N . LEU A 1 211 ? 11.922 -9.258 -9.961 1 96.75 211 LEU A N 1
ATOM 1638 C CA . LEU A 1 211 ? 11.148 -9.688 -8.797 1 96.75 211 LEU A CA 1
ATOM 1639 C C . LEU A 1 211 ? 10.148 -10.766 -9.172 1 96.75 211 LEU A C 1
ATOM 1641 O O . LEU A 1 211 ? 10.523 -11.805 -9.727 1 96.75 211 LEU A O 1
ATOM 1645 N N . ASP A 1 212 ? 8.898 -10.695 -8.922 1 97.25 212 ASP A N 1
ATOM 1646 C CA . ASP A 1 212 ? 7.711 -11.438 -9.336 1 97.25 212 ASP A CA 1
ATOM 1647 C C . ASP A 1 212 ? 6.742 -10.539 -10.102 1 97.25 212 ASP A C 1
ATOM 1649 O O . ASP A 1 212 ? 7.141 -9.5 -10.641 1 97.25 212 ASP A O 1
ATOM 1653 N N . GLY A 1 213 ? 5.648 -11 -10.398 1 97.75 213 GLY A N 1
ATOM 1654 C CA . GLY A 1 213 ? 4.555 -10.148 -10.852 1 97.75 213 GLY A CA 1
ATOM 1655 C C . GLY A 1 213 ? 3.73 -9.578 -9.711 1 97.75 213 GLY A C 1
ATOM 1656 O O . GLY A 1 213 ? 4.047 -9.797 -8.539 1 97.75 213 GLY A O 1
ATOM 1657 N N . PRO A 1 214 ? 2.768 -8.805 -10.039 1 97.06 214 PRO A N 1
ATOM 1658 C CA . PRO A 1 214 ? 1.943 -8.172 -9.008 1 97.06 214 PRO A CA 1
ATOM 1659 C C . PRO A 1 214 ? 1.21 -9.188 -8.141 1 97.06 214 PRO A C 1
ATOM 1661 O O . PRO A 1 214 ? 0.924 -8.914 -6.969 1 97.06 214 PRO A O 1
ATOM 1664 N N . ASN A 1 215 ? 0.844 -10.352 -8.664 1 96.12 215 ASN A N 1
ATOM 1665 C CA . ASN A 1 215 ? 0.067 -11.312 -7.898 1 96.12 215 ASN A CA 1
ATOM 1666 C C . ASN A 1 215 ? 0.445 -12.75 -8.258 1 96.12 215 ASN A C 1
ATOM 1668 O O . ASN A 1 215 ? -0.381 -13.656 -8.148 1 96.12 215 ASN A O 1
ATOM 1672 N N . PHE A 1 216 ? 1.657 -12.914 -8.773 1 97.38 216 PHE A N 1
ATOM 1673 C CA . PHE A 1 216 ? 2.152 -14.242 -9.109 1 97.38 216 PHE A CA 1
ATOM 1674 C C . PHE A 1 216 ? 3.666 -14.32 -8.945 1 97.38 216 PHE A C 1
ATOM 1676 O O . PHE A 1 216 ? 4.344 -13.289 -8.938 1 97.38 216 PHE A O 1
ATOM 1683 N N . ALA A 1 217 ? 4.137 -15.539 -8.781 1 98.06 217 ALA A N 1
ATOM 1684 C CA . ALA A 1 217 ? 5.574 -15.797 -8.727 1 98.06 217 ALA A CA 1
ATOM 1685 C C . ALA A 1 217 ? 6.117 -16.172 -10.102 1 98.06 217 ALA A C 1
ATOM 1687 O O . ALA A 1 217 ? 5.355 -16.516 -11.008 1 98.06 217 ALA A O 1
ATOM 1688 N N . LEU A 1 218 ? 7.398 -16.047 -10.211 1 97.5 218 LEU A N 1
ATOM 1689 C CA . LEU A 1 218 ? 8.078 -16.281 -11.477 1 97.5 218 LEU A CA 1
ATOM 1690 C C . LEU A 1 218 ? 9.156 -17.344 -11.32 1 97.5 218 LEU A C 1
ATOM 1692 O O . LEU A 1 218 ? 9.766 -17.469 -10.25 1 97.5 218 LEU A O 1
ATOM 1696 N N . ALA A 1 219 ? 9.383 -18.156 -12.398 1 97.44 219 ALA A N 1
ATOM 1697 C CA . ALA A 1 219 ? 10.531 -19.062 -12.523 1 97.44 219 ALA A CA 1
ATOM 1698 C C . ALA A 1 219 ? 10.93 -19.234 -13.992 1 97.44 219 ALA A C 1
ATOM 1700 O O . ALA A 1 219 ? 10.164 -18.875 -14.891 1 97.44 219 ALA A O 1
ATOM 1701 N N . PHE A 1 220 ? 12.125 -19.656 -14.203 1 96.62 220 PHE A N 1
ATOM 1702 C CA . PHE A 1 220 ? 12.547 -19.969 -15.562 1 96.62 220 PHE A CA 1
ATOM 1703 C C . PHE A 1 220 ? 13.516 -21.141 -15.578 1 96.62 220 PHE A C 1
ATOM 1705 O O . PHE A 1 220 ? 14.094 -21.5 -14.547 1 96.62 220 PHE A O 1
ATOM 1712 N N . VAL A 1 221 ? 13.617 -21.812 -16.75 1 94.94 221 VAL A N 1
ATOM 1713 C CA . VAL A 1 221 ? 14.406 -23.031 -16.906 1 94.94 221 VAL A CA 1
ATOM 1714 C C . VAL A 1 221 ? 15.461 -22.828 -17.984 1 94.94 221 VAL A C 1
ATOM 1716 O O . VAL A 1 221 ? 15.188 -22.234 -19.031 1 94.94 221 VAL A O 1
ATOM 1719 N N . GLU A 1 222 ? 16.625 -23.234 -17.656 1 92.88 222 GLU A N 1
ATOM 1720 C CA . GLU A 1 222 ? 17.688 -23.453 -18.625 1 92.88 222 GLU A CA 1
ATOM 1721 C C . GLU A 1 222 ? 17.844 -24.938 -18.953 1 92.88 222 GLU A C 1
ATOM 1723 O O . GLU A 1 222 ? 18.156 -25.734 -18.062 1 92.88 222 GLU A O 1
ATOM 1728 N N . GLU A 1 223 ? 17.703 -25.266 -20.141 1 88.75 223 GLU A N 1
ATOM 1729 C CA . GLU A 1 223 ? 17.812 -26.656 -20.547 1 88.75 223 GLU A CA 1
ATOM 1730 C C . GLU A 1 223 ? 19.25 -27.156 -20.469 1 88.75 223 GLU A C 1
ATOM 1732 O O . GLU A 1 223 ? 20.188 -26.359 -20.531 1 88.75 223 GLU A O 1
ATOM 1737 N N . ALA A 1 224 ? 19.281 -28.422 -20.266 1 82.94 224 ALA A N 1
ATOM 1738 C CA . ALA A 1 224 ? 20.609 -29.047 -20.281 1 82.94 224 ALA A CA 1
ATOM 1739 C C . ALA A 1 224 ? 21.25 -28.953 -21.656 1 82.94 224 ALA A C 1
ATOM 1741 O O . ALA A 1 224 ? 20.547 -29.031 -22.672 1 82.94 224 ALA A O 1
ATOM 1742 N N . ASN A 1 225 ? 22.516 -28.531 -21.594 1 69.88 225 ASN A N 1
ATOM 1743 C CA . ASN A 1 225 ? 23.266 -28.609 -22.844 1 69.88 225 ASN A CA 1
ATOM 1744 C C . ASN A 1 225 ? 23.672 -30.031 -23.188 1 69.88 225 ASN A C 1
ATOM 1746 O O . ASN A 1 225 ? 24.438 -30.656 -22.438 1 69.88 225 ASN A O 1
ATOM 1750 N N . ASP A 1 226 ? 23 -30.688 -24.078 1 61.94 226 ASP A N 1
ATOM 1751 C CA . ASP A 1 226 ? 23.25 -32.062 -24.5 1 61.94 226 ASP A CA 1
ATOM 1752 C C . ASP A 1 226 ? 24.734 -32.281 -24.766 1 61.94 226 ASP A C 1
ATOM 1754 O O . ASP A 1 226 ? 25.234 -33.406 -24.609 1 61.94 226 ASP A O 1
ATOM 1758 N N . ASP A 1 227 ? 25.359 -31.297 -25.328 1 59.09 227 ASP A N 1
ATOM 1759 C CA . ASP A 1 227 ? 26.75 -31.516 -25.75 1 59.09 227 ASP A CA 1
ATOM 1760 C C . ASP A 1 227 ? 27.656 -31.75 -24.547 1 59.09 227 ASP A C 1
ATOM 1762 O O . ASP A 1 227 ? 28.812 -32.156 -24.703 1 59.09 227 ASP A O 1
ATOM 1766 N N . VAL A 1 228 ? 27.172 -31.328 -23.453 1 55.44 228 VAL A N 1
ATOM 1767 C CA . VAL A 1 228 ? 27.984 -31.531 -22.266 1 55.44 228 VAL A CA 1
ATOM 1768 C C . VAL A 1 228 ? 27.422 -32.688 -21.453 1 55.44 228 VAL A C 1
ATOM 1770 O O . VAL A 1 228 ? 26.375 -32.562 -20.812 1 55.44 228 VAL A O 1
ATOM 1773 N N . GLY A 1 229 ? 27.672 -33.938 -21.75 1 55.25 229 GLY A N 1
ATOM 1774 C CA . GLY A 1 229 ? 27.328 -35.125 -21.016 1 55.25 229 GLY A CA 1
ATOM 1775 C C . GLY A 1 229 ? 27.172 -34.875 -19.516 1 55.25 229 GLY A C 1
ATOM 1776 O O . GLY A 1 229 ? 27.984 -34.188 -18.906 1 55.25 229 GLY A O 1
ATOM 1777 N N . GLY A 1 230 ? 25.875 -35.188 -18.781 1 60.19 230 GLY A N 1
ATOM 1778 C CA . GLY A 1 230 ? 25.688 -35.125 -17.344 1 60.19 230 GLY A CA 1
ATOM 1779 C C . GLY A 1 230 ? 25.047 -33.812 -16.875 1 60.19 230 GLY A C 1
ATOM 1780 O O . GLY A 1 230 ? 24.875 -33.594 -15.68 1 60.19 230 GLY A O 1
ATOM 1781 N N . SER A 1 231 ? 24.672 -32.969 -17.953 1 72.44 231 SER A N 1
ATOM 1782 C CA . SER A 1 231 ? 24.125 -31.719 -17.453 1 72.44 231 SER A CA 1
ATOM 1783 C C . SER A 1 231 ? 22.625 -31.828 -17.203 1 72.44 231 SER A C 1
ATOM 1785 O O . SER A 1 231 ? 21.938 -32.594 -17.891 1 72.44 231 SER A O 1
ATOM 1787 N N . GLN A 1 232 ? 22.141 -31.453 -16.188 1 88.31 232 GLN A N 1
ATOM 1788 C CA . GLN A 1 232 ? 20.719 -31.422 -15.82 1 88.31 232 GLN A CA 1
ATOM 1789 C C . GLN A 1 232 ? 20.125 -30.031 -16.047 1 88.31 232 GLN A C 1
ATOM 1791 O O . GLN A 1 232 ? 20.844 -29.031 -16.016 1 88.31 232 GLN A O 1
ATOM 1796 N N . PRO A 1 233 ? 18.875 -30.031 -16.484 1 91.88 233 PRO A N 1
ATOM 1797 C CA . PRO A 1 233 ? 18.20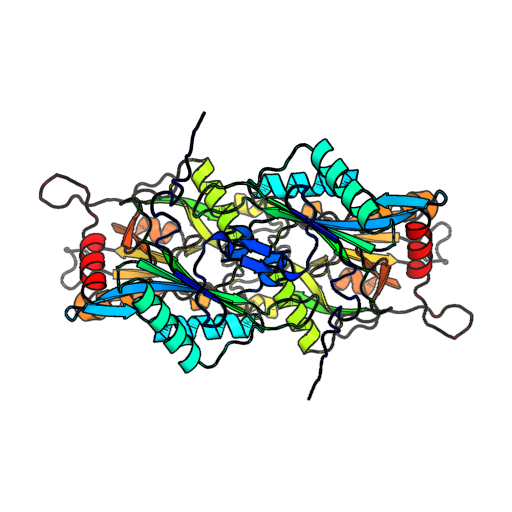3 -28.734 -16.547 1 91.88 233 PRO A CA 1
ATOM 1798 C C . PRO A 1 233 ? 18.25 -27.984 -15.219 1 91.88 233 PRO A C 1
ATOM 1800 O O . PRO A 1 233 ? 18.328 -28.609 -14.156 1 91.88 233 PRO A O 1
ATOM 1803 N N . ILE A 1 234 ? 18.281 -26.688 -15.359 1 95.88 234 ILE A N 1
ATOM 1804 C CA . ILE A 1 234 ? 18.344 -25.859 -14.156 1 95.88 234 ILE A CA 1
ATOM 1805 C C . ILE A 1 234 ? 17.062 -25.031 -14.031 1 95.88 234 ILE A C 1
ATOM 1807 O O . ILE A 1 234 ? 16.641 -24.391 -14.992 1 95.88 234 ILE A O 1
ATOM 1811 N N . LEU A 1 235 ? 16.422 -25.141 -12.852 1 97.12 235 LEU A N 1
ATOM 1812 C CA . LEU A 1 235 ? 15.312 -24.266 -12.484 1 97.12 235 LEU A CA 1
ATOM 1813 C C . LEU A 1 235 ? 15.82 -23.047 -11.703 1 97.12 235 LEU A C 1
ATOM 1815 O O . LEU A 1 235 ? 16.484 -23.219 -10.672 1 97.12 235 LEU A O 1
ATOM 1819 N N . TYR A 1 236 ? 15.539 -21.906 -12.242 1 98.12 236 TYR A N 1
ATOM 1820 C CA . TYR A 1 236 ? 15.938 -20.656 -11.586 1 98.12 236 TYR A CA 1
ATOM 1821 C C . TYR A 1 236 ? 14.742 -19.984 -10.93 1 98.12 236 TYR A C 1
ATOM 1823 O O . TYR A 1 236 ? 13.688 -19.828 -11.555 1 98.12 236 TYR A O 1
ATOM 1831 N N . LEU A 1 237 ? 14.891 -19.594 -9.648 1 98.06 237 LEU A N 1
ATOM 1832 C CA . LEU A 1 237 ? 13.922 -18.828 -8.883 1 98.06 237 LEU A CA 1
ATOM 1833 C C . LEU A 1 237 ? 14.562 -17.578 -8.281 1 98.06 237 LEU A C 1
ATOM 1835 O O . LEU A 1 237 ? 15.695 -17.641 -7.797 1 98.06 237 LEU A O 1
ATOM 1839 N N . PRO A 1 238 ? 13.828 -16.453 -8.328 1 96.94 238 PRO A N 1
ATOM 1840 C CA . PRO A 1 238 ? 14.367 -15.305 -7.602 1 96.94 238 PRO A CA 1
ATOM 1841 C C . PRO A 1 238 ? 14.523 -15.57 -6.109 1 96.94 238 PRO A C 1
ATOM 1843 O O . PRO A 1 238 ? 13.711 -16.281 -5.512 1 96.94 238 PRO A O 1
ATOM 1846 N N . CYS A 1 239 ? 15.539 -14.953 -5.516 1 94.56 239 CYS A N 1
ATOM 1847 C CA . CYS A 1 239 ? 15.82 -15.133 -4.098 1 94.56 239 CYS A CA 1
ATOM 1848 C C . CYS A 1 239 ? 14.867 -14.297 -3.246 1 94.56 239 CYS A C 1
ATOM 1850 O O . CYS A 1 239 ? 15.023 -13.078 -3.146 1 94.56 239 CYS A O 1
ATOM 1852 N N . ASN A 1 240 ? 13.992 -14.938 -2.541 1 92.31 240 ASN A N 1
ATOM 1853 C CA . ASN A 1 240 ? 12.984 -14.242 -1.746 1 92.31 240 ASN A CA 1
ATOM 1854 C C . ASN A 1 240 ? 13.625 -13.398 -0.648 1 92.31 240 ASN A C 1
ATOM 1856 O O . ASN A 1 240 ? 13.273 -12.227 -0.473 1 92.31 240 ASN A O 1
ATOM 1860 N N . GLU A 1 241 ? 14.57 -13.945 0.034 1 88.69 241 GLU A N 1
ATOM 1861 C CA . GLU A 1 241 ? 15.156 -13.328 1.217 1 88.69 241 GLU A CA 1
ATOM 1862 C C . GLU A 1 241 ? 15.875 -12.031 0.86 1 88.69 241 GLU A C 1
ATOM 1864 O O . GLU A 1 241 ? 15.727 -11.016 1.549 1 88.69 241 GLU A O 1
ATOM 1869 N N . ARG A 1 242 ? 16.609 -12.102 -0.228 1 90.81 242 ARG A N 1
ATOM 1870 C CA . ARG A 1 242 ? 17.406 -10.938 -0.606 1 90.81 242 ARG A CA 1
ATOM 1871 C C . ARG A 1 242 ? 16.531 -9.883 -1.284 1 90.81 242 ARG A C 1
ATOM 1873 O O . ARG A 1 242 ? 16.766 -8.688 -1.106 1 90.81 242 ARG A O 1
ATOM 1880 N N . LEU A 1 243 ? 15.562 -10.328 -1.967 1 93.31 243 LEU A N 1
ATOM 1881 C CA . LEU A 1 243 ? 14.766 -9.391 -2.758 1 93.31 243 LEU A CA 1
ATOM 1882 C C . LEU A 1 243 ? 13.523 -8.953 -1.992 1 93.31 243 LEU A C 1
ATOM 1884 O O . LEU A 1 243 ? 12.828 -8.023 -2.41 1 93.31 243 LEU A O 1
ATOM 1888 N N . GLY A 1 244 ? 13.266 -9.578 -0.907 1 91.75 244 GLY A N 1
ATOM 1889 C CA . GLY A 1 244 ? 12.07 -9.242 -0.15 1 91.75 244 GLY A CA 1
ATOM 1890 C C . GLY A 1 244 ? 10.789 -9.695 -0.828 1 91.75 244 GLY A C 1
ATOM 1891 O O . GLY A 1 244 ? 9.773 -9 -0.771 1 91.75 244 GLY A O 1
ATOM 1892 N N . LEU A 1 245 ? 10.812 -10.781 -1.487 1 94.69 245 LEU A N 1
ATOM 1893 C CA . LEU A 1 245 ? 9.641 -11.312 -2.168 1 94.69 245 LEU A CA 1
ATOM 1894 C C . LEU A 1 245 ? 8.781 -12.133 -1.211 1 94.69 245 LEU A C 1
ATOM 1896 O O . LEU A 1 245 ? 9.312 -12.797 -0.31 1 94.69 245 LEU A O 1
ATOM 1900 N N . LEU A 1 246 ? 7.477 -12.016 -1.411 1 94.62 246 LEU A N 1
ATOM 1901 C CA . LEU A 1 246 ? 6.598 -12.93 -0.696 1 94.62 246 LEU A CA 1
ATOM 1902 C C . LEU A 1 246 ? 6.949 -14.383 -1.008 1 94.62 246 LEU A C 1
ATOM 1904 O O . LEU A 1 246 ? 7.07 -14.758 -2.176 1 94.62 246 LEU A O 1
ATOM 1908 N N . PRO A 1 247 ? 7.184 -15.141 -0.013 1 94.56 247 PRO A N 1
ATOM 1909 C CA . PRO A 1 247 ? 7.465 -16.547 -0.291 1 94.56 247 PRO A CA 1
ATOM 1910 C C . PRO A 1 247 ? 6.258 -17.297 -0.856 1 94.56 247 PRO A C 1
ATOM 1912 O O . PRO A 1 247 ? 5.359 -17.688 -0.105 1 94.56 247 PRO A O 1
ATOM 1915 N N . SER A 1 248 ? 6.246 -17.5 -2.098 1 96.75 248 SER A N 1
ATOM 1916 C CA . SER A 1 248 ? 5.164 -18.203 -2.766 1 96.75 248 SER A CA 1
ATOM 1917 C C . SER A 1 248 ? 5.172 -19.688 -2.41 1 96.75 248 SER A C 1
ATOM 1919 O O . SER A 1 248 ? 6.191 -20.359 -2.562 1 96.75 248 SER A O 1
ATOM 1921 N N . ILE A 1 249 ? 4.082 -20.156 -2.027 1 96.19 249 ILE A N 1
ATOM 1922 C CA . ILE A 1 249 ? 3.934 -21.547 -1.647 1 96.19 249 ILE A CA 1
ATOM 1923 C C . ILE A 1 249 ? 3.938 -22.422 -2.896 1 96.19 249 ILE A C 1
ATOM 1925 O O . ILE A 1 249 ? 4.562 -23.484 -2.916 1 96.19 249 ILE A O 1
ATOM 1929 N N . THR A 1 250 ? 3.271 -21.969 -3.945 1 95.38 250 THR A N 1
ATOM 1930 C CA . THR A 1 250 ? 3.273 -22.703 -5.203 1 95.38 250 THR A CA 1
ATOM 1931 C C . THR A 1 250 ? 4.684 -22.781 -5.781 1 95.38 250 THR A C 1
ATOM 1933 O O . THR A 1 250 ? 5.102 -23.828 -6.273 1 95.38 250 THR A O 1
ATOM 1936 N N . GLN A 1 251 ? 5.41 -21.703 -5.75 1 96.69 251 GLN A N 1
ATOM 1937 C CA . GLN A 1 251 ? 6.781 -21.703 -6.246 1 96.69 251 GLN A CA 1
ATOM 1938 C C . GLN A 1 251 ? 7.66 -22.656 -5.445 1 96.69 251 GLN A C 1
ATOM 1940 O O . GLN A 1 251 ? 8.5 -23.359 -6.012 1 96.69 251 GLN A O 1
ATOM 1945 N N . SER A 1 252 ? 7.461 -22.656 -4.121 1 95.75 252 SER A N 1
ATOM 1946 C CA . SER A 1 252 ? 8.211 -23.547 -3.256 1 95.75 252 SER A CA 1
ATOM 1947 C C . SER A 1 252 ? 7.914 -25.016 -3.582 1 95.75 252 SER A C 1
ATOM 1949 O O . SER A 1 252 ? 8.82 -25.844 -3.605 1 95.75 252 SER A O 1
ATOM 1951 N N . ARG A 1 253 ? 6.695 -25.312 -3.805 1 94.75 253 ARG A N 1
ATOM 1952 C CA . ARG A 1 253 ? 6.324 -26.672 -4.172 1 94.75 253 ARG A CA 1
ATOM 1953 C C . ARG A 1 253 ? 6.93 -27.062 -5.52 1 94.75 253 ARG A C 1
ATOM 1955 O O . ARG A 1 253 ? 7.379 -28.203 -5.699 1 94.75 253 ARG A O 1
ATOM 1962 N N . LEU A 1 254 ? 6.875 -26.141 -6.383 1 95.62 254 LEU A N 1
ATOM 1963 C CA . LEU A 1 254 ? 7.469 -26.375 -7.695 1 95.62 254 LEU A CA 1
ATOM 1964 C C . LEU A 1 254 ? 8.953 -26.688 -7.57 1 95.62 254 LEU A C 1
ATOM 1966 O O . LEU A 1 254 ? 9.453 -27.625 -8.219 1 95.62 254 LEU A O 1
ATOM 1970 N N . ALA A 1 255 ? 9.617 -25.922 -6.793 1 96.81 255 ALA A N 1
ATOM 1971 C CA . ALA A 1 255 ? 11.047 -26.141 -6.574 1 96.81 255 ALA A CA 1
ATOM 1972 C C . ALA A 1 255 ? 11.305 -27.531 -6.004 1 96.81 255 ALA A C 1
ATOM 1974 O O . ALA A 1 255 ? 12.242 -28.219 -6.426 1 96.81 255 ALA A O 1
ATOM 1975 N N . TRP A 1 256 ? 10.508 -27.891 -5.078 1 95.44 256 TRP A N 1
ATOM 1976 C CA . TRP A 1 256 ? 10.656 -29.203 -4.457 1 95.44 256 TRP A CA 1
ATOM 1977 C C . TRP A 1 256 ? 10.461 -30.312 -5.488 1 95.44 256 TRP A C 1
ATOM 1979 O O . TRP A 1 256 ? 11.273 -31.234 -5.566 1 95.44 256 TRP A O 1
ATOM 1989 N N . VAL A 1 257 ? 9.438 -30.234 -6.285 1 94.62 257 VAL A N 1
ATOM 1990 C CA . VAL A 1 257 ? 9.141 -31.234 -7.305 1 94.62 257 VAL A CA 1
ATOM 1991 C C . VAL A 1 257 ? 10.266 -31.266 -8.336 1 94.62 257 VAL A C 1
ATOM 1993 O O . VAL A 1 257 ? 10.656 -32.344 -8.812 1 94.62 257 VAL A O 1
ATOM 1996 N N . ALA A 1 258 ? 10.75 -30.109 -8.703 1 95.62 258 ALA A N 1
ATOM 1997 C CA . ALA A 1 258 ? 11.844 -30.031 -9.664 1 95.62 258 ALA A CA 1
ATOM 1998 C C . ALA A 1 258 ? 13.078 -30.781 -9.172 1 95.62 258 ALA A C 1
ATOM 2000 O O . ALA A 1 258 ? 13.672 -31.562 -9.922 1 95.62 258 ALA A O 1
ATOM 2001 N N . GLU A 1 259 ? 13.352 -30.562 -7.941 1 95.69 259 GLU A N 1
ATOM 2002 C CA . GLU A 1 259 ? 14.547 -31.172 -7.367 1 95.69 259 GLU A CA 1
ATOM 2003 C C . GLU A 1 259 ? 14.312 -32.656 -7.066 1 95.69 259 GLU A C 1
ATOM 2005 O O . GLU A 1 259 ? 15.086 -33.5 -7.512 1 95.69 259 GLU A O 1
ATOM 2010 N N . ASP A 1 260 ? 13.281 -33 -6.449 1 94.69 260 ASP A N 1
ATOM 2011 C CA . ASP A 1 260 ? 13.055 -34.312 -5.891 1 94.69 260 ASP A CA 1
ATOM 2012 C C . ASP A 1 260 ? 12.547 -35.281 -6.961 1 94.69 260 ASP A C 1
ATOM 2014 O O . ASP A 1 260 ? 12.992 -36.438 -7.031 1 94.69 260 ASP A O 1
ATOM 2018 N N . THR A 1 261 ? 11.672 -34.812 -7.77 1 92.88 261 THR A N 1
ATOM 2019 C CA . THR A 1 261 ? 11 -35.719 -8.711 1 92.88 261 THR A CA 1
ATOM 2020 C C . THR A 1 261 ? 11.68 -35.656 -10.078 1 92.88 261 THR A C 1
ATOM 2022 O O . THR A 1 261 ? 11.844 -36.719 -10.727 1 92.88 261 THR A O 1
ATOM 2025 N N . LEU A 1 262 ? 12.125 -34.5 -10.453 1 91.81 262 LEU A N 1
ATOM 2026 C CA . LEU A 1 262 ? 12.602 -34.375 -11.82 1 91.81 262 LEU A CA 1
ATOM 2027 C C . LEU A 1 262 ? 14.125 -34.375 -11.867 1 91.81 262 LEU A C 1
ATOM 2029 O O . LEU A 1 262 ? 14.719 -34.375 -12.953 1 91.81 262 LEU A O 1
ATOM 2033 N N . GLY A 1 263 ? 14.742 -34.219 -10.734 1 93.06 263 GLY A N 1
ATOM 2034 C CA . GLY A 1 263 ? 16.188 -34.281 -10.664 1 93.06 263 GLY A CA 1
ATOM 2035 C C . GLY A 1 263 ? 16.844 -33 -11.211 1 93.06 263 GLY A C 1
ATOM 2036 O O . GLY A 1 263 ? 17.984 -33.062 -11.68 1 93.06 263 GLY A O 1
ATOM 2037 N N . MET A 1 264 ? 16.156 -31.953 -11.211 1 95 264 MET A N 1
ATOM 2038 C CA . MET A 1 264 ? 16.703 -30.688 -11.695 1 95 264 MET A CA 1
ATOM 2039 C C . MET A 1 264 ? 17.594 -30.047 -10.641 1 95 264 MET A C 1
ATOM 2041 O O . MET A 1 264 ? 17.406 -30.281 -9.438 1 95 264 MET A O 1
ATOM 2045 N N . ALA A 1 265 ? 18.578 -29.312 -11.164 1 96.38 265 ALA A N 1
ATOM 2046 C CA . ALA A 1 265 ? 19.219 -28.359 -10.258 1 96.38 265 ALA A CA 1
ATOM 2047 C C . ALA A 1 265 ? 18.328 -27.141 -10.023 1 96.38 265 ALA A C 1
ATOM 2049 O O . ALA A 1 265 ? 17.672 -26.656 -10.945 1 96.38 265 ALA A O 1
ATOM 2050 N N . VAL A 1 266 ? 18.266 -26.703 -8.773 1 97.56 266 VAL A N 1
ATOM 2051 C CA . VAL A 1 266 ? 17.469 -25.531 -8.422 1 97.56 266 VAL A CA 1
ATOM 2052 C C . VAL A 1 266 ? 18.375 -24.438 -7.879 1 97.56 266 VAL A C 1
ATOM 2054 O O . VAL A 1 266 ? 19.141 -24.656 -6.945 1 97.56 266 VAL A O 1
ATOM 2057 N N . LYS A 1 267 ? 18.344 -23.281 -8.516 1 97.81 267 LYS A N 1
ATOM 2058 C CA . LYS A 1 267 ? 19.141 -22.125 -8.094 1 97.81 267 LYS A CA 1
ATOM 2059 C C . LYS A 1 267 ? 18.234 -20.969 -7.668 1 97.81 267 LYS A C 1
ATOM 2061 O O . LYS A 1 267 ? 17.266 -20.641 -8.367 1 97.81 267 LYS A O 1
ATOM 2066 N N . ARG A 1 268 ? 18.516 -20.422 -6.477 1 97.12 268 ARG A N 1
ATOM 2067 C CA . ARG A 1 268 ? 17.828 -19.25 -5.953 1 97.12 268 ARG A CA 1
ATOM 2068 C C . ARG A 1 268 ? 18.797 -18.094 -5.754 1 97.12 268 ARG A C 1
ATOM 2070 O O . ARG A 1 268 ? 19.531 -18.062 -4.77 1 97.12 268 ARG A O 1
ATOM 2077 N N . GLU A 1 269 ? 18.812 -17.219 -6.664 1 97 269 GLU A N 1
ATOM 2078 C CA . GLU A 1 269 ? 19.672 -16.047 -6.629 1 97 269 GLU A CA 1
ATOM 2079 C C . GLU A 1 269 ? 18.953 -14.812 -7.156 1 97 269 GLU A C 1
ATOM 2081 O O . GLU A 1 269 ? 17.766 -14.859 -7.453 1 97 269 GLU A O 1
ATOM 2086 N N . MET A 1 270 ? 19.672 -13.781 -7.082 1 96.25 270 MET A N 1
ATOM 2087 C CA . MET A 1 270 ? 19.172 -12.578 -7.746 1 96.25 270 MET A CA 1
ATOM 2088 C C . MET A 1 270 ? 19.578 -12.555 -9.211 1 96.25 270 MET A C 1
ATOM 2090 O O . MET A 1 270 ? 20.75 -12.789 -9.539 1 96.25 270 MET A O 1
ATOM 2094 N N . TYR A 1 271 ? 18.609 -12.328 -10.047 1 98.12 271 TYR A N 1
ATOM 2095 C CA . TYR A 1 271 ? 18.859 -12.273 -11.484 1 98.12 271 TYR A CA 1
ATOM 2096 C C . TYR A 1 271 ? 18.375 -10.945 -12.07 1 98.12 271 TYR A C 1
ATOM 2098 O O . TYR A 1 271 ? 17.312 -10.453 -11.711 1 98.12 271 TYR A O 1
ATOM 2106 N N . THR A 1 272 ? 19.188 -10.406 -12.945 1 98.06 272 THR A N 1
ATOM 2107 C CA . THR A 1 272 ? 18.688 -9.273 -13.734 1 98.06 272 THR A CA 1
ATOM 2108 C C . THR A 1 272 ? 17.781 -9.75 -14.859 1 98.06 272 THR A C 1
ATOM 2110 O O . THR A 1 272 ? 17.797 -10.938 -15.211 1 98.06 272 THR A O 1
ATOM 2113 N N . LEU A 1 273 ? 17 -8.852 -15.344 1 98.31 273 LEU A N 1
ATOM 2114 C CA . LEU A 1 273 ? 16.203 -9.164 -16.516 1 98.31 273 LEU A CA 1
ATOM 2115 C C . LEU A 1 273 ? 17.062 -9.688 -17.656 1 98.31 273 LEU A C 1
ATOM 2117 O O . LEU A 1 273 ? 16.719 -10.688 -18.297 1 98.31 273 LEU A O 1
ATOM 2121 N N . GLY A 1 274 ? 18.188 -9.047 -17.875 1 98.06 274 GLY A N 1
ATOM 2122 C CA . GLY A 1 274 ? 19.109 -9.484 -18.922 1 98.06 274 GLY A CA 1
ATOM 2123 C C . GLY A 1 274 ? 19.609 -10.906 -18.719 1 98.06 274 GLY A C 1
ATOM 2124 O O . GLY A 1 274 ? 19.625 -11.695 -19.672 1 98.06 274 GLY A O 1
ATOM 2125 N N . GLN A 1 275 ? 20.016 -11.234 -17.531 1 97.88 275 GLN A N 1
ATOM 2126 C CA . GLN A 1 275 ? 20.5 -12.578 -17.234 1 97.88 275 GLN A CA 1
ATOM 2127 C C . GLN A 1 275 ? 19.422 -13.617 -17.516 1 97.88 275 GLN A C 1
ATOM 2129 O O . GLN A 1 275 ? 19.688 -14.664 -18.094 1 97.88 275 GLN A O 1
ATOM 2134 N N . MET A 1 276 ? 18.188 -13.336 -17.109 1 97.69 276 MET A N 1
ATOM 2135 C CA . MET A 1 276 ? 17.094 -14.273 -17.359 1 97.69 276 MET A CA 1
ATOM 2136 C C . MET A 1 276 ? 16.859 -14.453 -18.859 1 97.69 276 MET A C 1
ATOM 2138 O O . MET A 1 276 ? 16.797 -15.578 -19.344 1 97.69 276 MET A O 1
ATOM 2142 N N . LEU A 1 277 ? 16.797 -13.367 -19.578 1 96.88 277 LEU A N 1
ATOM 2143 C CA . LEU A 1 277 ? 16.469 -13.43 -21 1 96.88 277 LEU A CA 1
ATOM 2144 C C . LEU A 1 277 ? 17.578 -14.141 -21.781 1 96.88 277 LEU A C 1
ATOM 2146 O O . LEU A 1 277 ? 17.312 -14.773 -22.797 1 96.88 277 LEU A O 1
ATOM 2150 N N . ASP A 1 278 ? 18.781 -14.094 -21.25 1 95.06 278 ASP A N 1
ATOM 2151 C CA . ASP A 1 278 ? 19.922 -14.68 -21.953 1 95.06 278 ASP A CA 1
ATOM 2152 C C . ASP A 1 278 ? 19.969 -16.188 -21.781 1 95.06 278 ASP A C 1
ATOM 2154 O O . ASP A 1 278 ? 20.469 -16.906 -22.641 1 95.06 278 ASP A O 1
ATOM 2158 N N . VAL A 1 279 ? 19.422 -16.703 -20.688 1 93.06 279 VAL A N 1
ATOM 2159 C CA . VAL A 1 279 ? 19.688 -18.109 -20.391 1 93.06 279 VAL A CA 1
ATOM 2160 C C . VAL A 1 279 ? 18.375 -18.906 -20.438 1 93.06 279 VAL A C 1
ATOM 2162 O O . VAL A 1 279 ? 18.406 -20.141 -20.547 1 93.06 279 VAL A O 1
ATOM 2165 N N . ALA A 1 280 ? 17.25 -18.25 -20.391 1 94.12 280 ALA A N 1
ATOM 2166 C CA . ALA A 1 280 ? 15.992 -18.953 -20.203 1 94.12 280 ALA A CA 1
ATOM 2167 C C . ALA A 1 280 ? 15.539 -19.625 -21.484 1 94.12 280 ALA A C 1
ATOM 2169 O O . ALA A 1 280 ? 15.375 -18.953 -22.516 1 94.12 280 ALA A O 1
ATOM 2170 N N . ASP A 1 281 ? 15.312 -20.875 -21.391 1 91.94 281 ASP A N 1
ATOM 2171 C CA . ASP A 1 281 ? 14.633 -21.594 -22.469 1 91.94 281 ASP A CA 1
ATOM 2172 C C . ASP A 1 281 ? 13.117 -21.516 -22.312 1 91.94 281 ASP A C 1
ATOM 2174 O O . ASP A 1 281 ? 12.375 -21.531 -23.297 1 91.94 281 ASP A O 1
ATOM 2178 N N . GLU A 1 282 ? 12.68 -21.516 -21.062 1 93.25 282 GLU A N 1
ATOM 2179 C CA . GLU A 1 282 ? 11.281 -21.297 -20.719 1 93.25 282 GLU A CA 1
ATOM 2180 C C . GLU A 1 282 ? 11.141 -20.391 -19.5 1 93.25 282 GLU A C 1
ATOM 2182 O O . GLU A 1 282 ? 11.977 -20.438 -18.594 1 93.25 282 GLU A O 1
ATOM 2187 N N . VAL A 1 283 ? 10.148 -19.578 -19.547 1 95.56 283 VAL A N 1
ATOM 2188 C CA . VAL A 1 283 ? 9.734 -18.734 -18.422 1 95.56 283 VAL A CA 1
ATOM 2189 C C . VAL A 1 283 ? 8.273 -19.016 -18.078 1 95.56 283 VAL A C 1
ATOM 2191 O O . VAL A 1 283 ? 7.445 -19.188 -18.969 1 95.56 283 VAL A O 1
ATOM 2194 N N . PHE A 1 284 ? 7.945 -19.031 -16.812 1 94.06 284 PHE A N 1
ATOM 2195 C CA . PHE A 1 284 ? 6.547 -19.25 -16.469 1 94.06 284 PHE A CA 1
ATOM 2196 C C . PHE A 1 284 ? 6.188 -18.516 -15.188 1 94.06 284 PHE A C 1
ATOM 2198 O O . PHE A 1 284 ? 7.066 -18.156 -14.391 1 94.06 284 PHE A O 1
ATOM 2205 N N . VAL A 1 285 ? 4.922 -18.25 -15.055 1 96.5 285 VAL A N 1
ATOM 2206 C CA . VAL A 1 285 ? 4.348 -17.641 -13.852 1 96.5 285 VAL A CA 1
ATOM 2207 C C . VAL A 1 285 ? 3.49 -18.672 -13.117 1 96.5 285 VAL A C 1
ATOM 2209 O O . VAL A 1 285 ? 3.059 -19.672 -13.711 1 96.5 285 VAL A O 1
ATOM 2212 N N . MET A 1 286 ? 3.293 -18.438 -11.82 1 96.25 286 MET A N 1
ATOM 2213 C CA . MET A 1 286 ? 2.508 -19.391 -11.055 1 96.25 286 MET A CA 1
ATOM 2214 C C . MET A 1 286 ? 1.872 -18.719 -9.836 1 96.25 286 MET A C 1
ATOM 2216 O O . MET A 1 286 ? 2.396 -17.734 -9.32 1 96.25 286 MET A O 1
ATOM 2220 N N . SER A 1 287 ? 0.79 -19.219 -9.43 1 95.5 287 SER A N 1
ATOM 2221 C CA . SER A 1 287 ? 0.07 -18.891 -8.203 1 95.5 287 SER A CA 1
ATOM 2222 C C . SER A 1 287 ? -0.871 -20.016 -7.793 1 95.5 287 SER A C 1
ATOM 2224 O O . SER A 1 287 ? -1.039 -21 -8.531 1 95.5 287 SER A O 1
ATOM 2226 N N . THR A 1 288 ? -1.398 -19.859 -6.648 1 92.19 288 THR A N 1
ATOM 2227 C CA . THR A 1 288 ? -2.326 -20.844 -6.105 1 92.19 288 THR A CA 1
ATOM 2228 C C . THR A 1 288 ? -3.516 -21.047 -7.043 1 92.19 288 THR A C 1
ATOM 2230 O O . THR A 1 288 ? -3.953 -22.172 -7.273 1 92.19 288 THR A O 1
ATOM 2233 N N . THR A 1 289 ? -3.988 -19.984 -7.664 1 89.75 289 THR A N 1
ATOM 2234 C CA . THR A 1 289 ? -5.195 -20.094 -8.477 1 89.75 289 THR A CA 1
ATOM 2235 C C . THR A 1 289 ? -4.848 -20.266 -9.953 1 89.75 289 THR A C 1
ATOM 2237 O O . THR A 1 289 ? -5.559 -20.938 -10.688 1 89.75 289 THR A O 1
ATOM 2240 N N . ARG A 1 290 ? -3.785 -19.781 -10.414 1 88.31 290 ARG A N 1
ATOM 2241 C CA . ARG A 1 290 ? -3.404 -19.797 -11.82 1 88.31 290 ARG A CA 1
ATOM 2242 C C . ARG A 1 290 ? -2.729 -21.109 -12.195 1 88.31 290 ARG A C 1
ATOM 2244 O O . ARG A 1 290 ? -2.67 -21.469 -13.375 1 88.31 290 ARG A O 1
ATOM 2251 N N . GLY A 1 291 ? -2.186 -21.75 -11.211 1 91.12 291 GLY A N 1
ATOM 2252 C CA . GLY A 1 291 ? -1.265 -22.828 -11.555 1 91.12 291 GLY A CA 1
ATOM 2253 C C . GLY A 1 291 ? -0.012 -22.344 -12.258 1 91.12 291 GLY A C 1
ATOM 2254 O O . GLY A 1 291 ? 0.477 -21.25 -11.969 1 91.12 291 GLY A O 1
ATOM 2255 N N . VAL A 1 292 ? 0.509 -23.203 -13.094 1 94.31 292 VAL A N 1
ATOM 2256 C CA . VAL A 1 292 ? 1.713 -22.844 -13.836 1 94.31 292 VAL A CA 1
ATOM 2257 C C . VAL A 1 292 ? 1.339 -22.438 -15.258 1 94.31 292 VAL A C 1
ATOM 2259 O O . VAL A 1 292 ? 0.632 -23.172 -15.953 1 94.31 292 VAL A O 1
ATOM 2262 N N . ARG A 1 293 ? 1.74 -21.219 -15.656 1 93.31 293 ARG A N 1
ATOM 2263 C CA . ARG A 1 293 ? 1.43 -20.703 -16.984 1 93.31 293 ARG A CA 1
ATOM 2264 C C . ARG A 1 293 ? 2.697 -20.266 -17.703 1 93.31 293 ARG A C 1
ATOM 2266 O O . ARG A 1 293 ? 3.596 -19.672 -17.109 1 93.31 293 ARG A O 1
ATOM 2273 N N . ALA A 1 294 ? 2.73 -20.547 -18.969 1 93.88 294 ALA A N 1
ATOM 2274 C CA . ALA A 1 294 ? 3.898 -20.188 -19.766 1 93.88 294 ALA A CA 1
ATOM 2275 C C . ALA A 1 294 ? 3.932 -18.703 -20.078 1 93.88 294 ALA A C 1
ATOM 2277 O O . ALA A 1 294 ? 2.889 -18.078 -20.297 1 93.88 294 ALA A O 1
ATOM 2278 N N . VAL A 1 295 ? 5.109 -18.156 -20.109 1 95.81 295 VAL A N 1
ATOM 2279 C CA . VAL A 1 295 ? 5.328 -16.797 -20.594 1 95.81 295 VAL A CA 1
ATOM 2280 C C . VAL A 1 295 ? 5.887 -16.828 -22 1 95.81 295 VAL A C 1
ATOM 2282 O O . VAL A 1 295 ? 6.914 -17.469 -22.266 1 95.81 295 VAL A O 1
ATOM 2285 N N . THR A 1 296 ? 5.242 -16.109 -22.891 1 94.44 296 THR A N 1
ATOM 2286 C CA . THR A 1 296 ? 5.645 -16.219 -24.297 1 94.44 296 THR A CA 1
ATOM 2287 C C . THR A 1 296 ? 6.352 -14.938 -24.75 1 94.44 296 THR A C 1
ATOM 2289 O O . THR A 1 296 ? 6.988 -14.922 -25.812 1 94.44 296 THR A O 1
ATOM 2292 N N . LYS A 1 297 ? 6.152 -13.883 -23.984 1 96.31 297 LYS A N 1
ATOM 2293 C CA . LYS A 1 297 ? 6.754 -12.609 -24.344 1 96.31 297 LYS A CA 1
ATOM 2294 C C . LYS A 1 297 ? 7.043 -11.758 -23.109 1 96.31 297 LYS A C 1
ATOM 2296 O O . LYS A 1 297 ? 6.223 -11.695 -22.188 1 96.31 297 LYS A O 1
ATOM 2301 N N . ILE A 1 298 ? 8.234 -11.117 -23.109 1 98.12 298 ILE A N 1
ATOM 2302 C CA . ILE A 1 298 ? 8.586 -10.117 -22.109 1 98.12 298 ILE A CA 1
ATOM 2303 C C . ILE A 1 298 ? 9.07 -8.844 -22.812 1 98.12 298 ILE A C 1
ATOM 2305 O O . ILE A 1 298 ? 10.141 -8.836 -23.422 1 98.12 298 ILE A O 1
ATOM 2309 N N . GLY A 1 299 ? 8.297 -7.805 -22.609 1 97.19 299 GLY A N 1
ATOM 2310 C CA . GLY A 1 299 ? 8.594 -6.633 -23.422 1 97.19 299 GLY A CA 1
ATOM 2311 C C . GLY A 1 299 ? 8.625 -6.93 -24.906 1 97.19 299 GLY A C 1
ATOM 2312 O O . GLY A 1 299 ? 7.664 -7.469 -25.453 1 97.19 299 GLY A O 1
ATOM 2313 N N . ASP A 1 300 ? 9.773 -6.684 -25.453 1 95 300 ASP A N 1
ATOM 2314 C CA . ASP A 1 300 ? 9.914 -6.914 -26.891 1 95 300 ASP A CA 1
ATOM 2315 C C . ASP A 1 300 ? 10.594 -8.25 -27.172 1 95 300 ASP A C 1
ATOM 2317 O O . ASP A 1 300 ? 10.797 -8.625 -28.328 1 95 300 ASP A O 1
ATOM 2321 N N . HIS A 1 301 ? 10.828 -8.984 -26.141 1 94.75 301 HIS A N 1
ATOM 2322 C CA . HIS A 1 301 ? 11.547 -10.242 -26.281 1 94.75 301 HIS A CA 1
ATOM 2323 C C . HIS A 1 301 ? 10.586 -11.43 -26.312 1 94.75 301 HIS A C 1
ATOM 2325 O O . HIS A 1 301 ? 9.82 -11.641 -25.375 1 94.75 301 HIS A O 1
ATOM 2331 N N . GLU A 1 302 ? 10.711 -12.188 -27.359 1 93.31 302 GLU A N 1
ATOM 2332 C CA . GLU A 1 302 ? 9.953 -13.43 -27.438 1 93.31 302 GLU A CA 1
ATOM 2333 C C . GLU A 1 302 ? 10.672 -14.562 -26.703 1 93.31 302 GLU A C 1
ATOM 2335 O O . GLU A 1 302 ? 11.898 -14.688 -26.797 1 93.31 302 GLU A O 1
ATOM 2340 N N . ILE A 1 303 ? 9.945 -15.234 -25.922 1 89.75 303 ILE A N 1
ATOM 2341 C CA . ILE A 1 303 ? 10.5 -16.391 -25.234 1 89.75 303 ILE A CA 1
ATOM 2342 C C . ILE A 1 303 ? 10.312 -17.641 -26.078 1 89.75 303 ILE A C 1
ATOM 2344 O O . ILE A 1 303 ? 9.203 -17.953 -26.516 1 89.75 303 ILE A O 1
ATOM 2348 N N . PRO A 1 304 ? 11.438 -18.328 -26.375 1 71.81 304 PRO A N 1
ATOM 2349 C CA . PRO A 1 304 ? 11.352 -19.531 -27.219 1 71.81 304 PRO A CA 1
ATOM 2350 C C . PRO A 1 304 ? 10.383 -20.562 -26.672 1 71.81 304 PRO A C 1
ATOM 2352 O O . PRO A 1 304 ? 10.32 -20.781 -25.453 1 71.81 304 PRO A O 1
ATOM 2355 N N . CYS A 1 305 ? 9.227 -20.734 -27.219 1 60.41 305 CYS A N 1
ATOM 2356 C CA . CYS A 1 305 ? 8.367 -21.859 -26.828 1 60.41 305 CYS A CA 1
ATOM 2357 C C . CYS A 1 305 ? 8.664 -23.094 -27.672 1 60.41 305 CYS A C 1
ATOM 2359 O O . CYS A 1 305 ? 8.773 -22.984 -28.906 1 60.41 305 CYS A O 1
ATOM 2361 N N . LYS A 1 306 ? 9.523 -23.984 -27.172 1 54.69 306 LYS A N 1
ATOM 2362 C CA . LYS A 1 306 ? 9.828 -25.172 -27.984 1 54.69 306 LYS A CA 1
ATOM 2363 C C . LYS A 1 306 ? 8.555 -25.953 -28.312 1 54.69 306 LYS A C 1
ATOM 2365 O O . LYS A 1 306 ? 7.66 -26.062 -27.469 1 54.69 306 LYS A O 1
ATOM 2370 N N . SER A 1 307 ? 8.305 -25.906 -29.562 1 47.91 307 SER A N 1
ATOM 2371 C CA . SER A 1 307 ? 7.207 -26.703 -30.094 1 47.91 307 SER A CA 1
ATOM 2372 C C . SER A 1 307 ? 7.344 -28.172 -29.703 1 47.91 307 SER A C 1
ATOM 2374 O O . SER A 1 307 ? 8.461 -28.672 -29.547 1 47.91 307 SER A O 1
ATOM 2376 N N . THR A 1 308 ? 6.367 -28.656 -29.031 1 47.31 308 THR A N 1
ATOM 2377 C CA . THR A 1 308 ? 6.391 -30.109 -28.891 1 47.31 308 THR A CA 1
ATOM 2378 C C . THR A 1 308 ? 6.602 -30.781 -30.234 1 47.31 308 THR A C 1
ATOM 2380 O O . THR A 1 308 ? 6.426 -30.141 -31.281 1 47.31 308 THR A O 1
ATOM 2383 N N . SER A 1 309 ? 7.27 -31.953 -30.344 1 41.28 309 SER A N 1
ATOM 2384 C CA . SER A 1 309 ? 7.527 -32.75 -31.531 1 41.28 309 SER A CA 1
ATOM 2385 C C . SER A 1 309 ? 6.375 -32.656 -32.531 1 41.28 309 SER A C 1
ATOM 2387 O O . SER A 1 309 ? 6.523 -33.031 -33.688 1 41.28 309 SER A O 1
ATOM 2389 N N . SER A 1 310 ? 5.145 -32.812 -32.125 1 43.03 310 SER A N 1
ATOM 2390 C CA . SER A 1 310 ? 4.074 -33.031 -33.094 1 43.03 310 SER A CA 1
ATOM 2391 C C . SER A 1 310 ? 3.742 -31.75 -33.875 1 43.03 310 SER A C 1
ATOM 2393 O O . SER A 1 310 ? 2.834 -31.734 -34.688 1 43.03 310 SER A O 1
ATOM 2395 N N . GLY A 1 311 ? 4.59 -30.719 -33.938 1 45.62 311 GLY A N 1
ATOM 2396 C CA . GLY A 1 311 ? 4.41 -29.531 -34.75 1 45.62 311 GLY A CA 1
ATOM 2397 C C . GLY A 1 311 ? 3.371 -28.578 -34.188 1 45.62 311 GLY A C 1
ATOM 2398 O O . GLY A 1 311 ? 3.17 -27.5 -34.75 1 45.62 311 GLY A O 1
ATOM 2399 N N . LYS A 1 312 ? 2.236 -29.156 -33.719 1 43.69 312 LYS A N 1
ATOM 2400 C CA . LYS A 1 312 ? 1.077 -28.312 -33.406 1 43.69 312 LYS A CA 1
ATOM 2401 C C . LYS A 1 312 ? 1.425 -27.25 -32.375 1 43.69 312 LYS A C 1
ATOM 2403 O O . LYS A 1 312 ? 1.349 -26.047 -32.656 1 43.69 312 LYS A O 1
ATOM 2408 N N . GLU A 1 313 ? 0.829 -27.281 -31.078 1 46.56 313 GLU A N 1
ATOM 2409 C CA . GLU A 1 313 ? 0.709 -26.25 -30.047 1 46.56 313 GLU A CA 1
ATOM 2410 C C . GLU A 1 313 ? 2.014 -26.094 -29.266 1 46.56 313 GLU A C 1
ATOM 2412 O O . GLU A 1 313 ? 2.66 -27.078 -28.922 1 46.56 313 GLU A O 1
ATOM 2417 N N . ARG A 1 314 ? 2.783 -25.047 -29.516 1 46.91 314 ARG A N 1
ATOM 2418 C CA . ARG A 1 314 ? 3.895 -24.594 -28.688 1 46.91 314 ARG A CA 1
ATOM 2419 C C . ARG A 1 314 ? 3.604 -24.828 -27.219 1 46.91 314 ARG A C 1
ATOM 2421 O O . ARG A 1 314 ? 2.846 -24.062 -26.609 1 46.91 314 ARG A O 1
ATOM 2428 N N . LYS A 1 315 ? 3.457 -26.094 -26.766 1 54.31 315 LYS A N 1
ATOM 2429 C CA . LYS A 1 315 ? 3.205 -26.266 -25.328 1 54.31 315 LYS A CA 1
ATOM 2430 C C . LYS A 1 315 ? 4.512 -26.344 -24.547 1 54.31 315 LYS A C 1
ATOM 2432 O O . LYS A 1 315 ? 5.469 -26.984 -24.984 1 54.31 315 LYS A O 1
ATOM 2437 N N . SER A 1 316 ? 4.887 -25.328 -23.562 1 61.78 316 SER A N 1
ATOM 2438 C CA . SER A 1 316 ? 6.02 -25.312 -22.641 1 61.78 316 SER A CA 1
ATOM 2439 C C . SER A 1 316 ? 6.199 -26.672 -21.969 1 61.78 316 SER A C 1
ATOM 2441 O O . SER A 1 316 ? 5.266 -27.203 -21.344 1 61.78 316 SER A O 1
ATOM 2443 N N . LEU A 1 317 ? 7.27 -27.531 -22.391 1 73.88 317 LEU A N 1
ATOM 2444 C CA . LEU A 1 317 ? 7.613 -28.828 -21.828 1 73.88 317 LEU A CA 1
ATOM 2445 C C . LEU A 1 317 ? 7.543 -28.812 -20.312 1 73.88 317 LEU A C 1
ATOM 2447 O O . LEU A 1 317 ? 6.879 -29.656 -19.703 1 73.88 317 LEU A O 1
ATOM 2451 N N . TRP A 1 318 ? 8.055 -27.844 -19.844 1 86 318 TRP A N 1
ATOM 2452 C CA . TRP A 1 318 ? 8.172 -27.812 -18.391 1 86 318 TRP A CA 1
ATOM 2453 C C . TRP A 1 318 ? 6.871 -27.359 -17.75 1 86 318 TRP A C 1
ATOM 2455 O O . TRP A 1 318 ? 6.516 -27.812 -16.656 1 86 318 TRP A O 1
ATOM 2465 N N . VAL A 1 319 ? 6.133 -26.516 -18.406 1 87.25 319 VAL A N 1
ATOM 2466 C CA . VAL A 1 319 ? 4.848 -26.078 -17.875 1 87.25 319 VAL A CA 1
ATOM 2467 C C . VAL A 1 319 ? 3.906 -27.266 -17.734 1 87.25 319 VAL A C 1
ATOM 2469 O O . VAL A 1 319 ? 3.258 -27.438 -16.688 1 87.25 319 VAL A O 1
ATOM 2472 N N . ASP A 1 320 ? 3.896 -28.047 -18.719 1 85.94 320 ASP A N 1
ATOM 2473 C CA . ASP A 1 320 ? 3.033 -29.234 -18.672 1 85.94 320 ASP A CA 1
ATOM 2474 C C . ASP A 1 320 ? 3.467 -30.188 -17.578 1 85.94 320 ASP A C 1
ATOM 2476 O O . ASP A 1 320 ? 2.629 -30.719 -16.828 1 85.94 320 ASP A O 1
ATOM 2480 N N . LYS A 1 321 ? 4.73 -30.422 -17.531 1 88.56 321 LYS A N 1
ATOM 2481 C CA . LYS A 1 321 ? 5.266 -31.344 -16.531 1 88.56 321 LYS A CA 1
ATOM 2482 C C . LYS A 1 321 ? 4.965 -30.844 -15.117 1 88.56 321 LYS A C 1
ATOM 2484 O O . LYS A 1 321 ? 4.461 -31.594 -14.281 1 88.56 321 LYS A O 1
ATOM 2489 N N . PHE A 1 322 ? 5.23 -29.594 -14.906 1 92.38 322 PHE A N 1
ATOM 2490 C CA . PHE A 1 322 ? 5.016 -29.016 -13.586 1 92.38 322 PHE A CA 1
ATOM 2491 C C . PHE A 1 322 ? 3.533 -28.984 -13.242 1 92.38 322 PHE A C 1
ATOM 2493 O O . PHE A 1 322 ? 3.15 -29.25 -12.102 1 92.38 322 PHE A O 1
ATOM 2500 N N . SER A 1 323 ? 2.711 -28.609 -14.18 1 89.44 323 SER A N 1
ATOM 2501 C CA . SER A 1 323 ? 1.272 -28.547 -13.945 1 89.44 323 SER A CA 1
ATOM 2502 C C . SER A 1 323 ? 0.729 -29.906 -13.523 1 89.44 323 SER A C 1
ATOM 2504 O O . SER A 1 323 ? -0.037 -30.016 -12.562 1 89.44 323 SER A O 1
ATOM 2506 N N . LYS A 1 324 ? 1.158 -30.922 -14.18 1 87.44 324 LYS A N 1
ATOM 2507 C CA . LYS A 1 324 ? 0.716 -32.281 -13.883 1 87.44 324 LYS A CA 1
ATOM 2508 C C . LYS A 1 324 ? 1.195 -32.719 -12.5 1 87.44 324 LYS A C 1
ATOM 2510 O O . LYS A 1 324 ? 0.431 -33.312 -11.734 1 87.44 324 LYS A O 1
ATOM 2515 N N . LEU A 1 325 ? 2.389 -32.438 -12.227 1 88.88 325 LEU A N 1
ATOM 2516 C CA . LEU A 1 325 ? 2.98 -32.875 -10.969 1 88.88 325 LEU A CA 1
ATOM 2517 C C . LEU A 1 325 ? 2.377 -32.125 -9.781 1 88.88 325 LEU A C 1
ATOM 2519 O O . LEU A 1 325 ? 2.168 -32.719 -8.719 1 88.88 325 LEU A O 1
ATOM 2523 N N . LEU A 1 326 ? 2.059 -30.875 -9.945 1 87.81 326 LEU A N 1
ATOM 2524 C CA . LEU A 1 326 ? 1.48 -30.078 -8.859 1 87.81 326 LEU A CA 1
ATOM 2525 C C . LEU A 1 326 ? 0.025 -30.469 -8.617 1 87.81 326 LEU A C 1
ATOM 2527 O O . LEU A 1 326 ? -0.466 -30.391 -7.492 1 87.81 326 LEU A O 1
ATOM 2531 N N . GLU A 1 327 ? -0.636 -30.859 -9.617 1 79.94 327 GLU A N 1
ATOM 2532 C CA . GLU A 1 327 ? -2.027 -31.297 -9.5 1 79.94 327 GLU A CA 1
ATOM 2533 C C . GLU A 1 327 ? -2.131 -32.656 -8.844 1 79.94 327 GLU A C 1
ATOM 2535 O O . GLU A 1 327 ? -3.143 -33 -8.219 1 79.94 327 GLU A O 1
ATOM 2540 N N . SER A 1 328 ? -1.111 -33.469 -9.023 1 75.88 328 SER A N 1
ATOM 2541 C CA . SER A 1 328 ? -1.127 -34.844 -8.516 1 75.88 328 SER A CA 1
ATOM 2542 C C . SER A 1 328 ? -0.771 -34.875 -7.031 1 75.88 328 SER A C 1
ATOM 2544 O O . SER A 1 328 ? -0.98 -35.906 -6.363 1 75.88 328 SER A O 1
ATOM 2546 N N . GLU A 1 329 ? -0.366 -33.844 -6.492 1 68.06 329 GLU A N 1
ATOM 2547 C CA . GLU A 1 329 ? -0.015 -33.812 -5.078 1 68.06 329 GLU A CA 1
ATOM 2548 C C . GLU A 1 329 ? -1.251 -33.594 -4.207 1 68.06 329 GLU A C 1
ATOM 2550 O O . GLU A 1 329 ? -2.145 -32.812 -4.562 1 68.06 329 GLU A O 1
ATOM 2555 N N . MET B 1 1 ? 4.148 -3.559 30.609 1 21.66 1 MET B N 1
ATOM 2556 C CA . MET B 1 1 ? 2.803 -3.891 30.141 1 21.66 1 MET B CA 1
ATOM 2557 C C . MET B 1 1 ? 2.166 -2.703 29.438 1 21.66 1 MET B C 1
ATOM 2559 O O . MET B 1 1 ? 1.52 -1.866 30.062 1 21.66 1 MET B O 1
ATOM 2563 N N . ALA B 1 2 ? 2.863 -2.068 28.469 1 24.36 2 ALA B N 1
ATOM 2564 C CA . ALA B 1 2 ? 2.527 -0.756 27.938 1 24.36 2 ALA B CA 1
ATOM 2565 C C . ALA B 1 2 ? 1.155 -0.774 27.266 1 24.36 2 ALA B C 1
ATOM 2567 O O . ALA B 1 2 ? 0.944 -1.493 26.281 1 24.36 2 ALA B O 1
ATOM 2568 N N . SER B 1 3 ? 0.083 -0.658 28.031 1 26.23 3 SER B N 1
ATOM 2569 C CA . SER B 1 3 ? -1.315 -0.533 27.625 1 26.23 3 SER B CA 1
ATOM 2570 C C . SER B 1 3 ? -1.505 0.601 26.625 1 26.23 3 SER B C 1
ATOM 2572 O O . SER B 1 3 ? -1.575 1.771 27.016 1 26.23 3 SER B O 1
ATOM 2574 N N . ASN B 1 4 ? -0.705 0.737 25.688 1 27.95 4 ASN B N 1
ATOM 2575 C CA . ASN B 1 4 ? -0.921 1.783 24.688 1 27.95 4 ASN B CA 1
ATOM 2576 C C . ASN B 1 4 ? -2.322 1.706 24.094 1 27.95 4 ASN B C 1
ATOM 2578 O O . ASN B 1 4 ? -2.602 0.833 23.266 1 27.95 4 ASN B O 1
ATOM 2582 N N . GLU B 1 5 ? -3.262 2.031 24.969 1 29.83 5 GLU B N 1
ATOM 2583 C CA . GLU B 1 5 ? -4.672 2.154 24.609 1 29.83 5 GLU B CA 1
ATOM 2584 C C . GLU B 1 5 ? -4.848 3.049 23.375 1 29.83 5 GLU B C 1
ATOM 2586 O O . GLU B 1 5 ? -4.543 4.242 23.422 1 29.83 5 GLU B O 1
ATOM 2591 N N . ALA B 1 6 ? -4.621 2.58 22.266 1 34.25 6 ALA B N 1
ATOM 2592 C CA . ALA B 1 6 ? -5.168 3.318 21.141 1 34.25 6 ALA B CA 1
ATOM 2593 C C . ALA B 1 6 ? -6.5 3.967 21.484 1 34.25 6 ALA B C 1
ATOM 2595 O O . ALA B 1 6 ? -7.438 3.283 21.922 1 34.25 6 ALA B O 1
ATOM 2596 N N . THR B 1 7 ? -6.535 5.148 22.016 1 32.66 7 THR B N 1
ATOM 2597 C CA . THR B 1 7 ? -7.762 5.902 22.281 1 32.66 7 THR B CA 1
ATOM 2598 C C . THR B 1 7 ? -8.758 5.715 21.141 1 32.66 7 THR B C 1
ATOM 2600 O O . THR B 1 7 ? -8.5 6.137 20 1 32.66 7 THR B O 1
ATOM 2603 N N . VAL B 1 8 ? -9.477 4.668 21.109 1 36.84 8 VAL B N 1
ATOM 2604 C CA . VAL B 1 8 ? -10.688 4.445 20.328 1 36.84 8 VAL B CA 1
ATOM 2605 C C . VAL B 1 8 ? -11.531 5.719 20.297 1 36.84 8 VAL B C 1
ATOM 2607 O O . VAL B 1 8 ? -11.758 6.34 21.344 1 36.84 8 VAL B O 1
ATOM 2610 N N . ASP B 1 9 ? -11.523 6.316 19.25 1 40.81 9 ASP B N 1
ATOM 2611 C CA . ASP B 1 9 ? -12.547 7.336 19 1 40.81 9 ASP B CA 1
ATOM 2612 C C . ASP B 1 9 ? -13.898 6.902 19.562 1 40.81 9 ASP B C 1
ATOM 2614 O O . ASP B 1 9 ? -14.75 6.398 18.812 1 40.81 9 ASP B O 1
ATOM 2618 N N . THR B 1 10 ? -13.938 6.285 20.688 1 42.06 10 THR B N 1
ATOM 2619 C CA . THR B 1 10 ? -15.031 5.621 21.391 1 42.06 10 THR B CA 1
ATOM 2620 C C . THR B 1 10 ? -16.141 6.613 21.703 1 42.06 10 THR B C 1
ATOM 2622 O O . THR B 1 10 ? -17.25 6.211 22.062 1 42.06 10 THR B O 1
ATOM 2625 N N . GLU B 1 11 ? -15.883 7.875 21.609 1 46.47 11 GLU B N 1
ATOM 2626 C CA . GLU B 1 11 ? -16.891 8.531 22.438 1 46.47 11 GLU B CA 1
ATOM 2627 C C . GLU B 1 11 ? -18.141 8.859 21.641 1 46.47 11 GLU B C 1
ATOM 2629 O O . GLU B 1 11 ? -19.188 9.148 22.219 1 46.47 11 GLU B O 1
ATOM 2634 N N . VAL B 1 12 ? -18.016 9.102 20.438 1 51.38 12 VAL B N 1
ATOM 2635 C CA . VAL B 1 12 ? -19.281 9.547 19.844 1 51.38 12 VAL B CA 1
ATOM 2636 C C . VAL B 1 12 ? -20.109 8.336 19.422 1 51.38 12 VAL B C 1
ATOM 2638 O O . VAL B 1 12 ? -19.672 7.523 18.609 1 51.38 12 VAL B O 1
ATOM 2641 N N . PRO B 1 13 ? -21.156 8.211 20.172 1 56.16 13 PRO B N 1
ATOM 2642 C CA . PRO B 1 13 ? -22.062 7.129 19.781 1 56.16 13 PRO B CA 1
ATOM 2643 C C . PRO B 1 13 ? -22.312 7.074 18.266 1 56.16 13 PRO B C 1
ATOM 2645 O O . PRO B 1 13 ? -22.438 8.117 17.625 1 56.16 13 PRO B O 1
ATOM 2648 N N . ILE B 1 14 ? -22.078 5.934 17.656 1 56.38 14 ILE B N 1
ATOM 2649 C CA . ILE B 1 14 ? -22.297 5.66 16.234 1 56.38 14 ILE B CA 1
ATOM 2650 C C . ILE B 1 14 ? -23.594 6.301 15.781 1 56.38 14 ILE B C 1
ATOM 2652 O O . ILE B 1 14 ? -23.719 6.711 14.625 1 56.38 14 ILE B O 1
ATOM 2656 N N . GLU B 1 15 ? -24.469 6.473 16.766 1 56.91 15 GLU B N 1
ATOM 2657 C CA . GLU B 1 15 ? -25.781 7.039 16.453 1 56.91 15 GLU B CA 1
ATOM 2658 C C . GLU B 1 15 ? -25.656 8.492 16.016 1 56.91 15 GLU B C 1
ATOM 2660 O O . GLU B 1 15 ? -26.547 9.023 15.344 1 56.91 15 GLU B O 1
ATOM 2665 N N . GLU B 1 16 ? -24.516 9 16.234 1 64.88 16 GLU B N 1
ATOM 2666 C CA . GLU B 1 16 ? -24.359 10.414 15.891 1 64.88 16 GLU B CA 1
ATOM 2667 C C . GLU B 1 16 ? -23.547 10.594 14.617 1 64.88 16 GLU B C 1
ATOM 2669 O O . GLU B 1 16 ? -23.312 11.727 14.18 1 64.88 16 GLU B O 1
ATOM 2674 N N . ARG B 1 17 ? -23.344 9.438 14.031 1 72.75 17 ARG B N 1
ATOM 2675 C CA . ARG B 1 17 ? -22.562 9.516 12.812 1 72.75 17 ARG B CA 1
ATOM 2676 C C . ARG B 1 17 ? -23.453 9.484 11.578 1 72.75 17 ARG B C 1
ATOM 2678 O O . ARG B 1 17 ? -24.609 9.047 11.648 1 72.75 17 ARG B O 1
ATOM 2685 N N . PHE B 1 18 ? -23.094 10.227 10.633 1 81.25 18 PHE B N 1
ATOM 2686 C CA . PHE B 1 18 ? -23.75 10.211 9.328 1 81.25 18 PHE B CA 1
ATOM 2687 C C . PHE B 1 18 ? -22.969 9.344 8.344 1 81.25 18 PHE B C 1
ATOM 2689 O O . PHE B 1 18 ? -21.734 9.367 8.328 1 81.25 18 PHE B O 1
ATOM 2696 N N . VAL B 1 19 ? -23.703 8.5 7.695 1 88.31 19 VAL B N 1
ATOM 2697 C CA . VAL B 1 19 ? -23.094 7.727 6.617 1 88.31 19 VAL B CA 1
ATOM 2698 C C . VAL B 1 19 ? -24.016 7.734 5.395 1 88.31 19 VAL B C 1
ATOM 2700 O O . VAL B 1 19 ? -25.234 7.59 5.523 1 88.31 19 VAL B O 1
ATOM 2703 N N . SER B 1 20 ? -23.375 7.984 4.301 1 92.44 20 SER B N 1
ATOM 2704 C CA . SER B 1 20 ? -24.078 7.824 3.033 1 92.44 20 SER B CA 1
ATOM 2705 C C . SER B 1 20 ? -23.266 6.984 2.055 1 92.44 20 SER B C 1
ATOM 2707 O O . SER B 1 20 ? -22.031 7.055 2.041 1 92.44 20 SER B O 1
ATOM 2709 N N . ILE B 1 21 ? -23.922 6.152 1.27 1 92.75 21 ILE B N 1
ATOM 2710 C CA . ILE B 1 21 ? -23.328 5.352 0.207 1 92.75 21 ILE B CA 1
ATOM 2711 C C . ILE B 1 21 ? -24.016 5.66 -1.121 1 92.75 21 ILE B C 1
ATOM 2713 O O . ILE B 1 21 ? -25.219 5.434 -1.271 1 92.75 21 ILE B O 1
ATOM 2717 N N . ASN B 1 22 ? -23.25 6.199 -1.985 1 93.06 22 ASN B N 1
ATOM 2718 C CA . ASN B 1 22 ? -23.766 6.621 -3.285 1 93.06 22 ASN B CA 1
ATOM 2719 C C . ASN B 1 22 ? -24.953 7.559 -3.139 1 93.06 22 ASN B C 1
ATOM 2721 O O . ASN B 1 22 ? -25.969 7.375 -3.809 1 93.06 22 ASN B O 1
ATOM 2725 N N . GLY B 1 23 ? -24.781 8.406 -2.193 1 91.81 23 GLY B N 1
ATOM 2726 C CA . GLY B 1 23 ? -25.797 9.438 -2.004 1 91.81 23 GLY B CA 1
ATOM 2727 C C . GLY B 1 23 ? -26.953 8.992 -1.131 1 91.81 23 GLY B C 1
ATOM 2728 O O . GLY B 1 23 ? -27.797 9.797 -0.748 1 91.81 23 GLY B O 1
ATOM 2729 N N . ARG B 1 24 ? -27 7.75 -0.806 1 90.75 24 ARG B N 1
ATOM 2730 C CA . ARG B 1 24 ? -28.078 7.23 0.04 1 90.75 24 ARG B CA 1
ATOM 2731 C C . ARG B 1 24 ? -27.656 7.23 1.508 1 90.75 24 ARG B C 1
ATOM 2733 O O . ARG B 1 24 ? -26.672 6.609 1.879 1 90.75 24 ARG B O 1
ATOM 2740 N N . VAL B 1 25 ? -28.469 7.828 2.287 1 88.88 25 VAL B N 1
ATOM 2741 C CA . VAL B 1 25 ? -28.188 7.934 3.715 1 88.88 25 VAL B CA 1
ATOM 2742 C C . VAL B 1 25 ? -28.406 6.582 4.387 1 88.88 25 VAL B C 1
ATOM 2744 O O . VAL B 1 25 ? -29.406 5.91 4.133 1 88.88 25 VAL B O 1
ATOM 2747 N N . ILE B 1 26 ? -27.438 6.246 5.145 1 86.94 26 ILE B N 1
ATOM 2748 C CA . ILE B 1 26 ? -27.531 5.02 5.926 1 86.94 26 ILE B CA 1
ATOM 2749 C C . ILE B 1 26 ? -27.891 5.355 7.375 1 86.94 26 ILE B C 1
ATOM 2751 O O . ILE B 1 26 ? -27.156 6.094 8.047 1 86.94 26 ILE B O 1
ATOM 2755 N N . SER B 1 27 ? -28.891 4.797 7.879 1 76.62 27 SER B N 1
ATOM 2756 C CA . SER B 1 27 ? -29.5 5.27 9.125 1 76.62 27 SER B CA 1
ATOM 2757 C C . SER B 1 27 ? -28.891 4.566 10.336 1 76.62 27 SER B C 1
ATOM 2759 O O . SER B 1 27 ? -28.953 5.078 11.453 1 76.62 27 SER B O 1
ATOM 2761 N N . THR B 1 28 ? -28.375 3.34 10.055 1 78.19 28 THR B N 1
ATOM 2762 C CA . THR B 1 28 ? -27.859 2.609 11.211 1 78.19 28 THR B CA 1
ATOM 2763 C C . THR B 1 28 ? -26.391 2.213 10.984 1 78.19 28 THR B C 1
ATOM 2765 O O . THR B 1 28 ? -25.969 2.031 9.844 1 78.19 28 THR B O 1
ATOM 2768 N N . PHE B 1 29 ? -25.797 2.068 12.055 1 75.75 29 PHE B N 1
ATOM 2769 C CA . PHE B 1 29 ? -24.375 1.704 12.039 1 75.75 29 PHE B CA 1
ATOM 2770 C C . PHE B 1 29 ? -24.188 0.33 11.406 1 75.75 29 PHE B C 1
ATOM 2772 O O . PHE B 1 29 ? -23.266 0.131 10.609 1 75.75 29 PHE B O 1
ATOM 2779 N N . ASP B 1 30 ? -25.062 -0.541 11.703 1 78.25 30 ASP B N 1
ATOM 2780 C CA . ASP B 1 30 ? -24.953 -1.911 11.219 1 78.25 30 ASP B CA 1
ATOM 2781 C C . ASP B 1 30 ? -25.156 -1.968 9.703 1 78.25 30 ASP B C 1
ATOM 2783 O O . ASP B 1 30 ? -24.656 -2.881 9.039 1 78.25 30 ASP B O 1
ATOM 2787 N N . ALA B 1 31 ? -25.812 -0.928 9.258 1 84.12 31 ALA B N 1
ATOM 2788 C CA . ALA B 1 31 ? -26.094 -0.89 7.824 1 84.12 31 ALA B CA 1
ATOM 2789 C C . ALA B 1 31 ? -24.984 -0.168 7.066 1 84.12 31 ALA B C 1
ATOM 2791 O O . ALA B 1 31 ? -24.938 -0.211 5.836 1 84.12 31 ALA B O 1
ATOM 2792 N N . ALA B 1 32 ? -24.156 0.449 7.777 1 89.25 32 ALA B N 1
ATOM 2793 C CA . ALA B 1 32 ? -23.016 1.123 7.152 1 89.25 32 ALA B CA 1
ATOM 2794 C C . ALA B 1 32 ? -21.922 0.125 6.777 1 89.25 32 ALA B C 1
ATOM 2796 O O . ALA B 1 32 ? -20.938 -0.035 7.508 1 89.25 32 ALA B O 1
ATOM 2797 N N . THR B 1 33 ? -22.188 -0.558 5.664 1 90.56 33 THR B N 1
ATOM 2798 C CA . THR B 1 33 ? -21.328 -1.67 5.273 1 90.56 33 THR B CA 1
ATOM 2799 C C . THR B 1 33 ? -21 -1.599 3.787 1 90.56 33 THR B C 1
ATOM 2801 O O . THR B 1 33 ? -21.656 -0.872 3.033 1 90.56 33 THR B O 1
ATOM 2804 N N . ILE B 1 34 ? -20.016 -2.221 3.43 1 91.12 34 ILE B N 1
ATOM 2805 C CA . ILE B 1 34 ? -19.641 -2.438 2.037 1 91.12 34 ILE B CA 1
ATOM 2806 C C . ILE B 1 34 ? -19.469 -3.934 1.773 1 91.12 34 ILE B C 1
ATOM 2808 O O . ILE B 1 34 ? -19.281 -4.719 2.705 1 91.12 34 ILE B O 1
ATOM 2812 N N . SER B 1 35 ? -19.625 -4.266 0.524 1 90.94 35 SER B N 1
ATOM 2813 C CA . SER B 1 35 ? -19.453 -5.664 0.146 1 90.94 35 SER B CA 1
ATOM 2814 C C . SER B 1 35 ? -18.062 -6.168 0.494 1 90.94 35 SER B C 1
ATOM 2816 O O . SER B 1 35 ? -17.078 -5.457 0.296 1 90.94 35 SER B O 1
ATOM 2818 N N . ILE B 1 36 ? -17.938 -7.414 0.931 1 91.44 36 ILE B N 1
ATOM 2819 C CA . ILE B 1 36 ? -16.641 -8.016 1.206 1 91.44 36 ILE B CA 1
ATOM 2820 C C . ILE B 1 36 ? -15.883 -8.242 -0.104 1 91.44 36 ILE B C 1
ATOM 2822 O O . ILE B 1 36 ? -14.688 -8.539 -0.097 1 91.44 36 ILE B O 1
ATOM 2826 N N . PHE B 1 37 ? -16.531 -8.055 -1.236 1 90.75 37 PHE B N 1
ATOM 2827 C CA . PHE B 1 37 ? -15.914 -8.297 -2.537 1 90.75 37 PHE B CA 1
ATOM 2828 C C . PHE B 1 37 ? -15.484 -6.984 -3.184 1 90.75 37 PHE B C 1
ATOM 2830 O O . PHE B 1 37 ? -15.094 -6.961 -4.352 1 90.75 37 PHE B O 1
ATOM 2837 N N . ASP B 1 38 ? -15.656 -5.918 -2.42 1 93.12 38 ASP B N 1
ATOM 2838 C CA . ASP B 1 38 ? -15.172 -4.637 -2.92 1 93.12 38 ASP B CA 1
ATOM 2839 C C . ASP B 1 38 ? -13.672 -4.691 -3.201 1 93.12 38 ASP B C 1
ATOM 2841 O O . ASP B 1 38 ? -12.898 -5.199 -2.385 1 93.12 38 ASP B O 1
ATOM 2845 N N . THR B 1 39 ? -13.227 -4.148 -4.297 1 94 39 THR B N 1
ATOM 2846 C CA . THR B 1 39 ? -11.828 -4.273 -4.703 1 94 39 THR B CA 1
ATOM 2847 C C . THR B 1 39 ? -10.914 -3.492 -3.762 1 94 39 THR B C 1
ATOM 2849 O O . THR B 1 39 ? -9.766 -3.879 -3.539 1 94 39 THR B O 1
ATOM 2852 N N . SER B 1 40 ? -11.43 -2.389 -3.268 1 96.06 40 SER B N 1
ATOM 2853 C CA . SER B 1 40 ? -10.609 -1.62 -2.336 1 96.06 40 SER B CA 1
ATOM 2854 C C . SER B 1 40 ? -10.391 -2.381 -1.03 1 96.06 40 SER B C 1
ATOM 2856 O O . SER B 1 40 ? -9.336 -2.268 -0.406 1 96.06 40 SER B O 1
ATOM 2858 N N . PHE B 1 41 ? -11.414 -3.129 -0.614 1 96.12 41 PHE B N 1
ATOM 2859 C CA . PHE B 1 41 ? -11.242 -3.967 0.566 1 96.12 41 PHE B CA 1
ATOM 2860 C C . PHE B 1 41 ? -10.219 -5.066 0.302 1 96.12 41 PHE B C 1
ATOM 2862 O O . PHE B 1 41 ? -9.438 -5.418 1.187 1 96.12 41 PHE B O 1
ATOM 2869 N N . HIS B 1 42 ? -10.133 -5.539 -0.899 1 95.75 42 HIS B N 1
ATOM 2870 C CA . HIS B 1 42 ? -9.258 -6.652 -1.25 1 95.75 42 HIS B CA 1
ATOM 2871 C C . HIS B 1 42 ? -7.84 -6.176 -1.526 1 95.75 42 HIS B C 1
ATOM 2873 O O . HIS B 1 42 ? -6.871 -6.863 -1.195 1 95.75 42 HIS B O 1
ATOM 2879 N N . ARG B 1 43 ? -7.777 -4.977 -2.133 1 96.06 43 ARG B N 1
ATOM 2880 C CA . ARG B 1 43 ? -6.488 -4.672 -2.74 1 96.06 43 ARG B CA 1
ATOM 2881 C C . ARG B 1 43 ? -6.035 -3.26 -2.383 1 96.06 43 ARG B C 1
ATOM 2883 O O . ARG B 1 43 ? -4.934 -2.842 -2.754 1 96.06 43 ARG B O 1
ATOM 2890 N N . GLY B 1 44 ? -6.855 -2.504 -1.736 1 97.06 44 GLY B N 1
ATOM 2891 C CA . GLY B 1 44 ? -6.48 -1.148 -1.36 1 97.06 44 GLY B CA 1
ATOM 2892 C C . GLY B 1 44 ? -6.379 -0.208 -2.547 1 97.06 44 GLY B C 1
ATOM 2893 O O . GLY B 1 44 ? -5.539 0.693 -2.559 1 97.06 44 GLY B O 1
ATOM 2894 N N . ASP B 1 45 ? -7.203 -0.424 -3.564 1 96.06 45 ASP B N 1
ATOM 2895 C CA . ASP B 1 45 ? -7.102 0.413 -4.758 1 96.06 45 ASP B CA 1
ATOM 2896 C C . ASP B 1 45 ? -8.203 1.474 -4.777 1 96.06 45 ASP B C 1
ATOM 2898 O O . ASP B 1 45 ? -8.555 1.99 -5.84 1 96.06 45 ASP B O 1
ATOM 2902 N N . GLY B 1 46 ? -8.82 1.758 -3.615 1 97.56 46 GLY B N 1
ATOM 2903 C CA . GLY B 1 46 ? -9.695 2.908 -3.461 1 97.56 46 GLY B CA 1
ATOM 2904 C C . GLY B 1 46 ? -8.938 4.203 -3.215 1 97.56 46 GLY B C 1
ATOM 2905 O O . GLY B 1 46 ? -7.727 4.191 -2.994 1 97.56 46 GLY B O 1
ATOM 2906 N N . VAL B 1 47 ? -9.68 5.285 -3.299 1 98.19 47 VAL B N 1
ATOM 2907 C CA . VAL B 1 47 ? -9.117 6.605 -3.033 1 98.19 47 VAL B CA 1
ATOM 2908 C C . VAL B 1 47 ? -9.984 7.344 -2.018 1 98.19 47 VAL B C 1
ATOM 2910 O O . VAL B 1 47 ? -11.164 7.02 -1.853 1 98.19 47 VAL B O 1
ATOM 2913 N N . PHE B 1 48 ? -9.359 8.359 -1.326 1 98.56 48 PHE B N 1
ATOM 2914 C CA . PHE B 1 48 ? -10.164 8.992 -0.289 1 98.56 48 PHE B CA 1
ATOM 2915 C C . PHE B 1 48 ? -9.742 10.445 -0.082 1 98.56 48 PHE B C 1
ATOM 2917 O O . PHE B 1 48 ? -8.695 10.859 -0.578 1 98.56 48 PHE B O 1
ATOM 2924 N N . GLU B 1 49 ? -10.562 11.148 0.548 1 98.31 49 GLU B N 1
ATOM 2925 C CA . GLU B 1 49 ? -10.305 12.477 1.087 1 98.31 49 GLU B CA 1
ATOM 2926 C C . GLU B 1 49 ? -10.883 12.625 2.492 1 98.31 49 GLU B C 1
ATOM 2928 O O . GLU B 1 49 ? -11.875 11.977 2.832 1 98.31 49 GLU B O 1
ATOM 2933 N N . VAL B 1 50 ? -10.305 13.383 3.287 1 96.88 50 VAL B N 1
ATOM 2934 C CA . VAL B 1 50 ? -10.828 13.828 4.574 1 96.88 50 VAL B CA 1
ATOM 2935 C C . VAL B 1 50 ? -10.961 15.352 4.582 1 96.88 50 VAL B C 1
ATOM 2937 O O . VAL B 1 50 ? -10 16.062 4.293 1 96.88 50 VAL B O 1
ATOM 2940 N N . MET B 1 51 ? -12.133 15.773 4.914 1 95.81 51 MET B N 1
ATOM 2941 C CA . MET B 1 51 ? -12.445 17.203 4.848 1 95.81 51 MET B CA 1
ATOM 2942 C C . MET B 1 51 ? -12.977 17.703 6.188 1 95.81 51 MET B C 1
ATOM 2944 O O . MET B 1 51 ? -13.594 16.938 6.934 1 95.81 51 MET B O 1
ATOM 2948 N N . ARG B 1 52 ? -12.766 18.906 6.426 1 92.94 52 ARG B N 1
ATOM 2949 C CA . ARG B 1 52 ? -13.242 19.516 7.664 1 92.94 52 ARG B CA 1
ATOM 2950 C C . ARG B 1 52 ? -14.508 20.344 7.422 1 92.94 52 ARG B C 1
ATOM 2952 O O . ARG B 1 52 ? -14.586 21.094 6.453 1 92.94 52 ARG B O 1
ATOM 2959 N N . ILE B 1 53 ? -15.461 20.156 8.281 1 90.81 53 ILE B N 1
ATOM 2960 C CA . ILE B 1 53 ? -16.656 20.984 8.297 1 90.81 53 ILE B CA 1
ATOM 2961 C C . ILE B 1 53 ? -16.453 22.172 9.242 1 90.81 53 ILE B C 1
ATOM 2963 O O . ILE B 1 53 ? -16.078 21.984 10.406 1 90.81 53 ILE B O 1
ATOM 2967 N N . ILE B 1 54 ? -16.734 23.328 8.719 1 85.06 54 ILE B N 1
ATOM 2968 C CA . ILE B 1 54 ? -16.625 24.547 9.516 1 85.06 54 ILE B CA 1
ATOM 2969 C C . ILE B 1 54 ? -18 25.203 9.625 1 85.06 54 ILE B C 1
ATOM 2971 O O . ILE B 1 54 ? -18.609 25.562 8.609 1 85.06 54 ILE B O 1
ATOM 2975 N N . PRO B 1 55 ? -18.391 25.344 10.844 1 82.31 55 PRO B N 1
ATOM 2976 C CA . PRO B 1 55 ? -19.656 26.062 11 1 82.31 55 PRO B CA 1
ATOM 2977 C C . PRO B 1 55 ? -19.562 27.516 10.57 1 82.31 55 PRO B C 1
ATOM 2979 O O . PRO B 1 55 ? -18.516 28.141 10.734 1 82.31 55 PRO B O 1
ATOM 2982 N N . THR B 1 56 ? -20.609 27.969 9.953 1 82.94 56 THR B N 1
ATOM 2983 C CA . THR B 1 56 ? -20.688 29.375 9.578 1 82.94 56 THR B CA 1
ATOM 2984 C C . THR B 1 56 ? -21.609 30.125 10.516 1 82.94 56 THR B C 1
ATOM 2986 O O . THR B 1 56 ? -22.359 29.531 11.289 1 82.94 56 THR B O 1
ATOM 2989 N N . SER B 1 57 ? -21.5 31.453 10.422 1 81.44 57 SER B N 1
ATOM 2990 C CA . SER B 1 57 ? -22.266 32.312 11.312 1 81.44 57 SER B CA 1
ATOM 2991 C C . SER B 1 57 ? -23.766 32.188 11.055 1 81.44 57 SER B C 1
ATOM 2993 O O . SER B 1 57 ? -24.578 32.469 11.938 1 81.44 57 SER B O 1
ATOM 2995 N N . ASN B 1 58 ? -24.172 31.797 9.953 1 82.56 58 ASN B N 1
ATOM 2996 C CA . ASN B 1 58 ? -25.578 31.734 9.602 1 82.56 58 ASN B CA 1
ATOM 2997 C C . ASN B 1 58 ? -26.172 30.359 9.898 1 82.56 58 ASN B C 1
ATOM 2999 O O . ASN B 1 58 ? -27.281 30.047 9.461 1 82.56 58 ASN B O 1
ATOM 3003 N N . GLY B 1 59 ? -25.438 29.516 10.578 1 78.5 59 GLY B N 1
ATOM 3004 C CA . GLY B 1 59 ? -25.938 28.203 10.938 1 78.5 59 GLY B CA 1
ATOM 3005 C C . GLY B 1 59 ? -25.672 27.156 9.883 1 78.5 59 GLY B C 1
ATOM 3006 O O . GLY B 1 59 ? -25.969 25.969 10.078 1 78.5 59 GLY B O 1
ATOM 3007 N N . ASP B 1 60 ? -25.203 27.625 8.797 1 83.62 60 ASP B N 1
ATOM 3008 C CA . ASP B 1 60 ? -24.797 26.688 7.758 1 83.62 60 ASP B CA 1
ATOM 3009 C C . ASP B 1 60 ? -23.375 26.156 8.016 1 83.62 60 ASP B C 1
ATOM 3011 O O . ASP B 1 60 ? -22.828 26.344 9.102 1 83.62 60 ASP B O 1
ATOM 3015 N N . ALA B 1 61 ? -23.016 25.203 7.219 1 85.69 61 ALA B N 1
ATOM 3016 C CA . ALA B 1 61 ? -21.656 24.688 7.32 1 85.69 61 ALA B CA 1
ATOM 3017 C C . ALA B 1 61 ? -20.953 24.734 5.965 1 85.69 61 ALA B C 1
ATOM 3019 O O . ALA B 1 61 ? -21.594 24.609 4.922 1 85.69 61 ALA B O 1
ATOM 3020 N N . LYS B 1 62 ? -19.75 25.094 6.082 1 88.44 62 LYS B N 1
ATOM 3021 C CA . LYS B 1 62 ? -18.875 25.047 4.91 1 88.44 62 LYS B CA 1
ATOM 3022 C C . LYS B 1 62 ? -17.844 23.938 5.039 1 88.44 62 LYS B C 1
ATOM 3024 O O . LYS B 1 62 ? -17.422 23.609 6.145 1 88.44 62 LYS B O 1
ATOM 3029 N N . ILE B 1 63 ? -17.578 23.312 3.891 1 93.44 63 ILE B N 1
ATOM 3030 C CA . ILE B 1 63 ? -16.5 22.344 3.834 1 93.44 63 ILE B CA 1
ATOM 3031 C C . ILE B 1 63 ? -15.211 23.031 3.385 1 93.44 63 ILE B C 1
ATOM 3033 O O . ILE B 1 63 ? -15.156 23.625 2.299 1 93.44 63 ILE B O 1
ATOM 3037 N N . ARG B 1 64 ? -14.227 22.984 4.199 1 92.19 64 ARG B N 1
ATOM 3038 C CA . ARG B 1 64 ? -12.977 23.703 3.947 1 92.19 64 ARG B CA 1
ATOM 3039 C C . ARG B 1 64 ? -12.266 23.141 2.719 1 92.19 64 ARG B C 1
ATOM 3041 O O . ARG B 1 64 ? -12.062 21.938 2.605 1 92.19 64 ARG B O 1
ATOM 3048 N N . CYS B 1 65 ? -11.875 24.047 1.748 1 94.31 65 CYS B N 1
ATOM 3049 C CA . CYS B 1 65 ? -11.039 23.75 0.592 1 94.31 65 CYS B CA 1
ATOM 3050 C C . CYS B 1 65 ? -11.656 22.625 -0.249 1 94.31 65 CYS B C 1
ATOM 3052 O O . CYS B 1 65 ? -10.945 21.75 -0.728 1 94.31 65 CYS B O 1
ATOM 3054 N N . LEU B 1 66 ? -12.93 22.672 -0.405 1 96.12 66 LEU B N 1
ATOM 3055 C CA . LEU B 1 66 ? -13.656 21.594 -1.074 1 96.12 66 LEU B CA 1
ATOM 3056 C C . LEU B 1 66 ? -13.148 21.406 -2.498 1 96.12 66 LEU B C 1
ATOM 3058 O O . LEU B 1 66 ? -12.891 20.266 -2.918 1 96.12 66 LEU B O 1
ATOM 3062 N N . ASP B 1 67 ? -12.945 22.469 -3.225 1 96.62 67 ASP B N 1
ATOM 3063 C CA . ASP B 1 67 ? -12.5 22.359 -4.609 1 96.62 67 ASP B CA 1
ATOM 3064 C C . ASP B 1 67 ? -11.125 21.703 -4.695 1 96.62 67 ASP B C 1
ATOM 3066 O O . ASP B 1 67 ? -10.891 20.859 -5.551 1 96.62 67 ASP B O 1
ATOM 3070 N N . GLN B 1 68 ? -10.219 22.156 -3.836 1 96.38 68 GLN B N 1
ATOM 3071 C CA . GLN B 1 68 ? -8.875 21.594 -3.814 1 96.38 68 GLN B CA 1
ATOM 3072 C C . GLN B 1 68 ? -8.898 20.109 -3.453 1 96.38 68 GLN B C 1
ATOM 3074 O O . GLN B 1 68 ? -8.164 19.312 -4.039 1 96.38 68 GLN B O 1
ATOM 3079 N N . GLN B 1 69 ? -9.75 19.781 -2.529 1 97.56 69 GLN B N 1
ATOM 3080 C CA . GLN B 1 69 ? -9.867 18.391 -2.107 1 97.56 69 GLN B CA 1
ATOM 3081 C C . GLN B 1 69 ? -10.43 17.531 -3.23 1 97.56 69 GLN B C 1
ATOM 3083 O O . GLN B 1 69 ? -9.922 16.422 -3.48 1 97.56 69 GLN B O 1
ATOM 3088 N N . LEU B 1 70 ? -11.406 17.984 -3.895 1 98.12 70 LEU B N 1
ATOM 3089 C CA . LEU B 1 70 ? -12 17.219 -4.98 1 98.12 70 LEU B CA 1
ATOM 3090 C C . LEU B 1 70 ? -11.039 17.109 -6.156 1 98.12 70 LEU B C 1
ATOM 3092 O O . LEU B 1 70 ? -11.023 16.094 -6.855 1 98.12 70 LEU B O 1
ATOM 3096 N N . GLY B 1 71 ? -10.297 18.172 -6.406 1 97.44 71 GLY B N 1
ATOM 3097 C CA . GLY B 1 71 ? -9.258 18.078 -7.414 1 97.44 71 GLY B CA 1
ATOM 3098 C C . GLY B 1 71 ? -8.227 17 -7.117 1 97.44 71 GLY B C 1
ATOM 3099 O O . GLY B 1 71 ? -7.859 16.219 -8 1 97.44 71 GLY B O 1
ATOM 3100 N N . ARG B 1 72 ? -7.785 16.953 -5.906 1 96.75 72 ARG B N 1
ATOM 3101 C CA . ARG B 1 72 ? -6.824 15.93 -5.504 1 96.75 72 ARG B CA 1
ATOM 3102 C C . ARG B 1 72 ? -7.445 14.539 -5.566 1 96.75 72 ARG B C 1
ATOM 3104 O O . ARG B 1 72 ? -6.781 13.57 -5.949 1 96.75 72 ARG B O 1
ATOM 3111 N N . LEU B 1 73 ? -8.68 14.43 -5.184 1 98.31 73 LEU B N 1
ATOM 3112 C CA . LEU B 1 73 ? -9.398 13.164 -5.316 1 98.31 73 LEU B CA 1
ATOM 3113 C C . LEU B 1 73 ? -9.391 12.688 -6.762 1 98.31 73 LEU B C 1
ATOM 3115 O O . LEU B 1 73 ? -9.148 11.508 -7.031 1 98.31 73 LEU B O 1
ATOM 3119 N N . GLN B 1 74 ? -9.688 13.594 -7.633 1 97.56 74 GLN B N 1
ATOM 3120 C CA . GLN B 1 74 ? -9.727 13.25 -9.055 1 97.56 74 GLN B CA 1
ATOM 3121 C C . GLN B 1 74 ? -8.367 12.75 -9.539 1 97.56 74 GLN B C 1
ATOM 3123 O O . GLN B 1 74 ? -8.289 11.766 -10.281 1 97.56 74 GLN B O 1
ATOM 3128 N N . THR B 1 75 ? -7.328 13.445 -9.133 1 94.88 75 THR B N 1
ATOM 3129 C CA . THR B 1 75 ? -5.98 13.031 -9.516 1 94.88 75 THR B CA 1
ATOM 3130 C C . THR B 1 75 ? -5.691 11.617 -9.031 1 94.88 75 THR B C 1
ATOM 3132 O O . THR B 1 75 ? -5.172 10.789 -9.781 1 94.88 75 THR B O 1
ATOM 3135 N N . SER B 1 76 ? -6.027 11.336 -7.777 1 96.31 76 SER B N 1
ATOM 3136 C CA . SER B 1 76 ? -5.812 10.008 -7.223 1 96.31 76 SER B CA 1
ATOM 3137 C C . SER B 1 76 ? -6.648 8.961 -7.953 1 96.31 76 SER B C 1
ATOM 3139 O O . SER B 1 76 ? -6.168 7.863 -8.242 1 96.31 76 SER B O 1
ATOM 3141 N N . ALA B 1 77 ? -7.902 9.281 -8.203 1 96.56 77 ALA B N 1
ATOM 3142 C CA . ALA B 1 77 ? -8.812 8.367 -8.891 1 96.56 77 ALA B CA 1
ATOM 3143 C C . ALA B 1 77 ? -8.289 8.008 -10.281 1 96.56 77 ALA B C 1
ATOM 3145 O O . ALA B 1 77 ? -8.312 6.844 -10.68 1 96.56 77 ALA B O 1
ATOM 3146 N N . ASP B 1 78 ? -7.789 8.992 -11 1 93.69 78 ASP B N 1
ATOM 3147 C CA . ASP B 1 78 ? -7.234 8.766 -12.328 1 93.69 78 ASP B CA 1
ATOM 3148 C C . ASP B 1 78 ? -6.031 7.828 -12.273 1 93.69 78 ASP B C 1
ATOM 3150 O O . ASP B 1 78 ? -5.883 6.953 -13.133 1 93.69 78 ASP B O 1
ATOM 3154 N N . ALA B 1 79 ? -5.273 7.961 -11.305 1 91.56 79 ALA B N 1
ATOM 3155 C CA . ALA B 1 79 ? -4.047 7.176 -11.172 1 91.56 79 ALA B CA 1
ATOM 3156 C C . ALA B 1 79 ? -4.355 5.695 -10.984 1 91.56 79 ALA B C 1
ATOM 3158 O O . ALA B 1 79 ? -3.588 4.832 -11.422 1 91.56 79 ALA B O 1
ATOM 3159 N N . VAL B 1 80 ? -5.492 5.367 -10.375 1 92.94 80 VAL B N 1
ATOM 3160 C CA . VAL B 1 80 ? -5.781 3.965 -10.086 1 92.94 80 VAL B CA 1
ATOM 3161 C C . VAL B 1 80 ? -6.875 3.459 -11.023 1 92.94 80 VAL B C 1
ATOM 3163 O O . VAL B 1 80 ? -7.273 2.295 -10.953 1 92.94 80 VAL B O 1
ATOM 3166 N N . GLY B 1 81 ? -7.395 4.301 -11.844 1 91.5 81 GLY B N 1
ATOM 3167 C CA . GLY B 1 81 ? -8.477 3.936 -12.742 1 91.5 81 GLY B CA 1
ATOM 3168 C C . GLY B 1 81 ? -9.812 3.775 -12.047 1 91.5 81 GLY B C 1
ATOM 3169 O O . GLY B 1 81 ? -10.586 2.873 -12.375 1 91.5 81 GLY B O 1
ATOM 3170 N N . CYS B 1 82 ? -10.078 4.555 -11.062 1 94.44 82 CYS B N 1
ATOM 3171 C CA . CYS B 1 82 ? -11.336 4.535 -10.328 1 94.44 82 CYS B CA 1
ATOM 3172 C C . CYS B 1 82 ? -12.305 5.578 -10.875 1 94.44 82 CYS B C 1
ATOM 3174 O O . CYS B 1 82 ? -12.055 6.777 -10.789 1 94.44 82 CYS B O 1
ATOM 3176 N N . PRO B 1 83 ? -13.383 5.164 -11.391 1 93.88 83 PRO B N 1
ATOM 3177 C CA . PRO B 1 83 ? -14.352 6.152 -11.875 1 93.88 83 PRO B CA 1
ATOM 3178 C C . PRO B 1 83 ? -15.039 6.906 -10.734 1 93.88 83 PRO B C 1
ATOM 3180 O O . PRO B 1 83 ? -15.336 6.32 -9.688 1 93.88 83 PRO B O 1
ATOM 3183 N N . LEU B 1 84 ? -15.219 8.156 -10.953 1 97.06 84 LEU B N 1
ATOM 3184 C CA . LEU B 1 84 ? -15.938 9 -10.008 1 97.06 84 LEU B CA 1
ATOM 3185 C C . LEU B 1 84 ? -17.219 9.547 -10.625 1 97.06 84 LEU B C 1
ATOM 3187 O O . LEU B 1 84 ? -17.281 9.758 -11.844 1 97.06 84 LEU B O 1
ATOM 3191 N N . PRO B 1 85 ? -18.188 9.789 -9.797 1 96.12 85 PRO B N 1
ATOM 3192 C CA . PRO B 1 85 ? -19.328 10.57 -10.289 1 96.12 85 PRO B CA 1
ATOM 3193 C C . PRO B 1 85 ? -18.938 11.992 -10.688 1 96.12 85 PRO B C 1
ATOM 3195 O O . PRO B 1 85 ? -17.844 12.453 -10.344 1 96.12 85 PRO B O 1
ATOM 3198 N N . PRO B 1 86 ? -19.875 12.617 -11.406 1 96.81 86 PRO B N 1
ATOM 3199 C CA . PRO B 1 86 ? -19.625 14.031 -11.711 1 96.81 86 PRO B CA 1
ATOM 3200 C C . PRO B 1 86 ? -19.344 14.867 -10.469 1 96.81 86 PRO B C 1
ATOM 3202 O O . PRO B 1 86 ? -19.922 14.609 -9.406 1 96.81 86 PRO B O 1
ATOM 3205 N N . LYS B 1 87 ? -18.531 15.852 -10.648 1 97.5 87 LYS B N 1
ATOM 3206 C CA . LYS B 1 87 ? -18.125 16.703 -9.539 1 97.5 87 LYS B CA 1
ATOM 3207 C C . LYS B 1 87 ? -19.328 17.297 -8.828 1 97.5 87 LYS B C 1
ATOM 3209 O O . LYS B 1 87 ? -19.375 17.344 -7.598 1 97.5 87 LYS B O 1
ATOM 3214 N N . ASP B 1 88 ? -20.312 17.719 -9.57 1 97.56 88 ASP B N 1
ATOM 3215 C CA . ASP B 1 88 ? -21.5 18.344 -8.992 1 97.56 88 ASP B CA 1
ATOM 3216 C C . ASP B 1 88 ? -22.234 17.359 -8.086 1 97.56 88 ASP B C 1
ATOM 3218 O O . ASP B 1 88 ? -22.781 17.75 -7.051 1 97.56 88 ASP B O 1
ATOM 3222 N N . THR B 1 89 ? -22.281 16.125 -8.484 1 97.56 89 THR B N 1
ATOM 3223 C CA . THR B 1 89 ? -22.922 15.078 -7.68 1 97.56 89 THR B CA 1
ATOM 3224 C C . THR B 1 89 ? -22.156 14.883 -6.367 1 97.56 89 THR B C 1
ATOM 3226 O O . THR B 1 89 ? -22.781 14.797 -5.301 1 97.56 89 THR B O 1
ATOM 3229 N N . LEU B 1 90 ? -20.891 14.867 -6.438 1 97.81 90 LEU B N 1
ATOM 3230 C CA . LEU B 1 90 ? -20.062 14.711 -5.238 1 97.81 90 LEU B CA 1
ATOM 3231 C C . LEU B 1 90 ? -20.266 15.883 -4.285 1 97.81 90 LEU B C 1
ATOM 3233 O O . LEU B 1 90 ? -20.406 15.68 -3.076 1 97.81 90 LEU B O 1
ATOM 3237 N N . VAL B 1 91 ? -20.281 17.078 -4.84 1 97.12 91 VAL B N 1
ATOM 3238 C CA . VAL B 1 91 ? -20.484 18.281 -4.035 1 97.12 91 VAL B CA 1
ATOM 3239 C C . VAL B 1 91 ? -21.828 18.203 -3.314 1 97.12 91 VAL B C 1
ATOM 3241 O O . VAL B 1 91 ? -21.906 18.469 -2.115 1 97.12 91 VAL B O 1
ATOM 3244 N N . GLN B 1 92 ? -22.797 17.797 -4.035 1 96.12 92 GLN B N 1
ATOM 3245 C CA . GLN B 1 92 ? -24.125 17.688 -3.443 1 96.12 92 GLN B CA 1
ATOM 3246 C C . GLN B 1 92 ? -24.141 16.656 -2.316 1 96.12 92 GLN B C 1
ATOM 3248 O O . GLN B 1 92 ? -24.703 16.906 -1.244 1 96.12 92 GLN B O 1
ATOM 3253 N N . TRP B 1 93 ? -23.547 15.484 -2.559 1 95.94 93 TRP B N 1
ATOM 3254 C CA . TRP B 1 93 ? -23.516 14.438 -1.546 1 95.94 93 TRP B CA 1
ATOM 3255 C C . TRP B 1 93 ? -22.766 14.898 -0.301 1 95.94 93 TRP B C 1
ATOM 3257 O O . TRP B 1 93 ? -23.172 14.594 0.823 1 95.94 93 TRP B O 1
ATOM 3267 N N . LEU B 1 94 ? -21.734 15.633 -0.483 1 95.94 94 LEU B N 1
ATOM 3268 C CA . LEU B 1 94 ? -20.953 16.141 0.637 1 95.94 94 LEU B CA 1
ATOM 3269 C C . LEU B 1 94 ? -21.734 17.188 1.418 1 95.94 94 LEU B C 1
ATOM 3271 O O . LEU B 1 94 ? -21.719 17.188 2.652 1 95.94 94 LEU B O 1
ATOM 3275 N N . GLN B 1 95 ? -22.375 18.047 0.72 1 92.5 95 GLN B N 1
ATOM 3276 C CA . GLN B 1 95 ? -23.203 19.047 1.373 1 92.5 95 GLN B CA 1
ATOM 3277 C C . GLN B 1 95 ? -24.359 18.406 2.143 1 92.5 95 GLN B C 1
ATOM 3279 O O . GLN B 1 95 ? -24.672 18.828 3.254 1 92.5 95 GLN B O 1
ATOM 3284 N N . ASP B 1 96 ? -24.922 17.422 1.546 1 91.25 96 ASP B N 1
ATOM 3285 C CA . ASP B 1 96 ? -25.969 16.672 2.229 1 91.25 96 ASP B CA 1
ATOM 3286 C C . ASP B 1 96 ? -25.453 16.047 3.52 1 91.25 96 ASP B C 1
ATOM 3288 O O . ASP B 1 96 ? -26.141 16.062 4.539 1 91.25 96 ASP B O 1
ATOM 3292 N N . ALA B 1 97 ? -24.312 15.523 3.416 1 89.88 97 ALA B N 1
ATOM 3293 C CA . ALA B 1 97 ? -23.719 14.914 4.594 1 89.88 97 ALA B CA 1
ATOM 3294 C C . ALA B 1 97 ? -23.484 15.953 5.691 1 89.88 97 ALA B C 1
ATOM 3296 O O . ALA B 1 97 ? -23.734 15.695 6.867 1 89.88 97 ALA B O 1
ATOM 3297 N N . ALA B 1 98 ? -22.984 17.109 5.32 1 89.38 98 ALA B N 1
ATOM 3298 C CA . ALA B 1 98 ? -22.766 18.188 6.281 1 89.38 98 ALA B CA 1
ATOM 3299 C C . ALA B 1 98 ? -24.078 18.609 6.941 1 89.38 98 ALA B C 1
ATOM 3301 O O . ALA B 1 98 ? -24.156 18.734 8.164 1 89.38 98 ALA B O 1
ATOM 3302 N N . THR B 1 99 ? -25.062 18.719 6.133 1 87.75 99 THR B N 1
ATOM 3303 C CA . THR B 1 99 ? -26.375 19.109 6.633 1 87.75 99 THR B CA 1
ATOM 3304 C C . THR B 1 99 ? -26.953 18.047 7.562 1 87.75 99 THR B C 1
ATOM 3306 O O . THR B 1 99 ? -27.469 18.359 8.633 1 87.75 99 THR B O 1
ATOM 3309 N N . ALA B 1 100 ? -26.766 16.859 7.199 1 84.25 100 ALA B N 1
ATOM 3310 C CA . ALA B 1 100 ? -27.312 15.742 7.977 1 84.25 100 ALA B CA 1
ATOM 3311 C C . ALA B 1 100 ? -26.609 15.633 9.328 1 84.25 100 ALA B C 1
ATOM 3313 O O . ALA B 1 100 ? -27.188 15.125 10.297 1 84.25 100 ALA B O 1
ATOM 3314 N N . SER B 1 101 ? -25.469 16.062 9.391 1 82.75 101 SER B N 1
ATOM 3315 C CA . SER B 1 101 ? -24.719 16.047 10.648 1 82.75 101 SER B CA 1
ATOM 3316 C C . SER B 1 101 ? -25.109 17.219 11.539 1 82.75 101 SER B C 1
ATOM 3318 O O . SER B 1 101 ? -24.547 17.391 12.625 1 82.75 101 SER B O 1
ATOM 3320 N N . GLY B 1 102 ? -26.016 18 11.109 1 82.44 102 GLY B N 1
ATOM 3321 C CA . GLY B 1 102 ? -26.438 19.188 11.844 1 82.44 102 GLY B CA 1
ATOM 3322 C C . GLY B 1 102 ? -25.5 20.359 11.688 1 82.44 102 GLY B C 1
ATOM 3323 O O . GLY B 1 102 ? -25.438 21.234 12.555 1 82.44 102 GLY B O 1
ATOM 3324 N N . ASN B 1 103 ? -24.641 20.266 10.68 1 79.44 103 ASN B N 1
ATOM 3325 C CA . ASN B 1 103 ? -23.641 21.297 10.414 1 79.44 103 ASN B CA 1
ATOM 3326 C C . ASN B 1 103 ? -22.672 21.453 11.586 1 79.44 103 ASN B C 1
ATOM 3328 O O . ASN B 1 103 ? -22.172 22.547 11.828 1 79.44 103 ASN B O 1
ATOM 3332 N N . ARG B 1 104 ? -22.516 20.359 12.359 1 84.81 104 ARG B N 1
ATOM 3333 C CA . ARG B 1 104 ? -21.594 20.359 13.492 1 84.81 104 ARG B CA 1
ATOM 3334 C C . ARG B 1 104 ? -20.141 20.25 13.023 1 84.81 104 ARG B C 1
ATOM 3336 O O . ARG B 1 104 ? -19.875 19.641 11.984 1 84.81 104 ARG B O 1
ATOM 3343 N N . PRO B 1 105 ? -19.297 20.922 13.812 1 87.06 105 PRO B N 1
ATOM 3344 C CA . PRO B 1 105 ? -17.891 20.719 13.484 1 87.06 105 PRO B CA 1
ATOM 3345 C C . PRO B 1 105 ? -17.5 19.25 13.461 1 87.06 105 PRO B C 1
ATOM 3347 O O . PRO B 1 105 ? -18 18.453 14.266 1 87.06 105 PRO B O 1
ATOM 3350 N N . GLY B 1 106 ? -16.734 18.859 12.492 1 90.56 106 GLY B N 1
ATOM 3351 C CA . GLY B 1 106 ? -16.297 17.484 12.336 1 90.56 106 GLY B CA 1
ATOM 3352 C C . GLY B 1 106 ? -15.578 17.219 11.023 1 90.56 106 GLY B C 1
ATOM 3353 O O . GLY B 1 106 ? -15.117 18.172 10.367 1 90.56 106 GLY B O 1
ATOM 3354 N N . SER B 1 107 ? -15.375 15.977 10.758 1 92.62 107 SER B N 1
ATOM 3355 C CA . SER B 1 107 ? -14.695 15.586 9.531 1 92.62 107 SER B CA 1
ATOM 3356 C C . SER B 1 107 ? -15.602 14.734 8.641 1 92.62 107 SER B C 1
ATOM 3358 O O . SER B 1 107 ? -16.391 13.93 9.141 1 92.62 107 SER B O 1
ATOM 3360 N N . LEU B 1 108 ? -15.523 15.016 7.375 1 94.69 108 LEU B N 1
ATOM 3361 C CA . LEU B 1 108 ? -16.125 14.172 6.352 1 94.69 108 LEU B CA 1
ATOM 3362 C C . LEU B 1 108 ? -15.055 13.32 5.66 1 94.69 108 LEU B C 1
ATOM 3364 O O . LEU B 1 108 ? -14.086 13.859 5.117 1 94.69 108 LEU B O 1
ATOM 3368 N N . ARG B 1 109 ? -15.242 12.07 5.754 1 95.69 109 ARG B N 1
ATOM 3369 C CA . ARG B 1 109 ? -14.391 11.164 4.984 1 95.69 109 ARG B CA 1
ATOM 3370 C C . ARG B 1 109 ? -15.125 10.633 3.758 1 95.69 109 ARG B C 1
ATOM 3372 O O . ARG B 1 109 ? -16.234 10.102 3.871 1 95.69 109 ARG B O 1
ATOM 3379 N N . LEU B 1 110 ? -14.578 10.867 2.635 1 98.06 110 LEU B N 1
ATOM 3380 C CA . LEU B 1 110 ? -15.078 10.305 1.381 1 98.06 110 LEU B CA 1
ATOM 3381 C C . LEU B 1 110 ? -14.148 9.211 0.868 1 98.06 110 LEU B C 1
ATOM 3383 O O . LEU B 1 110 ? -12.945 9.43 0.727 1 98.06 110 LEU B O 1
ATOM 3387 N N . ILE B 1 111 ? -14.656 8.023 0.642 1 98.31 111 ILE B N 1
ATOM 3388 C CA . ILE B 1 111 ? -13.93 6.934 0.009 1 98.31 111 ILE B CA 1
ATOM 3389 C C . ILE B 1 111 ? -14.625 6.523 -1.284 1 98.31 111 ILE B C 1
ATOM 3391 O O . ILE B 1 111 ? -15.836 6.289 -1.294 1 98.31 111 ILE B O 1
ATOM 3395 N N . ALA B 1 112 ? -13.906 6.508 -2.35 1 98.19 112 ALA B N 1
ATOM 3396 C CA . ALA B 1 112 ? -14.398 6 -3.627 1 98.19 112 ALA B CA 1
ATOM 3397 C C . ALA B 1 112 ? -13.688 4.707 -4.012 1 98.19 112 ALA B C 1
ATOM 3399 O O . ALA B 1 112 ? -12.477 4.582 -3.84 1 98.19 112 ALA B O 1
ATOM 3400 N N . THR B 1 113 ? -14.43 3.748 -4.434 1 97.06 113 THR B N 1
ATOM 3401 C CA . THR B 1 113 ? -13.891 2.465 -4.867 1 97.06 113 THR B CA 1
ATOM 3402 C C . THR B 1 113 ? -14.445 2.078 -6.238 1 97.06 113 THR B C 1
ATOM 3404 O O . THR B 1 113 ? -15.422 2.668 -6.703 1 97.06 113 THR B O 1
ATOM 3407 N N . LYS B 1 114 ? -13.812 1.11 -6.855 1 94.12 114 LYS B N 1
ATOM 3408 C CA . LYS B 1 114 ? -14.273 0.605 -8.148 1 94.12 114 LYS B CA 1
ATOM 3409 C C . LYS B 1 114 ? -15.453 -0.346 -7.98 1 94.12 114 LYS B C 1
ATOM 3411 O O . LYS B 1 114 ? -16.062 -0.769 -8.961 1 94.12 114 LYS B O 1
ATOM 3416 N N . GLY B 1 115 ? -15.742 -0.655 -6.832 1 90 115 GLY B N 1
ATOM 3417 C CA . GLY B 1 115 ? -16.906 -1.489 -6.555 1 90 115 GLY B CA 1
ATOM 3418 C C . GLY B 1 115 ? -16.562 -2.967 -6.488 1 90 115 GLY B C 1
ATOM 3419 O O . GLY B 1 115 ? -15.43 -3.34 -6.195 1 90 115 GLY B O 1
ATOM 3420 N N . ASN B 1 116 ? -17.625 -3.785 -6.652 1 77.56 116 ASN B N 1
ATOM 3421 C CA . ASN B 1 116 ? -17.594 -5.23 -6.461 1 77.56 116 ASN B CA 1
ATOM 3422 C C . ASN B 1 116 ? -17.109 -5.949 -7.723 1 77.56 116 ASN B C 1
ATOM 3424 O O . ASN B 1 116 ? -17.719 -5.801 -8.789 1 77.56 116 ASN B O 1
ATOM 3428 N N . HIS B 1 117 ? -16.078 -6.754 -7.598 1 67.06 117 HIS B N 1
ATOM 3429 C CA . HIS B 1 117 ? -15.523 -7.43 -8.766 1 67.06 117 HIS B CA 1
ATOM 3430 C C . HIS B 1 117 ? -16.234 -8.75 -9.031 1 67.06 117 HIS B C 1
ATOM 3432 O O . HIS B 1 117 ? -16.078 -9.352 -10.094 1 67.06 117 HIS B O 1
ATOM 3438 N N . ALA B 1 118 ? -16.922 -9.305 -8.039 1 58.78 118 ALA B N 1
ATOM 3439 C CA . ALA B 1 118 ? -17.578 -10.594 -8.188 1 58.78 118 ALA B CA 1
ATOM 3440 C C . ALA B 1 118 ? -18.859 -10.461 -9.023 1 58.78 118 ALA B C 1
ATOM 3442 O O . ALA B 1 118 ? -19.328 -11.438 -9.617 1 58.78 118 ALA B O 1
ATOM 3443 N N . TYR B 1 119 ? -19.484 -9.305 -8.977 1 56.97 119 TYR B N 1
ATOM 3444 C CA . TYR B 1 119 ? -20.719 -9.156 -9.742 1 56.97 119 TYR B CA 1
ATOM 3445 C C . TYR B 1 119 ? -20.672 -7.934 -10.641 1 56.97 119 TYR B C 1
ATOM 3447 O O . TYR B 1 119 ? -19.672 -7.707 -11.328 1 56.97 119 TYR B O 1
ATOM 3455 N N . LYS B 1 120 ? -21.594 -7.059 -10.445 1 56.28 120 LYS B N 1
ATOM 3456 C CA . LYS B 1 120 ? -21.672 -5.809 -11.195 1 56.28 120 LYS B CA 1
ATOM 3457 C C . LYS B 1 120 ? -20.75 -4.754 -10.594 1 56.28 120 LYS B C 1
ATOM 3459 O O . LYS B 1 120 ? -20.812 -4.484 -9.391 1 56.28 120 LYS B O 1
ATOM 3464 N N . VAL B 1 121 ? -19.516 -4.676 -11.312 1 61.34 121 VAL B N 1
ATOM 3465 C CA . VAL B 1 121 ? -18.594 -3.623 -10.906 1 61.34 121 VAL B CA 1
ATOM 3466 C C . VAL B 1 121 ? -19.297 -2.271 -10.938 1 61.34 121 VAL B C 1
ATOM 3468 O O . VAL B 1 121 ? -19.484 -1.679 -12 1 61.34 121 VAL B O 1
ATOM 3471 N N . GLU B 1 122 ? -19.984 -1.902 -9.688 1 79.5 122 GLU B N 1
ATOM 3472 C CA . GLU B 1 122 ? -20.438 -0.519 -9.594 1 79.5 122 GLU B CA 1
ATOM 3473 C C . GLU B 1 122 ? -19.578 0.279 -8.625 1 79.5 122 GLU B C 1
ATOM 3475 O O . GLU B 1 122 ? -19.453 -0.087 -7.453 1 79.5 122 GLU B O 1
ATOM 3480 N N . PRO B 1 123 ? -18.969 1.261 -9.141 1 89.44 123 PRO B N 1
ATOM 3481 C CA . PRO B 1 123 ? -18.188 2.145 -8.258 1 89.44 123 PRO B CA 1
ATOM 3482 C C . PRO B 1 123 ? -19 2.646 -7.07 1 89.44 123 PRO B C 1
ATOM 3484 O O . PRO B 1 123 ? -20.234 2.779 -7.164 1 89.44 123 PRO B O 1
ATOM 3487 N N . SER B 1 124 ? -18.438 2.68 -5.949 1 93.5 124 SER B N 1
ATOM 3488 C CA . SER B 1 124 ? -19.094 3.152 -4.734 1 93.5 124 SER B CA 1
ATOM 3489 C C . SER B 1 124 ? -18.391 4.387 -4.176 1 93.5 124 SER B C 1
ATOM 3491 O O . SER B 1 124 ? -17.172 4.488 -4.219 1 93.5 124 SER B O 1
ATOM 3493 N N . VAL B 1 125 ? -19.203 5.297 -3.719 1 97.12 125 VAL B N 1
ATOM 3494 C CA . VAL B 1 125 ? -18.734 6.445 -2.957 1 97.12 125 VAL B CA 1
ATOM 3495 C C . VAL B 1 125 ? -19.344 6.434 -1.558 1 97.12 125 VAL B C 1
ATOM 3497 O O . VAL B 1 125 ? -20.562 6.465 -1.409 1 97.12 125 VAL B O 1
ATOM 3500 N N . ILE B 1 126 ? -18.5 6.367 -0.575 1 96.56 126 ILE B N 1
ATOM 3501 C CA . ILE B 1 126 ? -18.906 6.375 0.826 1 96.56 126 ILE B CA 1
ATOM 3502 C C . ILE B 1 126 ? -18.531 7.711 1.465 1 96.56 126 ILE B C 1
ATOM 3504 O O . ILE B 1 126 ? -17.391 8.164 1.34 1 96.56 126 ILE B O 1
ATOM 3508 N N . ILE B 1 127 ? -19.453 8.336 2.072 1 96.19 127 ILE B N 1
ATOM 3509 C CA . ILE B 1 127 ? -19.203 9.562 2.826 1 96.19 127 ILE B CA 1
ATOM 3510 C C . ILE B 1 127 ? -19.641 9.375 4.273 1 96.19 127 ILE B C 1
ATOM 3512 O O . ILE B 1 127 ? -20.766 8.953 4.539 1 96.19 127 ILE B O 1
ATOM 3516 N N . SER B 1 128 ? -18.734 9.656 5.195 1 93 128 SER B N 1
ATOM 3517 C CA . SER B 1 128 ? -19.062 9.539 6.613 1 93 128 SER B CA 1
ATOM 3518 C C . SER B 1 128 ? -18.609 10.781 7.379 1 93 128 SER B C 1
ATOM 3520 O O . SER B 1 128 ? -17.578 11.375 7.066 1 93 128 SER B O 1
ATOM 3522 N N . TRP B 1 129 ? -19.391 11.156 8.305 1 91.5 129 TRP B N 1
ATOM 3523 C CA . TRP B 1 129 ? -19.047 12.234 9.227 1 91.5 129 TRP B CA 1
ATOM 3524 C C . TRP B 1 129 ? -18.656 11.672 10.586 1 91.5 129 TRP B C 1
ATOM 3526 O O . TRP B 1 129 ? -19.297 10.758 11.102 1 91.5 129 TRP B O 1
ATOM 3536 N N . SER B 1 130 ? -17.625 12.203 11.195 1 86.62 130 SER B N 1
ATOM 3537 C CA . SER B 1 130 ? -17.188 11.898 12.555 1 86.62 130 SER B CA 1
ATOM 3538 C C . SER B 1 130 ? -16.656 13.141 13.25 1 86.62 130 SER B C 1
ATOM 3540 O O . SER B 1 130 ? -16.188 14.078 12.594 1 86.62 130 SER B O 1
ATOM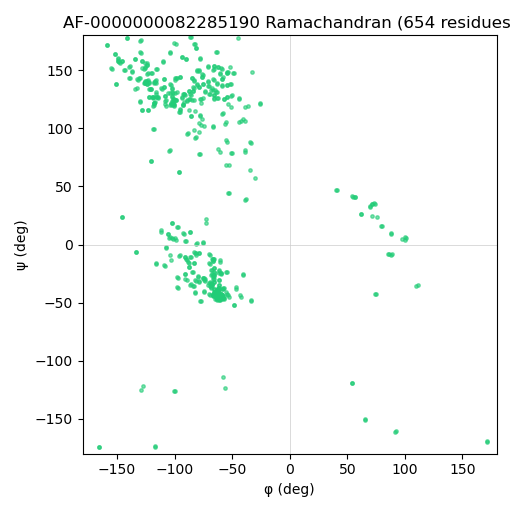 3542 N N . PRO B 1 131 ? -16.812 13.18 14.562 1 86.06 131 PRO B N 1
ATOM 3543 C CA . PRO B 1 131 ? -16.094 14.258 15.258 1 86.06 131 PRO B CA 1
ATOM 3544 C C . PRO B 1 131 ? -14.594 14.211 15.039 1 86.06 131 PRO B C 1
ATOM 3546 O O . PRO B 1 131 ? -14.039 13.133 14.773 1 86.06 131 PRO B O 1
ATOM 3549 N N . ILE B 1 132 ? -13.969 15.383 15.102 1 86.56 132 ILE B N 1
ATOM 3550 C CA . ILE B 1 132 ? -12.516 15.422 15.023 1 86.56 132 ILE B CA 1
ATOM 3551 C C . ILE B 1 132 ? -11.914 14.742 16.25 1 86.56 132 ILE B C 1
ATOM 3553 O O . ILE B 1 132 ? -12.266 15.086 17.391 1 86.56 132 ILE B O 1
ATOM 3557 N N . PRO B 1 133 ? -11.078 13.812 16.016 1 80.31 133 PRO B N 1
ATOM 3558 C CA . PRO B 1 133 ? -10.445 13.172 17.172 1 80.31 133 PRO B CA 1
ATOM 3559 C C . PRO B 1 133 ? -9.539 14.125 17.953 1 80.31 133 PRO B C 1
ATOM 3561 O O . PRO B 1 133 ? -9.008 15.086 17.375 1 80.31 133 PRO B O 1
ATOM 3564 N N . PRO B 1 134 ? -9.406 13.805 19.203 1 85.19 134 PRO B N 1
ATOM 3565 C CA . PRO B 1 134 ? -8.43 14.586 19.969 1 85.19 134 PRO B CA 1
ATOM 3566 C C . PRO B 1 134 ? -6.988 14.281 19.562 1 85.19 134 PRO B C 1
ATOM 3568 O O . PRO B 1 134 ? -6.648 13.125 19.312 1 85.19 134 PRO B O 1
ATOM 3571 N N . TRP B 1 135 ? -6.219 15.305 19.438 1 87 135 TRP B N 1
ATOM 3572 C CA . TRP B 1 135 ? -4.801 15.148 19.109 1 87 135 TRP B CA 1
ATOM 3573 C C . TRP B 1 135 ? -3.926 15.75 20.203 1 87 135 TRP B C 1
ATOM 3575 O O . TRP B 1 135 ? -4.289 16.766 20.812 1 87 135 TRP B O 1
ATOM 3585 N N . PRO B 1 136 ? -2.75 15.148 20.422 1 88.75 136 PRO B N 1
ATOM 3586 C CA . PRO B 1 136 ? -1.814 15.797 21.344 1 88.75 136 PRO B CA 1
ATOM 3587 C C . PRO B 1 136 ? -1.362 17.172 20.859 1 88.75 136 PRO B C 1
ATOM 3589 O O . PRO B 1 136 ? -1.284 17.406 19.656 1 88.75 136 PRO B O 1
ATOM 3592 N N . ASP B 1 137 ? -1.03 17.984 21.797 1 84.69 137 ASP B N 1
ATOM 3593 C CA . ASP B 1 137 ? -0.585 19.328 21.484 1 84.69 137 ASP B CA 1
ATOM 3594 C C . ASP B 1 137 ? 0.788 19.312 20.812 1 84.69 137 ASP B C 1
ATOM 3596 O O . ASP B 1 137 ? 1.104 20.188 20 1 84.69 137 ASP B O 1
ATOM 3600 N N . THR B 1 138 ? 1.522 18.328 21.25 1 91.75 138 THR B N 1
ATOM 3601 C CA . THR B 1 138 ? 2.869 18.219 20.703 1 91.75 138 THR B CA 1
ATOM 3602 C C . THR B 1 138 ? 3.121 16.812 20.172 1 91.75 138 THR B C 1
ATOM 3604 O O . THR B 1 138 ? 2.502 15.852 20.641 1 91.75 138 THR B O 1
ATOM 3607 N N . PHE B 1 139 ? 3.973 16.781 19.219 1 95.12 139 PHE B N 1
ATOM 3608 C CA . PHE B 1 139 ? 4.355 15.516 18.609 1 95.12 139 PHE B CA 1
ATOM 3609 C C . PHE B 1 139 ? 5.832 15.227 18.828 1 95.12 139 PHE B C 1
ATOM 3611 O O . PHE B 1 139 ? 6.66 16.141 18.812 1 95.12 139 PHE B O 1
ATOM 3618 N N . THR B 1 140 ? 6.145 14 19.078 1 97.56 140 THR B N 1
ATOM 3619 C CA . THR B 1 140 ? 7.488 13.453 18.953 1 97.56 140 THR B CA 1
ATOM 3620 C C . THR B 1 140 ? 7.574 12.5 17.75 1 97.56 140 THR B C 1
ATOM 3622 O O . THR B 1 140 ? 6.668 11.695 17.531 1 97.56 140 THR B O 1
ATOM 3625 N N . LEU B 1 141 ? 8.672 12.672 16.984 1 98.62 141 LEU B N 1
ATOM 3626 C CA . LEU B 1 141 ? 8.758 11.914 15.742 1 98.62 141 LEU B CA 1
ATOM 3627 C C . LEU B 1 141 ? 9.992 11.016 15.742 1 98.62 141 LEU B C 1
ATOM 3629 O O . LEU B 1 141 ? 11.07 11.43 16.156 1 98.62 141 LEU B O 1
ATOM 3633 N N . TYR B 1 142 ? 9.797 9.797 15.344 1 98.62 142 TYR B N 1
ATOM 3634 C CA . TYR B 1 142 ? 10.883 8.852 15.148 1 98.62 142 TYR B CA 1
ATOM 3635 C C . TYR B 1 142 ? 11.242 8.727 13.672 1 98.62 142 TYR B C 1
ATOM 3637 O O . TYR B 1 142 ? 10.391 8.375 12.844 1 98.62 142 TYR B O 1
ATOM 3645 N N . PRO B 1 143 ? 12.547 9.07 13.281 1 97.94 143 PRO B N 1
ATOM 3646 C CA . PRO B 1 143 ? 12.922 8.906 11.875 1 97.94 143 PRO B CA 1
ATOM 3647 C C . PRO B 1 143 ? 12.852 7.457 11.406 1 97.94 143 PRO B C 1
ATOM 3649 O O . PRO B 1 143 ? 13.445 6.574 12.031 1 97.94 143 PRO B O 1
ATOM 3652 N N . VAL B 1 144 ? 12.125 7.223 10.352 1 95.69 144 VAL B N 1
ATOM 3653 C CA . VAL B 1 144 ? 11.961 5.895 9.766 1 95.69 144 VAL B CA 1
ATOM 3654 C C . VAL B 1 144 ? 12.234 5.957 8.266 1 95.69 144 VAL B C 1
ATOM 3656 O O . VAL B 1 144 ? 11.633 6.762 7.551 1 95.69 144 VAL B O 1
ATOM 3659 N N . LEU B 1 145 ? 13.188 5.141 7.781 1 93.38 145 LEU B N 1
ATOM 3660 C CA . LEU B 1 145 ? 13.398 5.043 6.34 1 93.38 145 LEU B CA 1
ATOM 3661 C C . LEU B 1 145 ? 12.164 4.48 5.645 1 93.38 145 LEU B C 1
ATOM 3663 O O . LEU B 1 145 ? 11.547 3.535 6.137 1 93.38 145 LEU B O 1
ATOM 3667 N N . ALA B 1 146 ? 11.852 5.082 4.504 1 92.12 146 ALA B N 1
ATOM 3668 C CA . ALA B 1 146 ? 10.672 4.684 3.744 1 92.12 146 ALA B CA 1
ATOM 3669 C C . ALA B 1 146 ? 11.055 4.219 2.342 1 92.12 146 ALA B C 1
ATOM 3671 O O . ALA B 1 146 ? 10.656 4.836 1.349 1 92.12 146 ALA B O 1
ATOM 3672 N N . PRO B 1 147 ? 11.656 3.076 2.221 1 89.5 147 PRO B N 1
ATOM 3673 C CA . PRO B 1 147 ? 12.016 2.566 0.893 1 89.5 147 PRO B CA 1
ATOM 3674 C C . PRO B 1 147 ? 10.789 2.219 0.049 1 89.5 147 PRO B C 1
ATOM 3676 O O . PRO B 1 147 ? 10.906 2.02 -1.162 1 89.5 147 PRO B O 1
ATOM 3679 N N . TRP B 1 148 ? 9.617 2.172 0.658 1 90.06 148 TRP B N 1
ATOM 3680 C CA . TRP B 1 148 ? 8.367 1.83 -0.011 1 90.06 148 TRP B CA 1
ATOM 3681 C C . TRP B 1 148 ? 7.777 3.047 -0.714 1 90.06 148 TRP B C 1
ATOM 3683 O O . TRP B 1 148 ? 6.859 2.918 -1.525 1 90.06 148 TRP B O 1
ATOM 3693 N N . HIS B 1 149 ? 8.25 4.195 -0.358 1 91.81 149 HIS B N 1
ATOM 3694 C CA . HIS B 1 149 ? 7.805 5.41 -1.029 1 91.81 149 HIS B CA 1
ATOM 3695 C C . HIS B 1 149 ? 8.633 5.688 -2.279 1 91.81 149 HIS B C 1
ATOM 3697 O O . HIS B 1 149 ? 9.859 5.785 -2.205 1 91.81 149 HIS B O 1
ATOM 3703 N N . PRO B 1 150 ? 8.047 5.844 -3.445 1 86.62 150 PRO B N 1
ATOM 3704 C CA . PRO B 1 150 ? 8.789 5.918 -4.703 1 86.62 150 PRO B CA 1
ATOM 3705 C C . PRO B 1 150 ? 9.492 7.262 -4.891 1 86.62 150 PRO B C 1
ATOM 3707 O O . PRO B 1 150 ? 10.289 7.418 -5.82 1 86.62 150 PRO B O 1
ATOM 3710 N N . ALA B 1 151 ? 9.484 8.211 -4.051 1 73.81 151 ALA B N 1
ATOM 3711 C CA . ALA B 1 151 ? 10.203 9.477 -3.939 1 73.81 151 ALA B CA 1
ATOM 3712 C C . ALA B 1 151 ? 10.328 10.156 -5.301 1 73.81 151 ALA B C 1
ATOM 3714 O O . ALA B 1 151 ? 11.43 10.547 -5.707 1 73.81 151 ALA B O 1
ATOM 3715 N N . GLY B 1 152 ? 9.375 10.266 -6.051 1 77.81 152 GLY B N 1
ATOM 3716 C CA . GLY B 1 152 ? 9.352 11.062 -7.27 1 77.81 152 GLY B CA 1
ATOM 3717 C C . GLY B 1 152 ? 9.844 10.305 -8.484 1 77.81 152 GLY B C 1
ATOM 3718 O O . GLY B 1 152 ? 10.211 10.914 -9.5 1 77.81 152 GLY B O 1
ATOM 3719 N N . PHE B 1 153 ? 10.055 9 -8.359 1 80.88 153 PHE B N 1
ATOM 3720 C CA . PHE B 1 153 ? 10.422 8.211 -9.531 1 80.88 153 PHE B CA 1
ATOM 3721 C C . PHE B 1 153 ? 9.461 8.484 -10.688 1 80.88 153 PHE B C 1
ATOM 3723 O O . PHE B 1 153 ? 8.242 8.391 -10.523 1 80.88 153 PHE B O 1
ATOM 3730 N N . PRO B 1 154 ? 10.258 8.805 -11.836 1 71 154 PRO B N 1
ATOM 3731 C CA . PRO B 1 154 ? 9.391 9.055 -12.992 1 71 154 PRO B CA 1
ATOM 3732 C C . PRO B 1 154 ? 8.68 7.793 -13.484 1 71 154 PRO B C 1
ATOM 3734 O O . PRO B 1 154 ? 9.266 6.707 -13.484 1 71 154 PRO B O 1
ATOM 3737 N N . GLY B 1 155 ? 7.422 7.828 -13.734 1 68.12 155 GLY B N 1
ATOM 3738 C CA . GLY B 1 155 ? 6.633 6.699 -14.203 1 68.12 155 GLY B CA 1
ATOM 3739 C C . GLY B 1 155 ? 5.633 6.203 -13.172 1 68.12 155 GLY B C 1
ATOM 3740 O O . GLY B 1 155 ? 4.699 5.473 -13.508 1 68.12 155 GLY B O 1
ATOM 3741 N N . TRP B 1 156 ? 6.184 6.34 -12.008 1 69.88 156 TRP B N 1
ATOM 3742 C CA . TRP B 1 156 ? 5.145 6.109 -11.008 1 69.88 156 TRP B CA 1
ATOM 3743 C C . TRP B 1 156 ? 4.234 7.324 -10.875 1 69.88 156 TRP B C 1
ATOM 3745 O O . TRP B 1 156 ? 4.691 8.461 -10.969 1 69.88 156 TRP B O 1
ATOM 3755 N N . GLU B 1 157 ? 3.09 6.875 -11.141 1 64.25 157 GLU B N 1
ATOM 3756 C CA . GLU B 1 157 ? 2.143 7.984 -11.055 1 64.25 157 GLU B CA 1
ATOM 3757 C C . GLU B 1 157 ? 2.393 8.828 -9.812 1 64.25 157 GLU B C 1
ATOM 3759 O O . GLU B 1 157 ? 3.18 8.453 -8.945 1 64.25 157 GLU B O 1
ATOM 3764 N N . THR B 1 158 ? 1.688 9.891 -9.562 1 64.94 158 THR B N 1
ATOM 3765 C CA . THR B 1 158 ? 1.565 10.945 -8.562 1 64.94 158 THR B CA 1
ATOM 3766 C C . THR B 1 158 ? 1.277 10.359 -7.184 1 64.94 158 THR B C 1
ATOM 3768 O O . THR B 1 158 ? 0.868 9.203 -7.066 1 64.94 158 THR B O 1
ATOM 3771 N N . PRO B 1 159 ? 1.848 11 -6.148 1 82.75 159 PRO B N 1
ATOM 3772 C CA . PRO B 1 159 ? 1.285 10.602 -4.855 1 82.75 159 PRO B CA 1
ATOM 3773 C C . PRO B 1 159 ? -0.217 10.336 -4.926 1 82.75 159 PRO B C 1
ATOM 3775 O O . PRO B 1 159 ? -0.942 11.039 -5.625 1 82.75 159 PRO B O 1
ATOM 3778 N N . ILE B 1 160 ? -0.579 9.273 -4.652 1 93.31 160 ILE B N 1
ATOM 3779 C CA . ILE B 1 160 ? -1.968 8.828 -4.637 1 93.31 160 ILE B CA 1
ATOM 3780 C C . ILE B 1 160 ? -2.479 8.781 -3.197 1 93.31 160 ILE B C 1
ATOM 3782 O O . ILE B 1 160 ? -1.844 8.188 -2.326 1 93.31 160 ILE B O 1
ATOM 3786 N N . LYS B 1 161 ? -3.504 9.562 -2.965 1 96.88 161 LYS B N 1
ATOM 3787 C CA . LYS B 1 161 ? -4.184 9.391 -1.687 1 96.88 161 LYS B CA 1
ATOM 3788 C C . LYS B 1 161 ? -5.164 8.219 -1.739 1 96.88 161 LYS B C 1
ATOM 3790 O O . LYS B 1 161 ? -6.344 8.406 -2.049 1 96.88 161 LYS B O 1
ATOM 3795 N N . TRP B 1 162 ? -4.715 7.035 -1.359 1 97 162 TRP B N 1
ATOM 3796 C CA . TRP B 1 162 ? -5.453 5.797 -1.578 1 97 162 TRP B CA 1
ATOM 3797 C C . TRP B 1 162 ? -5.551 4.984 -0.291 1 97 162 TRP B C 1
ATOM 3799 O O . TRP B 1 162 ? -5.074 5.418 0.761 1 97 162 TRP B O 1
ATOM 3809 N N . THR B 1 163 ? -6.289 3.893 -0.394 1 97.94 163 THR B N 1
ATOM 3810 C CA . THR B 1 163 ? -6.527 3.059 0.779 1 97.94 163 THR B CA 1
ATOM 3811 C C . THR B 1 163 ? -5.398 2.047 0.963 1 97.94 163 THR B C 1
ATOM 3813 O O . THR B 1 163 ? -5.473 1.179 1.836 1 97.94 163 THR B O 1
ATOM 3816 N N . SER B 1 164 ? -4.316 2.176 0.246 1 96.88 164 SER B N 1
ATOM 3817 C CA . SER B 1 164 ? -3.135 1.336 0.419 1 96.88 164 SER B CA 1
ATOM 3818 C C . SER B 1 164 ? -2.105 2.01 1.318 1 96.88 164 SER B C 1
ATOM 3820 O O . SER B 1 164 ? -0.95 2.184 0.927 1 96.88 164 SER B O 1
ATOM 3822 N N . TYR B 1 165 ? -2.498 2.25 2.549 1 96.38 165 TYR B N 1
ATOM 3823 C CA . TYR B 1 165 ? -1.649 2.924 3.525 1 96.38 165 TYR B CA 1
ATOM 3824 C C . TYR B 1 165 ? -0.949 1.916 4.426 1 96.38 165 TYR B C 1
ATOM 3826 O O . TYR B 1 165 ? -0.388 2.285 5.461 1 96.38 165 TYR B O 1
ATOM 3834 N N . GLY B 1 166 ? -0.946 0.682 4.023 1 94.69 166 GLY B N 1
ATOM 3835 C CA . GLY B 1 166 ? -0.267 -0.326 4.82 1 94.69 166 GLY B CA 1
ATOM 3836 C C . GLY B 1 166 ? 1.132 0.086 5.238 1 94.69 166 GLY B C 1
ATOM 3837 O O . GLY B 1 166 ? 1.471 0.041 6.426 1 94.69 166 GLY B O 1
ATOM 3838 N N . PRO B 1 167 ? 1.955 0.499 4.32 1 94.12 167 PRO B N 1
ATOM 3839 C CA . PRO B 1 167 ? 3.316 0.896 4.684 1 94.12 167 PRO B CA 1
ATOM 3840 C C . PRO B 1 167 ? 3.35 2.072 5.66 1 94.12 167 PRO B C 1
ATOM 3842 O O . PRO B 1 167 ? 4.223 2.137 6.527 1 94.12 167 PRO B O 1
ATOM 3845 N N . ASN B 1 168 ? 2.412 2.98 5.523 1 95.44 168 ASN B N 1
ATOM 3846 C CA . ASN B 1 168 ? 2.293 4.078 6.477 1 95.44 168 ASN B CA 1
ATOM 3847 C C . ASN B 1 168 ? 1.999 3.566 7.883 1 95.44 168 ASN B C 1
ATOM 3849 O O . ASN B 1 168 ? 2.607 4.023 8.852 1 95.44 168 ASN B O 1
ATOM 3853 N N . VAL B 1 169 ? 1.067 2.625 7.918 1 94.81 169 VAL B N 1
ATOM 3854 C CA . VAL B 1 169 ? 0.674 2.051 9.195 1 94.81 169 VAL B CA 1
ATOM 3855 C C . VAL B 1 169 ? 1.873 1.361 9.844 1 94.81 169 VAL B C 1
ATOM 3857 O O . VAL B 1 169 ? 2.145 1.563 11.031 1 94.81 169 VAL B O 1
ATOM 3860 N N . VAL B 1 170 ? 2.602 0.625 9.094 1 93.75 170 VAL B N 1
ATOM 3861 C CA . VAL B 1 170 ? 3.758 -0.094 9.617 1 93.75 170 VAL B CA 1
ATOM 3862 C C . VAL B 1 170 ? 4.805 0.901 10.109 1 93.75 170 VAL B C 1
ATOM 3864 O O . VAL B 1 170 ? 5.402 0.703 11.172 1 93.75 170 VAL B O 1
ATOM 3867 N N . SER B 1 171 ? 5.027 1.956 9.422 1 95.38 171 SER B N 1
ATOM 3868 C CA . SER B 1 171 ? 5.977 2.986 9.828 1 95.38 171 SER B CA 1
ATOM 3869 C C . SER B 1 171 ? 5.543 3.652 11.133 1 95.38 171 SER B C 1
ATOM 3871 O O . SER B 1 171 ? 6.367 3.887 12.016 1 95.38 171 SER B O 1
ATOM 3873 N N . SER B 1 172 ? 4.25 3.936 11.219 1 96.75 172 SER B N 1
ATOM 3874 C CA . SER B 1 172 ? 3.727 4.5 12.453 1 96.75 172 SER B CA 1
ATOM 3875 C C . SER B 1 172 ? 3.924 3.545 13.625 1 96.75 172 SER B C 1
ATOM 3877 O O . SER B 1 172 ? 4.32 3.963 14.719 1 96.75 172 SER B O 1
ATOM 3879 N N . ASN B 1 173 ? 3.617 2.297 13.359 1 94.12 173 ASN B N 1
ATOM 3880 C CA . ASN B 1 173 ? 3.766 1.293 14.406 1 94.12 173 ASN B CA 1
ATOM 3881 C C . ASN B 1 173 ? 5.203 1.223 14.914 1 94.12 173 ASN B C 1
ATOM 3883 O O . ASN B 1 173 ? 5.434 1.066 16.125 1 94.12 173 ASN B O 1
ATOM 3887 N N . LYS B 1 174 ? 6.16 1.348 14.062 1 94.56 174 LYS B N 1
ATOM 3888 C CA . LYS B 1 174 ? 7.566 1.323 14.453 1 94.56 174 LYS B CA 1
ATOM 3889 C C . LYS B 1 174 ? 7.898 2.473 15.398 1 94.56 174 LYS B C 1
ATOM 3891 O O . LYS B 1 174 ? 8.586 2.279 16.406 1 94.56 174 LYS B O 1
ATOM 3896 N N . ALA B 1 175 ? 7.422 3.621 15.086 1 97.56 175 ALA B N 1
ATOM 3897 C CA . ALA B 1 175 ? 7.672 4.797 15.914 1 97.56 175 ALA B CA 1
ATOM 3898 C C . ALA B 1 175 ? 6.996 4.656 17.281 1 97.56 175 ALA B C 1
ATOM 3900 O O . ALA B 1 175 ? 7.613 4.922 18.312 1 97.56 175 ALA B O 1
ATOM 3901 N N . LYS B 1 176 ? 5.781 4.195 17.25 1 96.62 176 LYS B N 1
ATOM 3902 C CA . LYS B 1 176 ? 5.012 4.062 18.484 1 96.62 176 LYS B CA 1
ATOM 3903 C C . LYS B 1 176 ? 5.605 2.986 19.391 1 96.62 176 LYS B C 1
ATOM 3905 O O . LYS B 1 176 ? 5.582 3.117 20.609 1 96.62 176 LYS B O 1
ATOM 3910 N N . ALA B 1 177 ? 6.121 1.985 18.781 1 95.06 177 ALA B N 1
ATOM 3911 C CA . ALA B 1 177 ? 6.711 0.885 19.547 1 95.06 177 ALA B CA 1
ATOM 3912 C C . ALA B 1 177 ? 7.887 1.369 20.391 1 95.06 177 ALA B C 1
ATOM 3914 O O . ALA B 1 177 ? 8.227 0.748 21.391 1 95.06 177 ALA B O 1
ATOM 3915 N N . VAL B 1 178 ? 8.453 2.465 20 1 97.06 178 VAL B N 1
ATOM 3916 C CA . VAL B 1 178 ? 9.602 2.949 20.766 1 97.06 178 VAL B CA 1
ATOM 3917 C C . VAL B 1 178 ? 9.242 4.242 21.484 1 97.06 178 VAL B C 1
ATOM 3919 O O . VAL B 1 178 ? 10.125 5.016 21.875 1 97.06 178 VAL B O 1
ATOM 3922 N N . GLY B 1 179 ? 7.957 4.59 21.531 1 97.31 179 GLY B N 1
ATOM 3923 C CA . GLY B 1 179 ? 7.477 5.602 22.453 1 97.31 179 GLY B CA 1
ATOM 3924 C C . GLY B 1 179 ? 7.273 6.957 21.797 1 97.31 179 GLY B C 1
ATOM 3925 O O . GLY B 1 179 ? 7.02 7.949 22.484 1 97.31 179 GLY B O 1
ATOM 3926 N N . PHE B 1 180 ? 7.398 7.082 20.578 1 98.31 180 PHE B N 1
ATOM 3927 C CA . PHE B 1 180 ? 7.18 8.344 19.875 1 98.31 180 PHE B CA 1
ATOM 3928 C C . PHE B 1 180 ? 5.727 8.469 19.438 1 98.31 180 PHE B C 1
ATOM 3930 O O . PHE B 1 180 ? 5.008 7.469 19.344 1 98.31 180 PHE B O 1
ATOM 3937 N N . THR B 1 181 ? 5.277 9.711 19.172 1 97.62 181 THR B N 1
ATOM 3938 C CA . THR B 1 181 ? 3.916 9.938 18.703 1 97.62 181 THR B CA 1
ATOM 3939 C C . THR B 1 181 ? 3.697 9.305 17.328 1 97.62 181 THR B C 1
ATOM 3941 O O . THR B 1 181 ? 2.66 8.688 17.094 1 97.62 181 THR B O 1
ATOM 3944 N N . ASP B 1 182 ? 4.645 9.445 16.422 1 98.31 182 ASP B N 1
ATOM 3945 C CA . ASP B 1 182 ? 4.531 8.898 15.07 1 98.31 182 ASP B CA 1
ATOM 3946 C C . ASP B 1 182 ? 5.887 8.906 14.359 1 98.31 182 ASP B C 1
ATOM 3948 O O . ASP B 1 182 ? 6.914 9.203 14.977 1 98.31 182 ASP B O 1
ATOM 3952 N N . ALA B 1 183 ? 5.879 8.547 13.086 1 98.44 183 ALA B N 1
ATOM 3953 C CA . ALA B 1 183 ? 7.113 8.445 12.312 1 98.44 183 ALA B CA 1
ATOM 3954 C C . ALA B 1 183 ? 7.375 9.727 11.523 1 98.44 183 ALA B C 1
ATOM 3956 O O . ALA B 1 183 ? 6.438 10.398 11.094 1 98.44 183 ALA B O 1
ATOM 3957 N N . LEU B 1 184 ? 8.617 10.125 11.375 1 98.81 184 LEU B N 1
ATOM 3958 C CA . LEU B 1 184 ? 9.109 10.969 10.297 1 98.81 184 LEU B CA 1
ATOM 3959 C C . LEU B 1 184 ? 9.703 10.133 9.172 1 98.81 184 LEU B C 1
ATOM 3961 O O . LEU B 1 184 ? 10.727 9.477 9.352 1 98.81 184 LEU B O 1
ATOM 3965 N N . LEU B 1 185 ? 9.086 10.172 8.078 1 97.38 185 LEU B N 1
ATOM 3966 C CA . LEU B 1 185 ? 9.523 9.328 6.969 1 97.38 185 LEU B CA 1
ATOM 3967 C C . LEU B 1 185 ? 10.703 9.961 6.242 1 97.38 185 LEU B C 1
ATOM 3969 O O . LEU B 1 185 ? 10.711 11.172 5.988 1 97.38 185 LEU B O 1
ATOM 3973 N N . LEU B 1 186 ? 11.664 9.148 5.902 1 96.44 186 LEU B N 1
ATOM 3974 C CA . LEU B 1 186 ? 12.859 9.586 5.184 1 96.44 186 LEU B CA 1
ATOM 3975 C C . LEU B 1 186 ? 13.016 8.812 3.875 1 96.44 186 LEU B C 1
ATOM 3977 O O . LEU B 1 186 ? 12.789 7.602 3.832 1 96.44 186 LEU B O 1
ATOM 3981 N N . SER B 1 187 ? 13.414 9.492 2.842 1 93.44 187 SER B N 1
ATOM 3982 C CA . SER B 1 187 ? 13.641 8.852 1.551 1 93.44 187 SER B CA 1
ATOM 3983 C C . SER B 1 187 ? 15.102 8.43 1.399 1 93.44 187 SER B C 1
ATOM 3985 O O . SER B 1 187 ? 16.016 9.242 1.544 1 93.44 187 SER B O 1
ATOM 3987 N N . PRO B 1 188 ? 15.258 7.234 1.043 1 89.06 188 PRO B N 1
ATOM 3988 C CA . PRO B 1 188 ? 16.641 6.809 0.765 1 89.06 188 PRO B CA 1
ATOM 3989 C C . PRO B 1 188 ? 17.031 7.008 -0.697 1 89.06 188 PRO B C 1
ATOM 3991 O O . PRO B 1 188 ? 18.172 6.762 -1.068 1 89.06 188 PRO B O 1
ATOM 3994 N N . HIS B 1 189 ? 16.188 7.57 -1.546 1 87.69 189 HIS B N 1
ATOM 3995 C CA . HIS B 1 189 ? 16.359 7.457 -2.99 1 87.69 189 HIS B CA 1
ATOM 3996 C C . HIS B 1 189 ? 17.219 8.594 -3.531 1 87.69 189 HIS B C 1
ATOM 3998 O O . HIS B 1 189 ? 17.703 8.523 -4.66 1 87.69 189 HIS B O 1
ATOM 4004 N N . TRP B 1 190 ? 17.406 9.547 -2.752 1 89.12 190 TRP B N 1
ATOM 4005 C CA . TRP B 1 190 ? 18.094 10.734 -3.246 1 89.12 190 TRP B CA 1
ATOM 4006 C C . TRP B 1 190 ? 19.531 10.789 -2.738 1 89.12 190 TRP B C 1
ATOM 4008 O O . TRP B 1 190 ? 20.219 11.805 -2.906 1 89.12 190 TRP B O 1
ATOM 4018 N N . VAL B 1 191 ? 19.906 9.75 -2.09 1 88.69 191 VAL B N 1
ATOM 4019 C CA . VAL B 1 191 ? 21.281 9.617 -1.607 1 88.69 191 VAL B CA 1
ATOM 4020 C C . VAL B 1 191 ? 21.969 8.445 -2.303 1 88.69 191 VAL B C 1
ATOM 4022 O O . VAL B 1 191 ? 21.406 7.344 -2.369 1 88.69 191 VAL B O 1
ATOM 4025 N N . GLU B 1 192 ? 23.109 8.773 -2.852 1 83.75 192 GLU B N 1
ATOM 4026 C CA . GLU B 1 192 ? 23.891 7.648 -3.365 1 83.75 192 GLU B CA 1
ATOM 4027 C C . GLU B 1 192 ? 24.297 6.699 -2.242 1 83.75 192 GLU B C 1
ATOM 4029 O O . GLU B 1 192 ? 24.75 7.137 -1.183 1 83.75 192 GLU B O 1
ATOM 4034 N N . ARG B 1 193 ? 24.047 5.48 -2.521 1 79 193 ARG B N 1
ATOM 4035 C CA . ARG B 1 193 ? 24.297 4.504 -1.471 1 79 193 ARG B CA 1
ATOM 4036 C C . ARG B 1 193 ? 24.922 3.234 -2.045 1 79 193 ARG B C 1
ATOM 4038 O O . ARG B 1 193 ? 24.688 2.898 -3.209 1 79 193 ARG B O 1
ATOM 4045 N N . PRO B 1 194 ? 25.641 2.656 -1.109 1 80.75 194 PRO B N 1
ATOM 4046 C CA . PRO B 1 194 ? 26.188 1.361 -1.529 1 80.75 194 PRO B CA 1
ATOM 4047 C C . PRO B 1 194 ? 25.109 0.311 -1.753 1 80.75 194 PRO B C 1
ATOM 4049 O O . PRO B 1 194 ? 24.016 0.41 -1.18 1 80.75 194 PRO B O 1
ATOM 4052 N N . VAL B 1 195 ? 25.375 -0.568 -2.623 1 84.25 195 VAL B N 1
ATOM 4053 C CA . VAL B 1 195 ? 24.578 -1.766 -2.857 1 84.25 195 VAL B CA 1
ATOM 4054 C C . VAL B 1 195 ? 25.266 -2.977 -2.225 1 84.25 195 VAL B C 1
ATOM 4056 O O . VAL B 1 195 ? 26.5 -3.102 -2.277 1 84.25 195 VAL B O 1
ATOM 4059 N N . PRO B 1 196 ? 24.344 -3.715 -1.442 1 84.38 196 PRO B N 1
ATOM 4060 C CA . PRO B 1 196 ? 22.891 -3.93 -1.443 1 84.38 196 PRO B CA 1
ATOM 4061 C C . PRO B 1 196 ? 22.172 -3.049 -0.431 1 84.38 196 PRO B C 1
ATOM 4063 O O . PRO B 1 196 ? 22.812 -2.369 0.376 1 84.38 196 PRO B O 1
ATOM 4066 N N . PRO B 1 197 ? 20.797 -3.082 -0.48 1 84.06 197 PRO B N 1
ATOM 4067 C CA . PRO B 1 197 ? 19.984 -2.252 0.408 1 84.06 197 PRO B CA 1
ATOM 4068 C C . PRO B 1 197 ? 20.328 -2.447 1.883 1 84.06 197 PRO B C 1
ATOM 4070 O O . PRO B 1 197 ? 20.156 -1.529 2.688 1 84.06 197 PRO B O 1
ATOM 4073 N N . GLN B 1 198 ? 20.859 -3.502 2.225 1 83.5 198 GLN B N 1
ATOM 4074 C CA . GLN B 1 198 ? 21.219 -3.781 3.609 1 83.5 198 GLN B CA 1
ATOM 4075 C C . GLN B 1 198 ? 22.234 -2.773 4.125 1 83.5 198 GLN B C 1
ATOM 4077 O O . GLN B 1 198 ? 22.312 -2.512 5.328 1 83.5 198 GLN B O 1
ATOM 4082 N N . THR B 1 199 ? 22.984 -2.184 3.234 1 87.06 199 THR B N 1
ATOM 4083 C CA . THR B 1 199 ? 24.062 -1.291 3.613 1 87.06 199 THR B CA 1
ATOM 4084 C C . THR B 1 199 ? 23.547 0.115 3.893 1 87.06 199 THR B C 1
ATOM 4086 O O . THR B 1 199 ? 24.281 0.968 4.395 1 87.06 199 THR B O 1
ATOM 4089 N N . TRP B 1 200 ? 22.281 0.307 3.629 1 86.19 200 TRP B N 1
ATOM 4090 C CA . TRP B 1 200 ? 21.734 1.647 3.812 1 86.19 200 TRP B CA 1
ATOM 4091 C C . TRP B 1 200 ? 21.734 2.043 5.285 1 86.19 200 TRP B C 1
ATOM 4093 O O . TRP B 1 200 ? 21.828 3.229 5.617 1 86.19 200 TRP B O 1
ATOM 4103 N N . ASN B 1 201 ? 21.656 1.073 6.129 1 84.88 201 ASN B N 1
ATOM 4104 C CA . ASN B 1 201 ? 21.703 1.331 7.566 1 84.88 201 ASN B CA 1
ATOM 4105 C C . ASN B 1 201 ? 23.062 1.867 8 1 84.88 201 ASN B C 1
ATOM 4107 O O . ASN B 1 201 ? 23.203 2.385 9.109 1 84.88 201 ASN B O 1
ATOM 4111 N N . ASP B 1 202 ? 24 1.736 7.113 1 88.62 202 ASP B N 1
ATOM 4112 C CA . ASP B 1 202 ? 25.328 2.23 7.422 1 88.62 202 ASP B CA 1
ATOM 4113 C C . ASP B 1 202 ? 25.469 3.713 7.078 1 88.62 202 ASP B C 1
ATOM 4115 O O . ASP B 1 202 ? 26.453 4.352 7.43 1 88.62 202 ASP B O 1
ATOM 4119 N N . VAL B 1 203 ? 24.547 4.188 6.418 1 91.69 203 VAL B N 1
ATOM 4120 C CA . VAL B 1 203 ? 24.531 5.602 6.059 1 91.69 203 VAL B CA 1
ATOM 4121 C C . VAL B 1 203 ? 23.969 6.43 7.215 1 91.69 203 VAL B C 1
ATOM 4123 O O . VAL B 1 203 ? 22.969 6.055 7.824 1 91.69 203 VAL B O 1
ATOM 4126 N N . ASP B 1 204 ? 24.641 7.539 7.523 1 94.88 204 ASP B N 1
ATOM 4127 C CA . ASP B 1 204 ? 24.141 8.453 8.547 1 94.88 204 ASP B CA 1
ATOM 4128 C C . ASP B 1 204 ? 22.703 8.875 8.242 1 94.88 204 ASP B C 1
ATOM 4130 O O . ASP B 1 204 ? 22.422 9.391 7.164 1 94.88 204 ASP B O 1
ATOM 4134 N N . ILE B 1 205 ? 21.859 8.703 9.18 1 95.25 205 ILE B N 1
ATOM 4135 C CA . ILE B 1 205 ? 20.438 8.953 9.031 1 95.25 205 ILE B CA 1
ATOM 4136 C C . ILE B 1 205 ? 20.203 10.422 8.664 1 95.25 205 ILE B C 1
ATOM 4138 O O . ILE B 1 205 ? 19.219 10.758 8 1 95.25 205 ILE B O 1
ATOM 4142 N N . ARG B 1 206 ? 21.094 11.281 9.008 1 96.94 206 ARG B N 1
ATOM 4143 C CA . ARG B 1 206 ? 21 12.719 8.766 1 96.94 206 ARG B CA 1
ATOM 4144 C C . ARG B 1 206 ? 21.125 13.031 7.277 1 96.94 206 ARG B C 1
ATOM 4146 O O . ARG B 1 206 ? 20.797 14.141 6.844 1 96.94 206 ARG B O 1
ATOM 4153 N N . LYS B 1 207 ? 21.609 12.094 6.512 1 96.5 207 LYS B N 1
ATOM 4154 C CA . LYS B 1 207 ? 21.875 12.336 5.094 1 96.5 207 LYS B CA 1
ATOM 4155 C C . LYS B 1 207 ? 20.625 12.047 4.25 1 96.5 207 LYS B C 1
ATOM 4157 O O . LYS B 1 207 ? 20.578 12.422 3.078 1 96.5 207 LYS B O 1
ATOM 4162 N N . PHE B 1 208 ? 19.703 11.391 4.82 1 95.69 208 PHE B N 1
ATOM 4163 C CA . PHE B 1 208 ? 18.5 11.047 4.074 1 95.69 208 PHE B CA 1
ATOM 4164 C C . PHE B 1 208 ? 17.547 12.234 4.039 1 95.69 208 PHE B C 1
ATOM 4166 O O . PHE B 1 208 ? 17.547 13.062 4.949 1 95.69 208 PHE B O 1
ATOM 4173 N N . HIS B 1 209 ? 16.781 12.305 2.971 1 96.69 209 HIS B N 1
ATOM 4174 C CA . HIS B 1 209 ? 15.875 13.43 2.773 1 96.69 209 HIS B CA 1
ATOM 4175 C C . HIS B 1 209 ? 14.562 13.219 3.52 1 96.69 209 HIS B C 1
ATOM 4177 O O . HIS B 1 209 ? 14.031 12.109 3.545 1 96.69 209 HIS B O 1
ATOM 4183 N N . ILE B 1 210 ? 14.047 14.281 4.094 1 98.12 210 ILE B N 1
ATOM 4184 C CA . ILE B 1 210 ? 12.789 14.227 4.832 1 98.12 210 ILE B CA 1
ATOM 4185 C C . ILE B 1 210 ? 11.617 14.227 3.859 1 98.12 210 ILE B C 1
ATOM 4187 O O . ILE B 1 210 ? 11.648 14.914 2.84 1 98.12 210 ILE B O 1
ATOM 4191 N N . LEU B 1 211 ? 10.727 13.398 4.137 1 96.75 211 LEU B N 1
ATOM 4192 C CA . LEU B 1 211 ? 9.438 13.406 3.457 1 96.75 211 LEU B CA 1
ATOM 4193 C C . LEU B 1 211 ? 8.375 14.078 4.32 1 96.75 211 LEU B C 1
ATOM 4195 O O . LEU B 1 211 ? 8.547 15.219 4.75 1 96.75 211 LEU B O 1
ATOM 4199 N N . ASP B 1 212 ? 7.266 13.531 4.629 1 97.25 212 ASP B N 1
ATOM 4200 C CA . ASP B 1 212 ? 6.191 13.82 5.574 1 97.25 212 ASP B CA 1
ATOM 4201 C C . ASP B 1 212 ? 6.055 12.703 6.605 1 97.25 212 ASP B C 1
ATOM 4203 O O . ASP B 1 212 ? 6.988 11.922 6.812 1 97.25 212 ASP B O 1
ATOM 4207 N N . GLY B 1 213 ? 5.121 12.766 7.387 1 97.69 213 GLY B N 1
ATOM 4208 C CA . GLY B 1 213 ? 4.723 11.625 8.195 1 97.69 213 GLY B CA 1
ATOM 4209 C C . GLY B 1 213 ? 3.762 10.695 7.477 1 97.69 213 GLY B C 1
ATOM 4210 O O . GLY B 1 213 ? 3.436 10.906 6.305 1 97.69 213 GLY B O 1
ATOM 4211 N N . PRO B 1 214 ? 3.398 9.648 8.117 1 97 214 PRO B N 1
ATOM 4212 C CA . PRO B 1 214 ? 2.504 8.68 7.492 1 97 214 PRO B CA 1
ATOM 4213 C C . PRO B 1 214 ? 1.148 9.273 7.121 1 97 214 PRO B C 1
ATOM 4215 O O . PRO B 1 214 ? 0.507 8.812 6.172 1 97 214 PRO B O 1
ATOM 4218 N N . ASN B 1 215 ? 0.646 10.258 7.855 1 96.06 215 ASN B N 1
ATOM 4219 C CA . ASN B 1 215 ? -0.68 10.805 7.59 1 96.06 215 ASN B CA 1
ATOM 4220 C C . ASN B 1 215 ? -0.736 12.297 7.871 1 96.06 215 ASN B C 1
ATOM 4222 O O . ASN B 1 215 ? -1.794 12.828 8.211 1 96.06 215 ASN B O 1
ATOM 4226 N N . PHE B 1 216 ? 0.434 12.938 7.82 1 97.38 216 PHE B N 1
ATOM 4227 C CA . PHE B 1 216 ? 0.503 14.383 8.023 1 97.38 216 PHE B CA 1
ATOM 4228 C C . PHE B 1 216 ? 1.651 14.984 7.227 1 97.38 216 PHE B C 1
ATOM 4230 O O . PHE B 1 216 ? 2.582 14.281 6.832 1 97.38 216 PHE B O 1
ATOM 4237 N N . ALA B 1 217 ? 1.521 16.281 6.977 1 98 217 ALA B N 1
ATOM 4238 C CA . ALA B 1 217 ? 2.59 17.047 6.328 1 98 217 ALA B CA 1
ATOM 4239 C C . ALA B 1 217 ? 3.498 17.703 7.363 1 98 217 ALA B C 1
ATOM 4241 O O . ALA B 1 217 ? 3.127 17.828 8.531 1 98 217 ALA B O 1
ATOM 4242 N N . LEU B 1 218 ? 4.633 18.047 6.891 1 97.5 218 LEU B N 1
ATOM 4243 C CA . LEU B 1 218 ? 5.652 18.641 7.754 1 97.5 218 LEU B CA 1
ATOM 4244 C C . LEU B 1 218 ? 6.09 20 7.234 1 97.5 218 LEU B C 1
ATOM 4246 O O . LEU B 1 218 ? 6.086 20.234 6.023 1 97.5 218 LEU B O 1
ATOM 4250 N N . ALA B 1 219 ? 6.453 20.938 8.188 1 97.38 219 ALA B N 1
ATOM 4251 C CA . ALA B 1 219 ? 7.125 22.188 7.879 1 97.38 219 ALA B CA 1
ATOM 4252 C C . ALA B 1 219 ? 8.023 22.625 9.031 1 97.38 219 ALA B C 1
ATOM 4254 O O . ALA B 1 219 ? 7.918 22.109 10.141 1 97.38 219 ALA B O 1
ATOM 4255 N N . PHE B 1 220 ? 8.953 23.484 8.742 1 96.56 220 PHE B N 1
ATOM 4256 C CA . PHE B 1 220 ? 9.781 24.047 9.805 1 96.56 220 PHE B CA 1
ATOM 4257 C C . PHE B 1 220 ? 10.148 25.484 9.5 1 96.56 220 PHE B C 1
ATOM 4259 O O . PHE B 1 220 ? 10.055 25.938 8.359 1 96.56 220 PHE B O 1
ATOM 4266 N N . VAL B 1 221 ? 10.5 26.234 10.57 1 94.88 221 VAL B N 1
ATOM 4267 C CA . VAL B 1 221 ? 10.773 27.672 10.461 1 94.88 221 VAL B CA 1
ATOM 4268 C C . VAL B 1 221 ? 12.18 27.969 10.961 1 94.88 221 VAL B C 1
ATOM 4270 O O . VAL B 1 221 ? 12.625 27.406 11.969 1 94.88 221 VAL B O 1
ATOM 4273 N N . GLU B 1 222 ? 12.844 28.734 10.188 1 92.88 222 GLU B N 1
ATOM 4274 C CA . GLU B 1 222 ? 14.062 29.406 10.633 1 92.88 222 GLU B CA 1
ATOM 4275 C C . GLU B 1 222 ? 13.789 30.875 10.977 1 92.88 222 GLU B C 1
ATOM 4277 O O . GLU B 1 222 ? 13.375 31.641 10.117 1 92.88 222 GLU B O 1
ATOM 4282 N N . GLU B 1 223 ? 14.07 31.219 12.133 1 88.69 223 GLU B N 1
ATOM 4283 C CA . GLU B 1 223 ? 13.82 32.594 12.578 1 88.69 223 GLU B CA 1
ATOM 4284 C C . GLU B 1 223 ? 14.797 33.562 11.922 1 88.69 223 GLU B C 1
ATOM 4286 O O . GLU B 1 223 ? 15.883 33.188 11.5 1 88.69 223 GLU B O 1
ATOM 4291 N N . ALA B 1 224 ? 14.281 34.75 11.844 1 83.06 224 ALA B N 1
ATOM 4292 C CA . ALA B 1 224 ? 15.148 35.812 11.336 1 83.06 224 ALA B CA 1
ATOM 4293 C C . ALA B 1 224 ? 16.297 36.094 12.297 1 83.06 224 ALA B C 1
ATOM 4295 O O . ALA B 1 224 ? 16.125 36 13.516 1 83.06 224 ALA B O 1
ATOM 4296 N N . ASN B 1 225 ? 17.484 36.156 11.648 1 70.12 225 ASN B N 1
ATOM 4297 C CA . ASN B 1 225 ? 18.609 36.594 12.469 1 70.12 225 ASN B CA 1
ATOM 4298 C C . ASN B 1 225 ? 18.578 38.094 12.688 1 70.12 225 ASN B C 1
ATOM 4300 O O . ASN B 1 225 ? 18.656 38.875 11.734 1 70.12 225 ASN B O 1
ATOM 4304 N N . ASP B 1 226 ? 18.156 38.531 13.844 1 62.41 226 ASP B N 1
ATOM 4305 C CA . ASP B 1 226 ? 18.047 39.938 14.211 1 62.41 226 ASP B CA 1
ATOM 4306 C C . ASP B 1 226 ? 19.312 40.719 13.836 1 62.41 226 ASP B C 1
ATOM 4308 O O . ASP B 1 226 ? 19.25 41.906 13.57 1 62.41 226 ASP B O 1
ATOM 4312 N N . ASP B 1 227 ? 20.422 40.062 13.992 1 60.09 227 ASP B N 1
ATOM 4313 C CA . ASP B 1 227 ? 21.672 40.781 13.797 1 60.09 227 ASP B CA 1
ATOM 4314 C C . ASP B 1 227 ? 21.828 41.219 12.344 1 60.09 227 ASP B C 1
ATOM 4316 O O . ASP B 1 227 ? 22.688 42.062 12.023 1 60.09 227 ASP B O 1
ATOM 4320 N N . VAL B 1 228 ? 21.094 40.562 11.531 1 54.59 228 VAL B N 1
ATOM 4321 C CA . VAL B 1 228 ? 21.172 40.938 10.125 1 54.59 228 VAL B CA 1
ATOM 4322 C C . VAL B 1 228 ? 19.938 41.719 9.734 1 54.59 228 VAL B C 1
ATOM 4324 O O . VAL B 1 228 ? 18.844 41.188 9.602 1 54.59 228 VAL B O 1
ATOM 4327 N N . GLY B 1 229 ? 19.812 43.031 10.016 1 55.5 229 GLY B N 1
ATOM 4328 C CA . GLY B 1 229 ? 18.766 43.938 9.602 1 55.5 229 GLY B CA 1
ATOM 4329 C C . GLY B 1 229 ? 18.078 43.531 8.305 1 55.5 229 GLY B C 1
ATOM 4330 O O . GLY B 1 229 ? 18.75 43.156 7.344 1 55.5 229 GLY B O 1
ATOM 4331 N N . GLY B 1 230 ? 16.625 43.25 8.203 1 60.38 230 GLY B N 1
ATOM 4332 C CA . GLY B 1 230 ? 15.875 43 6.98 1 60.38 230 GLY B CA 1
ATOM 4333 C C . GLY B 1 230 ? 15.617 41.531 6.734 1 60.38 230 GLY B C 1
ATOM 4334 O O . GLY B 1 230 ? 15.016 41.156 5.723 1 60.38 230 GLY B O 1
ATOM 4335 N N . SER B 1 231 ? 16.078 40.688 7.801 1 72.12 231 SER B N 1
ATOM 4336 C CA . SER B 1 231 ? 15.867 39.281 7.496 1 72.12 231 SER B CA 1
ATOM 4337 C C . SER B 1 231 ? 14.477 38.844 7.926 1 72.12 231 SER B C 1
ATOM 4339 O O . SER B 1 231 ? 13.922 39.344 8.906 1 72.12 231 SER B O 1
ATOM 4341 N N . GLN B 1 232 ? 13.766 38.219 7.195 1 88.31 232 GLN B N 1
ATOM 4342 C CA . GLN B 1 232 ? 12.453 37.656 7.477 1 88.31 232 GLN B CA 1
ATOM 4343 C C . GLN B 1 232 ? 12.562 36.156 7.809 1 88.31 232 GLN B C 1
ATOM 4345 O O . GLN B 1 232 ? 13.508 35.5 7.391 1 88.31 232 GLN B O 1
ATOM 4350 N N . PRO B 1 233 ? 11.711 35.75 8.75 1 91.75 233 PRO B N 1
ATOM 4351 C CA . PRO B 1 233 ? 11.672 34.312 8.984 1 91.75 233 PRO B CA 1
ATOM 4352 C C . PRO B 1 233 ? 11.406 33.5 7.715 1 91.75 233 PRO B C 1
ATOM 4354 O O . PRO B 1 233 ? 10.789 34.031 6.777 1 91.75 233 PRO B O 1
ATOM 4357 N N . ILE B 1 234 ? 11.961 32.344 7.719 1 95.88 234 ILE B N 1
ATOM 4358 C CA . ILE B 1 234 ? 11.797 31.484 6.539 1 95.88 234 ILE B CA 1
ATOM 4359 C C . ILE B 1 234 ? 10.992 30.234 6.906 1 95.88 234 ILE B C 1
ATOM 4361 O O . ILE B 1 234 ? 11.281 29.578 7.902 1 95.88 234 ILE B O 1
ATOM 4365 N N . LEU B 1 235 ? 9.906 30 6.145 1 97.06 235 LEU B N 1
ATOM 4366 C CA . LEU B 1 235 ? 9.164 28.75 6.215 1 97.06 235 LEU B CA 1
ATOM 4367 C C . LEU B 1 235 ? 9.68 27.75 5.188 1 97.06 235 LEU B C 1
ATOM 4369 O O . LEU B 1 235 ? 9.727 28.047 3.992 1 97.06 235 LEU B O 1
ATOM 4373 N N . TYR B 1 236 ? 10.086 26.625 5.703 1 98.06 236 TYR B N 1
ATOM 4374 C CA . TYR B 1 236 ? 10.586 25.562 4.832 1 98.06 236 TYR B CA 1
ATOM 4375 C C . TYR B 1 236 ? 9.562 24.438 4.703 1 98.06 236 TYR B C 1
ATOM 4377 O O . TYR B 1 236 ? 9.008 23.969 5.703 1 98.06 236 TYR B O 1
ATOM 4385 N N . LEU B 1 237 ? 9.273 24.031 3.449 1 98.06 237 LEU B N 1
ATOM 4386 C CA . LEU B 1 237 ? 8.422 22.891 3.113 1 98.06 237 LEU B CA 1
ATOM 4387 C C . LEU B 1 237 ? 9.148 21.922 2.189 1 98.06 237 LEU B C 1
ATOM 4389 O O . LEU B 1 237 ? 9.852 22.344 1.268 1 98.06 237 LEU B O 1
ATOM 4393 N N . PRO B 1 238 ? 8.969 20.625 2.457 1 96.88 238 PRO B N 1
ATOM 4394 C CA . PRO B 1 238 ? 9.516 19.688 1.476 1 96.88 238 PRO B CA 1
ATOM 4395 C C . PRO B 1 238 ? 8.906 19.859 0.086 1 96.88 238 PRO B C 1
ATOM 4397 O O . PRO B 1 238 ? 7.719 20.172 -0.037 1 96.88 238 PRO B O 1
ATOM 4400 N N . CYS B 1 239 ? 9.711 19.609 -0.937 1 94.56 239 CYS B N 1
ATOM 4401 C CA . CYS B 1 239 ? 9.266 19.75 -2.318 1 94.56 239 CYS B CA 1
ATOM 4402 C C . CYS B 1 239 ? 8.414 18.562 -2.742 1 94.56 239 CYS B C 1
ATOM 4404 O O . CYS B 1 239 ? 8.945 17.484 -3.004 1 94.56 239 CYS B O 1
ATOM 4406 N N . ASN B 1 240 ? 7.16 18.766 -2.939 1 92.31 240 ASN B N 1
ATOM 4407 C CA . ASN B 1 240 ? 6.242 17.672 -3.277 1 92.31 240 ASN B CA 1
ATOM 4408 C C . ASN B 1 240 ? 6.602 17.031 -4.613 1 92.31 240 ASN B C 1
ATOM 4410 O O . ASN B 1 240 ? 6.66 15.812 -4.723 1 92.31 240 ASN B O 1
ATOM 4414 N N . GLU B 1 241 ? 6.887 17.844 -5.582 1 88.75 241 GLU B N 1
ATOM 4415 C CA . GLU B 1 241 ? 7.086 17.375 -6.953 1 88.75 241 GLU B CA 1
ATOM 4416 C C . GLU B 1 241 ? 8.305 16.469 -7.059 1 88.75 241 GLU B C 1
ATOM 4418 O O . GLU B 1 241 ? 8.25 15.414 -7.699 1 88.75 241 GLU B O 1
ATOM 4423 N N . ARG B 1 242 ? 9.359 16.906 -6.383 1 90.81 242 ARG B N 1
ATOM 4424 C CA . ARG B 1 242 ? 10.602 16.141 -6.488 1 90.81 242 ARG B CA 1
ATOM 4425 C C . ARG B 1 242 ? 10.562 14.906 -5.594 1 90.81 242 ARG B C 1
ATOM 4427 O O . ARG B 1 242 ? 11.109 13.852 -5.953 1 90.81 242 ARG B O 1
ATOM 4434 N N . LEU B 1 243 ? 9.891 15.016 -4.527 1 93.31 243 LEU B N 1
ATOM 4435 C CA . LEU B 1 243 ? 9.914 13.93 -3.555 1 93.31 243 LEU B CA 1
ATOM 4436 C C . LEU B 1 243 ? 8.719 13 -3.742 1 93.31 243 LEU B C 1
ATOM 4438 O O . LEU B 1 243 ? 8.656 11.93 -3.141 1 93.31 243 LEU B O 1
ATOM 4442 N N . GLY B 1 244 ? 7.801 13.391 -4.551 1 91.81 244 GLY B N 1
ATOM 4443 C CA . GLY B 1 244 ? 6.609 12.578 -4.742 1 91.81 244 GLY B CA 1
ATOM 4444 C C . GLY B 1 244 ? 5.684 12.586 -3.543 1 91.81 244 GLY B C 1
ATOM 4445 O O . GLY B 1 244 ? 5.074 11.57 -3.213 1 91.81 244 GLY B O 1
ATOM 4446 N N . LEU B 1 245 ? 5.598 13.664 -2.865 1 94.75 245 LEU B N 1
ATOM 4447 C CA . LEU B 1 245 ? 4.73 13.789 -1.7 1 94.75 245 LEU B CA 1
ATOM 4448 C C . LEU B 1 245 ? 3.311 14.164 -2.117 1 94.75 245 LEU B C 1
ATOM 4450 O O . LEU B 1 245 ? 3.117 14.891 -3.092 1 94.75 245 LEU B O 1
ATOM 4454 N N . LEU B 1 246 ? 2.363 13.586 -1.382 1 94.69 246 LEU B N 1
ATOM 4455 C CA . LEU B 1 246 ? 0.993 14.055 -1.562 1 94.69 246 LEU B CA 1
ATOM 4456 C C . LEU B 1 246 ? 0.893 15.555 -1.306 1 94.69 246 LEU B C 1
ATOM 4458 O O . LEU B 1 246 ? 1.359 16.047 -0.275 1 94.69 246 LEU B O 1
ATOM 4462 N N . PRO B 1 247 ? 0.381 16.266 -2.232 1 94.56 247 PRO B N 1
ATOM 4463 C CA . PRO B 1 247 ? 0.221 17.703 -1.98 1 94.56 247 PRO B CA 1
ATOM 4464 C C . PRO B 1 247 ? -0.801 18 -0.886 1 94.56 247 PRO B C 1
ATOM 4466 O O . PRO B 1 247 ? -2.008 17.953 -1.137 1 94.56 247 PRO B O 1
ATOM 4469 N N . SER B 1 248 ? -0.343 18.281 0.251 1 96.75 248 SER B N 1
ATOM 4470 C CA . SER B 1 248 ? -1.207 18.609 1.382 1 96.75 248 SER B CA 1
ATOM 4471 C C . SER B 1 248 ? -1.895 19.953 1.184 1 96.75 248 SER B C 1
ATOM 4473 O O . SER B 1 248 ? -1.233 20.953 0.937 1 96.75 248 SER B O 1
ATOM 4475 N N . ILE B 1 249 ? -3.133 19.953 1.35 1 96.19 249 ILE B N 1
ATOM 4476 C CA . ILE B 1 249 ? -3.93 21.156 1.194 1 96.19 249 ILE B CA 1
ATOM 4477 C C . ILE B 1 249 ? -3.707 22.078 2.391 1 96.19 249 ILE B C 1
ATOM 4479 O O . ILE B 1 249 ? -3.574 23.297 2.23 1 96.19 249 ILE B O 1
ATOM 4483 N N . THR B 1 250 ? -3.627 21.5 3.578 1 95.38 250 THR B N 1
ATOM 4484 C CA . THR B 1 250 ? -3.348 22.297 4.77 1 95.38 250 THR B CA 1
ATOM 4485 C C . THR B 1 250 ? -1.964 22.938 4.684 1 95.38 250 THR B C 1
ATOM 4487 O O . THR B 1 250 ? -1.79 24.109 5.039 1 95.38 250 THR B O 1
ATOM 4490 N N . GLN B 1 251 ? -0.994 22.203 4.25 1 96.69 251 GLN B N 1
ATOM 4491 C CA . GLN B 1 251 ? 0.355 22.734 4.098 1 96.69 251 GLN B CA 1
ATOM 4492 C C . GLN B 1 251 ? 0.385 23.875 3.08 1 96.69 251 GLN B C 1
ATOM 4494 O O . GLN B 1 251 ? 1.064 24.875 3.287 1 96.69 251 GLN B O 1
ATOM 4499 N N . SER B 1 252 ? -0.349 23.672 1.984 1 95.75 252 SER B N 1
ATOM 4500 C CA . SER B 1 252 ? -0.434 24.719 0.958 1 95.75 252 SER B CA 1
ATOM 4501 C C . SER B 1 252 ? -1.072 25.984 1.506 1 95.75 252 SER B C 1
ATOM 4503 O O . SER B 1 252 ? -0.62 27.094 1.206 1 95.75 252 SER B O 1
ATOM 4505 N N . ARG B 1 253 ? -2.09 25.828 2.26 1 94.75 253 ARG B N 1
ATOM 4506 C CA . ARG B 1 253 ? -2.73 27 2.867 1 94.75 253 ARG B CA 1
ATOM 4507 C C . ARG B 1 253 ? -1.79 27.688 3.846 1 94.75 253 ARG B C 1
ATOM 4509 O O . ARG B 1 253 ? -1.757 28.922 3.912 1 94.75 253 ARG B O 1
ATOM 4516 N N . LEU B 1 254 ? -1.124 26.891 4.562 1 95.62 254 LEU B N 1
ATOM 4517 C CA . LEU B 1 254 ? -0.15 27.438 5.5 1 95.62 254 LEU B CA 1
ATOM 4518 C C . LEU B 1 254 ? 0.906 28.266 4.77 1 95.62 254 LEU B C 1
ATOM 4520 O O . LEU B 1 254 ? 1.257 29.359 5.211 1 95.62 254 LEU B O 1
ATOM 4524 N N . ALA B 1 255 ? 1.39 27.719 3.723 1 96.81 255 ALA B N 1
ATOM 4525 C CA . ALA B 1 255 ? 2.391 28.438 2.926 1 96.81 255 ALA B CA 1
ATOM 4526 C C . ALA B 1 255 ? 1.849 29.766 2.422 1 96.81 255 ALA B C 1
ATOM 4528 O O . ALA B 1 255 ? 2.551 30.781 2.451 1 96.81 255 ALA B O 1
ATOM 4529 N N . TRP B 1 256 ? 0.661 29.719 1.968 1 95.44 256 TRP B N 1
ATOM 4530 C CA . TRP B 1 256 ? 0.03 30.938 1.466 1 95.44 256 TRP B CA 1
ATOM 4531 C C . TRP B 1 256 ? -0.085 31.984 2.566 1 95.44 256 TRP B C 1
ATOM 4533 O O . TRP B 1 256 ? 0.279 33.156 2.365 1 95.44 256 TRP B O 1
ATOM 4543 N N . VAL B 1 257 ? -0.553 31.625 3.723 1 94.56 257 VAL B N 1
ATOM 4544 C CA . VAL B 1 257 ? -0.716 32.531 4.852 1 94.56 257 VAL B CA 1
ATOM 4545 C C . VAL B 1 257 ? 0.646 33.062 5.293 1 94.56 257 VAL B C 1
ATOM 4547 O O . VAL B 1 257 ? 0.778 34.219 5.645 1 94.56 257 VAL B O 1
ATOM 4550 N N . ALA B 1 258 ? 1.615 32.188 5.305 1 95.56 258 ALA B N 1
ATOM 4551 C CA . ALA B 1 258 ? 2.967 32.594 5.688 1 95.56 258 ALA B CA 1
ATOM 4552 C C . ALA B 1 258 ? 3.49 33.688 4.777 1 95.56 258 ALA B C 1
ATOM 4554 O O . ALA B 1 258 ? 4.027 34.688 5.254 1 95.56 258 ALA B O 1
ATOM 4555 N N . GLU B 1 259 ? 3.268 33.5 3.541 1 95.69 259 GLU B N 1
ATOM 4556 C CA . GLU B 1 259 ? 3.775 34.438 2.559 1 95.69 259 GLU B CA 1
ATOM 4557 C C . GLU B 1 259 ? 2.916 35.688 2.518 1 95.69 259 GLU B C 1
ATOM 4559 O O . GLU B 1 259 ? 3.428 36.812 2.658 1 95.69 259 GLU B O 1
ATOM 4564 N N . ASP B 1 260 ? 1.664 35.594 2.436 1 94.62 260 ASP B N 1
ATOM 4565 C CA . ASP B 1 260 ? 0.747 36.688 2.146 1 94.62 260 ASP B CA 1
ATOM 4566 C C . ASP B 1 260 ? 0.436 37.5 3.41 1 94.62 260 ASP B C 1
ATOM 4568 O O . ASP B 1 260 ? 0.414 38.719 3.381 1 94.62 260 ASP B O 1
ATOM 4572 N N . THR B 1 261 ? 0.257 36.812 4.477 1 92.81 261 THR B N 1
ATOM 4573 C CA . THR B 1 261 ? -0.218 37.469 5.688 1 92.81 261 THR B CA 1
ATOM 4574 C C . THR B 1 261 ? 0.948 37.812 6.617 1 92.81 261 THR B C 1
ATOM 4576 O O . THR B 1 261 ? 0.988 38.875 7.215 1 92.81 261 THR B O 1
ATOM 4579 N N . LEU B 1 262 ? 1.9 36.906 6.652 1 91.81 262 LEU B N 1
ATOM 4580 C CA . LEU B 1 262 ? 2.936 37.094 7.668 1 91.81 262 LEU B CA 1
ATOM 4581 C C . LEU B 1 262 ? 4.215 37.625 7.051 1 91.81 262 LEU B C 1
ATOM 4583 O O . LEU B 1 262 ? 5.16 37.969 7.77 1 91.81 262 LEU B O 1
ATOM 4587 N N . GLY B 1 263 ? 4.281 37.656 5.746 1 93 263 GLY B N 1
ATOM 4588 C CA . GLY B 1 263 ? 5.438 38.188 5.062 1 93 263 GLY B CA 1
ATOM 4589 C C . GLY B 1 263 ? 6.672 37.312 5.168 1 93 263 GLY B C 1
ATOM 4590 O O . GLY B 1 263 ? 7.801 37.812 5.098 1 93 263 GLY B O 1
ATOM 4591 N N . MET B 1 264 ? 6.488 36.094 5.379 1 94.94 264 MET B N 1
ATOM 4592 C CA . MET B 1 264 ? 7.609 35.156 5.461 1 94.94 264 MET B CA 1
ATOM 4593 C C . MET B 1 264 ? 8.117 34.781 4.074 1 94.94 264 MET B C 1
ATOM 4595 O O . MET B 1 264 ? 7.367 34.844 3.098 1 94.94 264 MET B O 1
ATOM 4599 N N . ALA B 1 265 ? 9.43 34.5 4.055 1 96.31 265 ALA B N 1
ATOM 4600 C CA . ALA B 1 265 ? 9.914 33.781 2.885 1 96.31 265 ALA B CA 1
ATOM 4601 C C . ALA B 1 265 ? 9.516 32.312 2.949 1 96.31 265 ALA B C 1
ATOM 4603 O O . ALA B 1 265 ? 9.562 31.688 4.016 1 96.31 265 ALA B O 1
ATOM 4604 N N . VAL B 1 266 ? 9.094 31.766 1.823 1 97.56 266 VAL B N 1
ATOM 4605 C CA . VAL B 1 266 ? 8.711 30.359 1.749 1 97.56 266 VAL B CA 1
ATOM 4606 C C . VAL B 1 266 ? 9.625 29.625 0.772 1 97.56 266 VAL B C 1
ATOM 4608 O O . VAL B 1 266 ? 9.773 30.031 -0.381 1 97.56 266 VAL B O 1
ATOM 4611 N N . LYS B 1 267 ? 10.297 28.609 1.262 1 97.81 267 LYS B N 1
ATOM 4612 C CA . LYS B 1 267 ? 11.18 27.797 0.437 1 97.81 267 LYS B CA 1
ATOM 4613 C C . LYS B 1 267 ? 10.672 26.359 0.349 1 97.81 267 LYS B C 1
ATOM 4615 O O . LYS B 1 267 ? 10.297 25.75 1.362 1 97.81 267 LYS B O 1
ATOM 4620 N N . ARG B 1 268 ? 10.602 25.844 -0.892 1 97.19 268 ARG B N 1
ATOM 4621 C CA . ARG B 1 268 ? 10.234 24.469 -1.166 1 97.19 268 ARG B CA 1
ATOM 4622 C C . ARG B 1 268 ? 11.367 23.719 -1.863 1 97.19 268 ARG B C 1
ATOM 4624 O O . ARG B 1 268 ? 11.57 23.875 -3.07 1 97.19 268 ARG B O 1
ATOM 4631 N N . GLU B 1 269 ? 12.078 23 -1.125 1 97 269 GLU B N 1
ATOM 4632 C CA . GLU B 1 269 ? 13.211 22.219 -1.638 1 97 269 GLU B CA 1
ATOM 4633 C C . GLU B 1 269 ? 13.297 20.859 -0.958 1 97 269 GLU B C 1
ATOM 4635 O O . GLU B 1 269 ? 12.43 20.5 -0.166 1 97 269 GLU B O 1
ATOM 4640 N N . MET B 1 270 ? 14.227 20.156 -1.421 1 96.25 270 MET B N 1
ATOM 4641 C CA . MET B 1 270 ? 14.547 18.922 -0.714 1 96.25 270 MET B CA 1
ATOM 4642 C C . MET B 1 270 ? 15.531 19.172 0.421 1 96.25 270 MET B C 1
ATOM 4644 O O . MET B 1 270 ? 16.547 19.844 0.226 1 96.25 270 MET B O 1
ATOM 4648 N N . TYR B 1 271 ? 15.164 18.688 1.583 1 98.12 271 TYR B N 1
ATOM 4649 C CA . TYR B 1 271 ? 16.016 18.859 2.754 1 98.12 271 TYR B CA 1
ATOM 4650 C C . TYR B 1 271 ? 16.359 17.5 3.379 1 98.12 271 TYR B C 1
ATOM 4652 O O . TYR B 1 271 ? 15.492 16.625 3.482 1 98.12 271 TYR B O 1
ATOM 4660 N N . THR B 1 272 ? 17.594 17.359 3.764 1 98.06 272 THR B N 1
ATOM 4661 C CA . THR B 1 272 ? 17.938 16.203 4.582 1 98.06 272 THR B CA 1
ATOM 4662 C C . THR B 1 272 ? 17.516 16.406 6.027 1 98.06 272 THR B C 1
ATOM 4664 O O . THR B 1 272 ? 17.234 17.531 6.438 1 98.06 272 THR B O 1
ATOM 4667 N N . LEU B 1 273 ? 17.406 15.336 6.715 1 98.31 273 LEU B N 1
ATOM 4668 C CA . LEU B 1 273 ? 17.141 15.438 8.148 1 98.31 273 LEU B CA 1
ATOM 4669 C C . LEU B 1 273 ? 18.156 16.344 8.828 1 98.31 273 LEU B C 1
ATOM 4671 O O . LEU B 1 273 ? 17.797 17.188 9.641 1 98.31 273 LEU B O 1
ATOM 4675 N N . GLY B 1 274 ? 19.406 16.172 8.5 1 98.12 274 GLY B N 1
ATOM 4676 C CA . GLY B 1 274 ? 20.453 17 9.07 1 98.12 274 GLY B CA 1
ATOM 4677 C C . GLY B 1 274 ? 20.266 18.469 8.805 1 98.12 274 GLY B C 1
ATOM 4678 O O . GLY B 1 274 ? 20.391 19.297 9.711 1 98.12 274 GLY B O 1
ATOM 4679 N N . GLN B 1 275 ? 19.969 18.828 7.582 1 97.81 275 GLN B N 1
ATOM 4680 C CA . GLN B 1 275 ? 19.734 20.219 7.219 1 97.81 275 GLN B CA 1
ATOM 4681 C C . GLN B 1 275 ? 18.594 20.812 8.031 1 97.81 275 GLN B C 1
ATOM 4683 O O . GLN B 1 275 ? 18.688 21.938 8.523 1 97.81 275 GLN B O 1
ATOM 4688 N N . MET B 1 276 ? 17.5 20.062 8.172 1 97.69 276 MET B N 1
ATOM 4689 C CA . MET B 1 276 ? 16.375 20.562 8.945 1 97.69 276 MET B CA 1
ATOM 4690 C C . MET B 1 276 ? 16.766 20.781 10.406 1 97.69 276 MET B C 1
ATOM 4692 O O . MET B 1 276 ? 16.5 21.828 10.977 1 97.69 276 MET B O 1
ATOM 4696 N N . LEU B 1 277 ? 17.422 19.812 10.992 1 96.81 277 LEU B N 1
ATOM 4697 C CA . LEU B 1 277 ? 17.75 19.875 12.406 1 96.81 277 LEU B CA 1
ATOM 4698 C C . LEU B 1 277 ? 18.734 21 12.688 1 96.81 277 LEU B C 1
ATOM 4700 O O . LEU B 1 277 ? 18.734 21.578 13.773 1 96.81 277 LEU B O 1
ATOM 4704 N N . ASP B 1 278 ? 19.5 21.344 11.703 1 95 278 ASP B N 1
ATOM 4705 C CA . ASP B 1 278 ? 20.547 22.359 11.883 1 95 278 ASP B CA 1
ATOM 4706 C C . ASP B 1 278 ? 19.938 23.766 11.828 1 95 278 ASP B C 1
ATOM 4708 O O . ASP B 1 278 ? 20.469 24.688 12.453 1 95 278 ASP B O 1
ATOM 4712 N N . VAL B 1 279 ? 18.844 23.953 11.133 1 93 279 VAL B N 1
ATOM 4713 C CA . VAL B 1 279 ? 18.422 25.328 10.883 1 93 279 VAL B CA 1
ATOM 4714 C C . VAL B 1 279 ? 17.078 25.594 11.555 1 93 279 VAL B C 1
ATOM 4716 O O . VAL B 1 279 ? 16.688 26.75 11.742 1 93 279 VAL B O 1
ATOM 4719 N N . ALA B 1 280 ? 16.375 24.562 11.945 1 94.06 280 ALA B N 1
ATOM 4720 C CA . ALA B 1 280 ? 14.984 24.75 12.383 1 94.06 280 ALA B CA 1
ATOM 4721 C C . ALA B 1 280 ? 14.93 25.312 13.797 1 94.06 280 ALA B C 1
ATOM 4723 O O . ALA B 1 280 ? 15.492 24.734 14.727 1 94.06 280 ALA B O 1
ATOM 4724 N N . ASP B 1 281 ? 14.242 26.391 13.914 1 91.88 281 ASP B N 1
ATOM 4725 C CA . ASP B 1 281 ? 13.883 26.891 15.234 1 91.88 281 ASP B CA 1
ATOM 4726 C C . ASP B 1 281 ? 12.594 26.25 15.742 1 91.88 281 ASP B C 1
ATOM 4728 O O . ASP B 1 281 ? 12.414 26.078 16.953 1 91.88 281 ASP B O 1
ATOM 4732 N N . GLU B 1 282 ? 11.711 25.984 14.812 1 93.19 282 GLU B N 1
ATOM 4733 C CA . GLU B 1 282 ? 10.484 25.25 15.102 1 93.19 282 GLU B CA 1
ATOM 4734 C C . GLU B 1 282 ? 10.164 24.25 13.984 1 93.19 282 GLU B C 1
ATOM 4736 O O . GLU B 1 282 ? 10.445 24.516 12.812 1 93.19 282 GLU B O 1
ATOM 4741 N N . VAL B 1 283 ? 9.656 23.141 14.383 1 95.5 283 VAL B N 1
ATOM 4742 C CA . VAL B 1 283 ? 9.133 22.109 13.484 1 95.5 283 VAL B CA 1
ATOM 4743 C C . VAL B 1 283 ? 7.68 21.797 13.828 1 95.5 283 VAL B C 1
ATOM 4745 O O . VAL B 1 283 ? 7.32 21.734 15.008 1 95.5 283 VAL B O 1
ATOM 4748 N N . PHE B 1 284 ? 6.863 21.594 12.828 1 93.94 284 PHE B N 1
ATOM 4749 C CA . PHE B 1 284 ? 5.477 21.266 13.133 1 93.94 284 PHE B CA 1
ATOM 4750 C C . PHE B 1 284 ? 4.898 20.328 12.086 1 93.94 284 PHE B C 1
ATOM 4752 O O . PHE B 1 284 ? 5.41 20.25 10.969 1 93.94 284 PHE B O 1
ATOM 4759 N N . VAL B 1 285 ? 3.893 19.609 12.508 1 96.56 285 VAL B N 1
ATOM 4760 C CA . VAL B 1 285 ? 3.121 18.734 11.625 1 96.56 285 VAL B CA 1
ATOM 4761 C C . VAL B 1 285 ? 1.722 19.312 11.43 1 96.56 285 VAL B C 1
ATOM 4763 O O . VAL B 1 285 ? 1.256 20.125 12.227 1 96.56 285 VAL B O 1
ATOM 4766 N N . MET B 1 286 ? 1.086 18.922 10.328 1 96.25 286 MET B N 1
ATOM 4767 C CA . MET B 1 286 ? -0.243 19.453 10.062 1 96.25 286 MET B CA 1
ATOM 4768 C C . MET B 1 286 ? -1.052 18.5 9.18 1 96.25 286 MET B C 1
ATOM 4770 O O . MET B 1 286 ? -0.484 17.734 8.406 1 96.25 286 MET B O 1
ATOM 4774 N N . SER B 1 287 ? -2.305 18.531 9.328 1 95.5 287 SER B N 1
ATOM 4775 C CA . SER B 1 287 ? -3.309 17.859 8.508 1 95.5 287 SER B CA 1
ATOM 4776 C C . SER B 1 287 ? -4.672 18.531 8.648 1 95.5 287 SER B C 1
ATOM 4778 O O . SER B 1 287 ? -4.844 19.438 9.461 1 95.5 287 SER B O 1
ATOM 4780 N N . THR B 1 288 ? -5.551 18.094 7.84 1 92.31 288 THR B N 1
ATOM 4781 C CA . THR B 1 288 ? -6.906 18.625 7.84 1 92.31 288 THR B CA 1
ATOM 4782 C C . THR B 1 288 ? -7.555 18.453 9.211 1 92.31 288 THR B C 1
ATOM 4784 O O . THR B 1 288 ? -8.227 19.375 9.703 1 92.31 288 THR B O 1
ATOM 4787 N N . THR B 1 289 ? -7.297 17.359 9.883 1 89.81 289 THR B N 1
ATOM 4788 C CA . THR B 1 289 ? -7.98 17.094 11.148 1 89.81 289 THR B CA 1
ATOM 4789 C C . THR B 1 289 ? -7.109 17.5 12.328 1 89.81 289 THR B C 1
ATOM 4791 O O . THR B 1 289 ? -7.621 17.953 13.359 1 89.81 289 THR B O 1
ATOM 4794 N N . ARG B 1 290 ? -5.863 17.484 12.234 1 88.31 290 ARG B N 1
ATOM 4795 C CA . ARG B 1 290 ? -4.941 17.75 13.336 1 88.31 290 ARG B CA 1
ATOM 4796 C C . ARG B 1 290 ? -4.703 19.25 13.492 1 88.31 290 ARG B C 1
ATOM 4798 O O . ARG B 1 290 ? -4.285 19.703 14.555 1 88.31 290 ARG B O 1
ATOM 4805 N N . GLY B 1 291 ? -4.906 19.953 12.43 1 91.19 291 GLY B N 1
ATOM 4806 C CA . GLY B 1 291 ? -4.391 21.312 12.43 1 91.19 291 GLY B CA 1
ATOM 4807 C C . GLY B 1 291 ? -2.875 21.375 12.484 1 91.19 291 GLY B C 1
ATOM 4808 O O . GLY B 1 291 ? -2.191 20.5 11.945 1 91.19 291 GLY B O 1
ATOM 4809 N N . VAL B 1 292 ? -2.391 22.438 13.07 1 94.38 292 VAL B N 1
ATOM 4810 C CA . VAL B 1 292 ? -0.947 22.609 13.188 1 94.38 292 VAL B CA 1
ATOM 4811 C C . VAL B 1 292 ? -0.494 22.203 14.594 1 94.38 292 VAL B C 1
ATOM 4813 O O . VAL B 1 292 ? -1.045 22.688 15.586 1 94.38 292 VAL B O 1
ATOM 4816 N N . ARG B 1 293 ? 0.445 21.266 14.672 1 93.38 293 ARG B N 1
ATOM 4817 C CA . ARG B 1 293 ? 0.956 20.781 15.945 1 93.38 293 ARG B CA 1
ATOM 4818 C C . ARG B 1 293 ? 2.473 20.906 16.016 1 93.38 293 ARG B C 1
ATOM 4820 O O . ARG B 1 293 ? 3.172 20.641 15.039 1 93.38 293 ARG B O 1
ATOM 4827 N N . ALA B 1 294 ? 2.938 21.281 17.156 1 93.81 294 ALA B N 1
ATOM 4828 C CA . ALA B 1 294 ? 4.375 21.453 17.344 1 93.81 294 ALA B CA 1
ATOM 4829 C C . ALA B 1 294 ? 5.078 20.109 17.484 1 93.81 294 ALA B C 1
ATOM 4831 O O . ALA B 1 294 ? 4.539 19.172 18.078 1 93.81 294 ALA B O 1
ATOM 4832 N N . VAL B 1 295 ? 6.27 20.031 16.953 1 95.81 295 VAL B N 1
ATOM 4833 C CA . VAL B 1 295 ? 7.152 18.891 17.172 1 95.81 295 VAL B CA 1
ATOM 4834 C C . VAL B 1 295 ? 8.211 19.266 18.203 1 95.81 295 VAL B C 1
ATOM 4836 O O . VAL B 1 295 ? 8.93 20.25 18.047 1 95.81 295 VAL B O 1
ATOM 4839 N N . THR B 1 296 ? 8.328 18.438 19.219 1 94.5 296 THR B N 1
ATOM 4840 C CA . THR B 1 296 ? 9.227 18.797 20.312 1 94.5 296 THR B CA 1
ATOM 4841 C C . THR B 1 296 ? 10.469 17.906 20.297 1 94.5 296 THR B C 1
ATOM 4843 O O . THR B 1 296 ? 11.461 18.219 20.969 1 94.5 296 THR B O 1
ATOM 4846 N N . LYS B 1 297 ? 10.352 16.797 19.609 1 96.31 297 LYS B N 1
ATOM 4847 C CA . LYS B 1 297 ? 11.477 15.859 19.562 1 96.31 297 LYS B CA 1
ATOM 4848 C C . LYS B 1 297 ? 11.484 15.07 18.25 1 96.31 297 LYS B C 1
ATOM 4850 O O . LYS B 1 297 ? 10.43 14.633 17.781 1 96.31 297 LYS B O 1
ATOM 4855 N N . ILE B 1 298 ? 12.703 14.906 17.688 1 98.12 298 ILE B N 1
ATOM 4856 C CA . ILE B 1 298 ? 12.93 14.023 16.547 1 98.12 298 ILE B CA 1
ATOM 4857 C C . ILE B 1 298 ? 14.094 13.078 16.859 1 98.12 298 ILE B C 1
ATOM 4859 O O . ILE B 1 298 ? 15.242 13.516 16.953 1 98.12 298 ILE B O 1
ATOM 4863 N N . GLY B 1 299 ? 13.75 11.82 16.922 1 97.12 299 GLY B N 1
ATOM 4864 C CA . GLY B 1 299 ? 14.773 10.906 17.422 1 97.12 299 GLY B CA 1
ATOM 4865 C C . GLY B 1 299 ? 15.336 11.32 18.766 1 97.12 299 GLY B C 1
ATOM 4866 O O . GLY B 1 299 ? 14.586 11.531 19.719 1 97.12 299 GLY B O 1
ATOM 4867 N N . ASP B 1 300 ? 16.609 11.555 18.75 1 95 300 ASP B N 1
ATOM 4868 C CA . ASP B 1 300 ? 17.266 11.945 19.984 1 95 300 ASP B CA 1
ATOM 4869 C C . ASP B 1 300 ? 17.453 13.461 20.062 1 95 300 ASP B C 1
ATOM 4871 O O . ASP B 1 300 ? 17.984 13.977 21.031 1 95 300 ASP B O 1
ATOM 4875 N N . HIS B 1 301 ? 16.938 14.133 19.094 1 94.69 301 HIS B N 1
ATOM 4876 C CA . HIS B 1 301 ? 17.125 15.578 19.016 1 94.69 301 HIS B CA 1
ATOM 4877 C C . HIS B 1 301 ? 15.922 16.328 19.562 1 94.69 301 HIS B C 1
ATOM 4879 O O . HIS B 1 301 ? 14.805 16.156 19.078 1 94.69 301 HIS B O 1
ATOM 4885 N N . GLU B 1 302 ? 16.188 17.172 20.516 1 93.19 302 GLU B N 1
ATOM 4886 C CA . GLU B 1 302 ? 15.148 18.062 21.016 1 93.19 302 GLU B CA 1
ATOM 4887 C C . GLU B 1 302 ? 15.016 19.312 20.156 1 93.19 302 GLU B C 1
ATOM 4889 O O . GLU B 1 302 ? 16.016 19.875 19.719 1 93.19 302 GLU B O 1
ATOM 4894 N N . ILE B 1 303 ? 13.828 19.594 19.828 1 89.62 303 ILE B N 1
ATOM 4895 C CA . ILE B 1 303 ? 13.562 20.812 19.062 1 89.62 303 ILE B CA 1
ATOM 4896 C C . ILE B 1 303 ? 13.32 21.984 20.016 1 89.62 303 ILE B C 1
ATOM 4898 O O . ILE B 1 303 ? 12.484 21.891 20.906 1 89.62 303 ILE B O 1
ATOM 4902 N N . PRO B 1 304 ? 14.117 23.062 19.844 1 71.56 304 PRO B N 1
ATOM 4903 C CA . PRO B 1 304 ? 13.977 24.219 20.734 1 71.56 304 PRO B CA 1
ATOM 4904 C C . PRO B 1 304 ? 12.562 24.781 20.75 1 71.56 304 PRO B C 1
ATOM 4906 O O . PRO B 1 304 ? 11.891 24.812 19.719 1 71.56 304 PRO B O 1
ATOM 4909 N N . CYS B 1 305 ? 11.773 24.547 21.766 1 60.12 305 CYS B N 1
ATOM 4910 C CA . CYS B 1 305 ? 10.5 25.234 21.859 1 60.12 305 CYS B CA 1
ATOM 4911 C C . CYS B 1 305 ? 10.648 26.562 22.594 1 60.12 305 CYS B C 1
ATOM 4913 O O . CYS B 1 305 ? 11.297 26.625 23.641 1 60.12 305 CYS B O 1
ATOM 4915 N N . LYS B 1 306 ? 10.812 27.688 21.844 1 54.41 306 LYS B N 1
ATOM 4916 C CA . LYS B 1 306 ? 10.953 28.969 22.547 1 54.41 306 LYS B CA 1
ATOM 4917 C C . LYS B 1 306 ? 9.734 29.25 23.406 1 54.41 306 LYS B C 1
ATOM 4919 O O . LYS B 1 306 ? 8.602 28.938 23.031 1 54.41 306 LYS B O 1
ATOM 4924 N N . SER B 1 307 ? 10.023 29.203 24.641 1 47.53 307 SER B N 1
ATOM 4925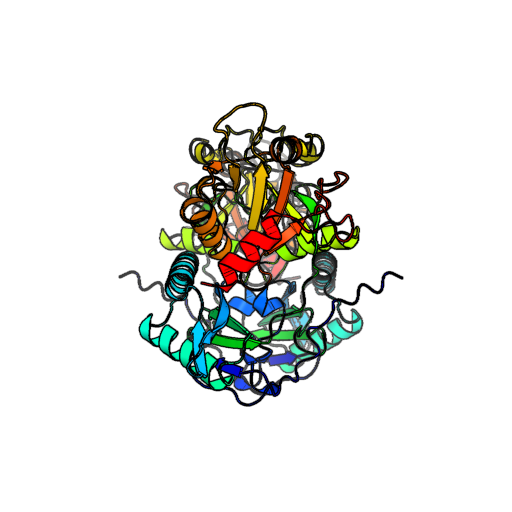 C CA . SER B 1 307 ? 9.023 29.594 25.641 1 47.53 307 SER B CA 1
ATOM 4926 C C . SER B 1 307 ? 8.422 30.953 25.328 1 47.53 307 SER B C 1
ATOM 4928 O O . SER B 1 307 ? 9.102 31.828 24.781 1 47.53 307 SER B O 1
ATOM 4930 N N . THR B 1 308 ? 7.156 30.984 25.109 1 47.12 308 THR B N 1
ATOM 4931 C CA . THR B 1 308 ? 6.57 32.312 25.094 1 47.12 308 THR B CA 1
ATOM 4932 C C . THR B 1 308 ? 7.012 33.125 26.312 1 47.12 308 THR B C 1
ATOM 4934 O O . THR B 1 308 ? 7.496 32.562 27.297 1 47.12 308 THR B O 1
ATOM 4937 N N . SER B 1 309 ? 7.172 34.469 26.266 1 40.47 309 SER B N 1
ATOM 4938 C CA . SER B 1 309 ? 7.535 35.406 27.328 1 40.47 309 SER B CA 1
ATOM 4939 C C . SER B 1 309 ? 6.98 34.969 28.672 1 40.47 309 SER B C 1
ATOM 4941 O O . SER B 1 309 ? 7.402 35.469 29.719 1 40.47 309 SER B O 1
ATOM 4943 N N . SER B 1 310 ? 5.738 34.625 28.812 1 42.81 310 SER B N 1
ATOM 4944 C CA . SER B 1 310 ? 5.133 34.531 30.141 1 42.81 310 SER B CA 1
ATOM 4945 C C . SER B 1 310 ? 5.637 33.312 30.891 1 42.81 310 SER B C 1
ATOM 4947 O O . SER B 1 310 ? 5.211 33.062 32.031 1 42.81 310 SER B O 1
ATOM 4949 N N . GLY B 1 311 ? 6.781 32.719 30.578 1 45 311 GLY B N 1
ATOM 4950 C CA . GLY B 1 311 ? 7.398 31.656 31.359 1 45 311 GLY B CA 1
ATOM 4951 C C . GLY B 1 311 ? 6.688 30.312 31.203 1 45 311 GLY B C 1
ATOM 4952 O O . GLY B 1 311 ? 7.129 29.312 31.766 1 45 311 GLY B O 1
ATOM 4953 N N . LYS B 1 312 ? 5.332 30.359 31.219 1 43.19 312 LYS B N 1
ATOM 4954 C CA . LYS B 1 312 ? 4.578 29.109 31.297 1 43.19 312 LYS B CA 1
ATOM 4955 C C . LYS B 1 312 ? 4.941 28.156 30.172 1 43.19 312 LYS B C 1
ATOM 4957 O O . LYS B 1 312 ? 5.75 27.25 30.344 1 43.19 312 LYS B O 1
ATOM 4962 N N . GLU B 1 313 ? 3.916 27.656 29.297 1 46.44 313 GLU B N 1
ATOM 4963 C CA . GLU B 1 313 ? 3.914 26.531 28.375 1 46.44 313 GLU B CA 1
ATOM 4964 C C . GLU B 1 313 ? 4.695 26.859 27.094 1 46.44 313 GLU B C 1
ATOM 4966 O O . GLU B 1 313 ? 4.637 27.984 26.594 1 46.44 313 GLU B O 1
ATOM 4971 N N . ARG B 1 314 ? 5.859 26.281 26.906 1 47 314 ARG B N 1
ATOM 4972 C CA . ARG B 1 314 ? 6.617 26.234 25.656 1 47 314 ARG B CA 1
ATOM 4973 C C . ARG B 1 314 ? 5.688 26.25 24.453 1 47 314 ARG B C 1
ATOM 4975 O O . ARG B 1 314 ? 5.125 25.219 24.078 1 47 314 ARG B O 1
ATOM 4982 N N . LYS B 1 315 ? 4.832 27.25 24.297 1 54.09 315 LYS B N 1
ATOM 4983 C CA . LYS B 1 315 ? 3.957 27.203 23.125 1 54.09 315 LYS B CA 1
ATOM 4984 C C . LYS B 1 315 ? 4.672 27.734 21.875 1 54.09 315 LYS B C 1
ATOM 4986 O O . LYS B 1 315 ? 5.371 28.734 21.938 1 54.09 315 LYS B O 1
ATOM 4991 N N . SER B 1 316 ? 4.973 26.875 20.719 1 61.72 316 SER B N 1
ATOM 4992 C CA . SER B 1 316 ? 5.508 27.219 19.406 1 61.72 316 SER B CA 1
ATOM 4993 C C . SER B 1 316 ? 4.855 28.5 18.875 1 61.72 316 SER B C 1
ATOM 4995 O O . SER B 1 316 ? 3.629 28.594 18.812 1 61.72 316 SER B O 1
ATOM 4997 N N . LEU B 1 317 ? 5.613 29.734 18.859 1 73.06 317 LEU B N 1
ATOM 4998 C CA . LEU B 1 317 ? 5.172 31.016 18.328 1 73.06 317 LEU B CA 1
ATOM 4999 C C . LEU B 1 317 ? 4.465 30.844 17 1 73.06 317 LEU B C 1
ATOM 5001 O O . LEU B 1 317 ? 3.348 31.328 16.812 1 73.06 317 LEU B O 1
ATOM 5005 N N . TRP B 1 318 ? 5.043 30.078 16.281 1 85.75 318 TRP B N 1
ATOM 5006 C CA . TRP B 1 318 ? 4.527 29.969 14.914 1 85.75 318 TRP B CA 1
ATOM 5007 C C . TRP B 1 318 ? 3.338 29.016 14.859 1 85.75 318 TRP B C 1
ATOM 5009 O O . TRP B 1 318 ? 2.408 29.219 14.078 1 85.75 318 TRP B O 1
ATOM 5019 N N . VAL B 1 319 ? 3.316 28.031 15.711 1 87.06 319 VAL B N 1
ATOM 5020 C CA . VAL B 1 319 ? 2.191 27.094 15.742 1 87.06 319 VAL B CA 1
ATOM 5021 C C . VAL B 1 319 ? 0.916 27.844 16.125 1 87.06 319 VAL B C 1
ATOM 5023 O O . VAL B 1 319 ? -0.126 27.672 15.484 1 87.06 319 VAL B O 1
ATOM 5026 N N . ASP B 1 320 ? 1.047 28.656 17.078 1 85.69 320 ASP B N 1
ATOM 5027 C CA . ASP B 1 320 ? -0.11 29.438 17.516 1 85.69 320 ASP B CA 1
ATOM 5028 C C . ASP B 1 320 ? -0.578 30.391 16.422 1 85.69 320 ASP B C 1
ATOM 5030 O O . ASP B 1 320 ? -1.777 30.5 16.172 1 85.69 320 ASP B O 1
ATOM 5034 N N . LYS B 1 321 ? 0.366 31.062 15.859 1 88.56 321 LYS B N 1
ATOM 5035 C CA . LYS B 1 321 ? 0.041 32.031 14.805 1 88.56 321 LYS B CA 1
ATOM 5036 C C . LYS B 1 321 ? -0.632 31.328 13.625 1 88.56 321 LYS B C 1
ATOM 5038 O O . LYS B 1 321 ? -1.682 31.766 13.148 1 88.56 321 LYS B O 1
ATOM 5043 N N . PHE B 1 322 ? -0.052 30.234 13.211 1 92.38 322 PHE B N 1
ATOM 5044 C CA . PHE B 1 322 ? -0.585 29.5 12.07 1 92.38 322 PHE B CA 1
ATOM 5045 C C . PHE B 1 322 ? -1.947 28.906 12.398 1 92.38 322 PHE B C 1
ATOM 5047 O O . PHE B 1 322 ? -2.855 28.922 11.562 1 92.38 322 PHE B O 1
ATOM 5054 N N . SER B 1 323 ? -2.08 28.328 13.562 1 89.38 323 SER B N 1
ATOM 5055 C CA . SER B 1 323 ? -3.348 27.734 13.977 1 89.38 323 SER B CA 1
ATOM 5056 C C . SER B 1 323 ? -4.477 28.766 13.945 1 89.38 323 SER B C 1
ATOM 5058 O O . SER B 1 323 ? -5.559 28.484 13.422 1 89.38 323 SER B O 1
ATOM 5060 N N . LYS B 1 324 ? -4.203 29.906 14.438 1 87.44 324 LYS B N 1
ATOM 5061 C CA . LYS B 1 324 ? -5.195 30.984 14.477 1 87.44 324 LYS B CA 1
ATOM 5062 C C . LYS B 1 324 ? -5.559 31.453 13.07 1 87.44 324 LYS B C 1
ATOM 5064 O O . LYS B 1 324 ? -6.734 31.656 12.766 1 87.44 324 LYS B O 1
ATOM 5069 N N . LEU B 1 325 ? -4.586 31.594 12.281 1 88.88 325 LEU B N 1
ATOM 5070 C CA . LEU B 1 325 ? -4.805 32.125 10.938 1 88.88 325 LEU B CA 1
ATOM 5071 C C . LEU B 1 325 ? -5.539 31.109 10.062 1 88.88 325 LEU B C 1
ATOM 5073 O O . LEU B 1 325 ? -6.383 31.484 9.25 1 88.88 325 LEU B O 1
ATOM 5077 N N . LEU B 1 326 ? -5.273 29.828 10.234 1 87.81 326 LEU B N 1
ATOM 5078 C CA . LEU B 1 326 ? -5.93 28.797 9.445 1 87.81 326 LEU B CA 1
ATOM 5079 C C . LEU B 1 326 ? -7.375 28.594 9.898 1 87.81 326 LEU B C 1
ATOM 5081 O O . LEU B 1 326 ? -8.242 28.25 9.094 1 87.81 326 LEU B O 1
ATOM 5085 N N . GLU B 1 327 ? -7.633 28.812 11.117 1 79.81 327 GLU B N 1
ATOM 5086 C CA . GLU B 1 327 ? -8.984 28.688 11.641 1 79.81 327 GLU B CA 1
ATOM 5087 C C . GLU B 1 327 ? -9.859 29.859 11.227 1 79.81 327 GLU B C 1
ATOM 5089 O O . GLU B 1 327 ? -11.078 29.734 11.125 1 79.81 327 GLU B O 1
ATOM 5094 N N . SER B 1 328 ? -9.234 31 11.023 1 75.38 328 SER B N 1
ATOM 5095 C CA . SER B 1 328 ? -9.969 32.219 10.695 1 75.38 328 SER B CA 1
ATOM 5096 C C . SER B 1 328 ? -10.328 32.281 9.211 1 75.38 328 SER B C 1
ATOM 5098 O O . SER B 1 328 ? -11.164 33.062 8.797 1 75.38 328 SER B O 1
ATOM 5100 N N . GLU B 1 329 ? -9.844 31.391 8.461 1 67.62 329 GLU B N 1
ATOM 5101 C CA . GLU B 1 329 ? -10.156 31.375 7.035 1 67.62 329 GLU B CA 1
ATOM 5102 C C . GLU B 1 329 ? -11.477 30.656 6.77 1 67.62 329 GLU B C 1
ATOM 5104 O O . GLU B 1 329 ? -11.797 29.672 7.422 1 67.62 329 GLU B O 1
#

Solvent-accessible surface area (backbone atoms only — not comparable to full-atom values): 34559 Å² total; per-residue (Å²): 132,85,75,75,66,72,77,50,56,53,74,63,55,62,85,72,41,39,36,26,51,69,72,41,76,40,91,42,67,87,65,41,50,40,57,68,52,20,42,18,52,57,26,4,53,17,27,45,51,70,37,33,38,39,60,42,94,85,66,44,56,43,60,59,62,49,68,62,50,52,51,53,41,49,55,22,21,62,63,62,69,33,72,73,76,57,67,68,57,51,51,50,43,51,50,49,50,42,54,71,50,66,25,50,66,25,31,38,38,38,38,38,25,49,18,26,52,57,52,76,63,48,58,41,39,36,38,35,41,41,69,64,68,90,70,72,71,58,37,31,29,24,78,36,81,31,51,47,53,50,47,32,30,71,85,55,72,68,48,58,53,42,11,40,34,26,68,34,51,41,45,30,50,58,16,40,74,74,72,29,71,26,26,32,32,22,36,60,65,72,45,84,61,68,74,48,47,61,48,52,78,73,47,64,72,43,65,29,30,47,58,34,36,70,83,34,42,50,40,31,29,30,68,44,53,76,88,46,83,91,53,54,35,33,41,41,32,58,28,35,77,66,44,34,43,65,80,49,65,53,58,51,50,48,51,49,44,36,38,73,73,65,58,28,46,76,46,69,41,87,41,26,43,41,58,48,69,72,54,42,48,40,41,31,39,32,30,70,76,68,38,54,27,36,37,48,30,48,64,91,42,74,40,60,55,56,54,42,91,82,69,72,66,61,46,47,69,61,38,53,52,50,42,53,56,61,66,72,102,131,85,76,75,66,73,78,47,58,53,75,64,56,64,86,72,42,41,37,26,52,70,73,40,76,39,91,44,66,87,64,39,49,40,56,66,51,20,41,19,52,57,26,5,54,17,28,44,49,69,37,34,38,39,61,43,96,83,66,43,58,44,60,59,64,50,68,62,51,51,51,52,40,49,54,22,20,61,64,61,69,34,71,72,76,57,67,68,57,53,52,49,44,50,50,48,50,42,54,72,51,65,26,50,65,24,30,38,37,37,40,39,24,48,19,27,52,55,53,75,64,47,58,40,40,37,38,34,41,43,70,63,69,89,69,70,71,60,36,30,29,24,76,37,82,33,52,49,55,50,47,34,30,70,85,54,71,69,48,57,52,44,11,40,33,25,69,34,51,42,45,31,50,58,16,40,74,73,72,27,73,26,27,33,31,24,36,60,64,73,43,83,63,68,71,49,46,61,50,52,78,72,48,65,70,43,66,27,30,47,57,34,35,69,84,32,42,50,39,33,29,29,70,44,54,75,90,46,82,91,53,53,34,33,40,40,33,58,28,35,78,66,42,34,43,65,81,50,62,53,58,50,50,48,51,47,45,36,38,74,73,67,59,30,45,77,46,69,41,87,42,26,43,42,58,46,69,72,54,44,48,40,41,33,38,33,30,71,73,68,38,55,26,35,38,47,30,47,65,92,42,74,42,60,56,59,54,44,89,83,68,70,69,59,46,47,68,61,38,53,52,50,41,53,56,62,67,71,100

Secondary structure (DSSP, 8-state):
--------S--S-GGG-EEEETTEEE-SGGG-EEETTBHHHHH---EEEEEEEEE-TTS-EEETTHHHHHHHHHHHHHHHT-----HHHHHHHHHHHHHHTTT-SEEEEEEEE--BSSS----EEEEEEEPPPP--SEEEEEEEE-TTS-TT-BTB-S---BS--HHHHHHHHHHHHTT-SEEEEEESTTS--PSSGGGGGGS-GGGSEE---SSSEEEEEEPP-TTSTTPPPEEEEE-HHHHT----HHHHHHHHHHHHTT--EEEEE--BHHHHHHH-SEEEEEETTTEEEEEEEETTEEP-----TTSS----HHHHHHHHHHHH-/--------S--S-GGG-EEEETTEEE-SGGG-EEETTBHHHHH---EEEEEEEEE-TTS-EEETTHHHHHHHHHHHHHHHT-----HHHHHHHHHHHHHHTTT-SEEEEEEEE--BSSS----EEEEEEEPPPP--SEEEEEEEE-TTS-TT-BTB-S---BS--HHHHHHHHHHHHTT-SEEEEEESTTS--PSSGGGGGGS-GGGSEE---SSSEEEEEEPP-TTSTTPPPEEEEE-HHHHT----HHHHHHHHHHHHTT--EEEEE--BHHHHHHH-SEEEEEETTTEEEEEEEETTEEP-----TTSSS---HHHHHHHHHHHH-

Foldseek 3Di:
DPPVPPPPLPPDDCQLKWKDKLLHTDRDPVRRDADCQFVCVVPFLKAKFKWKWDADPVQAIDTPPLVVRVVLRVLQCVLSVFDDPDPVSVVVSVRVNCVVSSSDTWMKMWMWGQGGPVDPRDIMIMIMTDHQDDDDQAFAAEEDEDQVQPFQPPPRRFDHRTRPLVSLVVQQCVQVVVPGNGYFYWYPPVDDDDDDPVCSVVDDQQQTWTAQHSAWFKKFKFQFDPVDPPGFIEIEGEACNRGRHSDAPLVVVLQCCCCPVVVHHYDYYIHGNNRCLVGGLWMWIDHNRHHIHTYQYYHPDGRHQPDDPVPPDSDRPVSVVSSVVVSVD/DPPPPPPPLPPDDQQLKWKDKLLRTDRDPVRRDADCQFVCNVPFLKAKFKWKWDADPVQAIDTPPLVVRVVLRVLQCVLSVFDDPDPVSVVVSVRVNCVVSSSDTWMKMWMWGQGGPVDPRDIMIMIMTDHQDDDDQAFAAEEDEDQVQPFQPPPRGFPHRTRPLVSLVVQQVVQVVVPGNGYFYWYPPVDDDDDDPVCSVVDDQQQTWTAQHSAWFKKFKFQFDPVDPPGFIEIEGEACNRGRHSDAPLVVVLQVCCCPPVVHHYDYYIHGNNRCLVGGQWMWIDHNRHHTHTYQYYHPDGRHLPDDVVPPDSNRPVSVVSSVVVSVD

pLDDT: mean 86.55, std 15.86, range [21.66, 98.81]

Organism: NCBI:txid303405